Protein AF-A0A951BMB9-F1 (afdb_monomer_lite)

Structure (mmCIF, N/CA/C/O backbone):
data_AF-A0A951BMB9-F1
#
_entry.id   AF-A0A951BMB9-F1
#
loop_
_atom_site.group_PDB
_atom_site.id
_atom_site.type_symbol
_atom_site.label_atom_id
_atom_site.label_alt_id
_atom_site.label_comp_id
_atom_site.label_asym_id
_atom_site.label_entity_id
_atom_site.label_seq_id
_atom_site.pdbx_PDB_ins_code
_atom_site.Cartn_x
_atom_site.Cartn_y
_atom_site.Cartn_z
_atom_site.occupancy
_atom_site.B_iso_or_equiv
_atom_site.auth_seq_id
_atom_site.auth_comp_id
_atom_site.auth_asym_id
_atom_site.auth_atom_id
_atom_site.pdbx_PDB_model_num
ATOM 1 N N . MET A 1 1 ? -42.530 33.726 42.986 1.00 45.44 1 MET A N 1
ATOM 2 C CA . MET A 1 1 ? -43.999 33.849 43.181 1.00 45.44 1 MET A CA 1
ATOM 3 C C . MET A 1 1 ? -44.451 33.838 44.653 1.00 45.44 1 MET A C 1
ATOM 5 O O . MET A 1 1 ? -45.637 33.956 44.925 1.00 45.44 1 MET A O 1
ATOM 9 N N . THR A 1 2 ? -43.533 33.775 45.625 1.00 47.44 2 THR A N 1
ATOM 10 C CA . THR A 1 2 ? -43.829 33.444 47.035 1.00 47.44 2 THR A CA 1
ATOM 11 C C . THR A 1 2 ? -44.133 34.646 47.950 1.00 47.44 2 THR A C 1
ATOM 13 O O . THR A 1 2 ? -44.617 34.456 49.063 1.00 47.44 2 THR A O 1
ATOM 16 N N . ASN A 1 3 ? -43.911 35.889 47.494 1.00 43.94 3 ASN A N 1
ATOM 17 C CA . ASN A 1 3 ? -44.072 37.103 48.320 1.00 43.94 3 ASN A CA 1
ATOM 18 C C . ASN A 1 3 ? -45.375 37.895 48.080 1.00 43.94 3 ASN A C 1
ATOM 20 O O . ASN A 1 3 ? -45.799 38.642 48.961 1.00 43.94 3 ASN A O 1
ATOM 24 N N . VAL A 1 4 ? -46.047 37.721 46.936 1.00 47.97 4 VAL A N 1
ATOM 25 C CA . VAL A 1 4 ? -47.302 38.445 46.626 1.00 47.97 4 VAL A CA 1
ATOM 26 C C . VAL A 1 4 ? -48.513 37.760 47.274 1.00 47.97 4 VAL A C 1
ATOM 28 O O . VAL A 1 4 ? -49.341 38.430 47.887 1.00 47.97 4 VAL A O 1
ATOM 31 N N . LEU A 1 5 ? -48.554 36.422 47.267 1.00 43.81 5 LEU A N 1
ATOM 32 C CA . LEU A 1 5 ? -49.600 35.629 47.931 1.00 43.81 5 LEU A CA 1
ATOM 33 C C . LEU A 1 5 ? -49.583 35.783 49.466 1.00 43.81 5 LEU A C 1
ATOM 35 O O . LEU A 1 5 ? -50.645 35.889 50.078 1.00 43.81 5 LEU A O 1
ATOM 39 N N . LYS A 1 6 ? -48.400 35.918 50.090 1.00 43.47 6 LYS A N 1
ATOM 40 C CA . LYS A 1 6 ? -48.282 36.235 51.530 1.00 43.47 6 LYS A CA 1
ATOM 41 C C . LYS A 1 6 ? -48.846 37.620 51.883 1.00 43.47 6 LYS A C 1
ATOM 43 O O . LYS A 1 6 ? -49.442 37.777 52.945 1.00 43.47 6 LYS A O 1
ATOM 48 N N . ARG A 1 7 ? -48.710 38.619 50.998 1.00 45.69 7 ARG A N 1
ATOM 49 C CA . ARG A 1 7 ? -49.240 39.981 51.220 1.00 45.69 7 ARG A CA 1
ATOM 50 C C . ARG A 1 7 ? -50.758 40.082 51.048 1.00 45.69 7 ARG A C 1
ATOM 52 O O . ARG A 1 7 ? -51.372 40.898 51.730 1.00 45.69 7 ARG A O 1
ATOM 59 N N . LEU A 1 8 ? -51.363 39.268 50.182 1.00 44.53 8 LEU A N 1
ATOM 60 C CA . LEU A 1 8 ? -52.822 39.226 50.009 1.00 44.53 8 LEU A CA 1
ATOM 61 C C . LEU A 1 8 ? -53.520 38.487 51.160 1.00 44.53 8 LEU A C 1
ATOM 63 O O . LEU A 1 8 ? -54.534 38.974 51.655 1.00 44.53 8 LEU A O 1
ATOM 67 N N . ALA A 1 9 ? -52.926 37.402 51.672 1.00 41.84 9 ALA A N 1
ATOM 68 C CA . ALA A 1 9 ? -53.439 36.706 52.855 1.00 41.84 9 ALA A CA 1
ATOM 69 C C . ALA A 1 9 ? -53.409 37.590 54.121 1.00 41.84 9 ALA A C 1
ATOM 71 O O . ALA A 1 9 ? -54.385 37.623 54.865 1.00 41.84 9 ALA A O 1
ATOM 72 N N . LEU A 1 10 ? -52.350 38.389 54.328 1.00 42.91 10 LEU A N 1
ATOM 73 C CA . LEU A 1 10 ? -52.283 39.322 55.467 1.00 42.91 10 LEU A CA 1
ATOM 74 C C . LEU A 1 10 ? -53.249 40.518 55.355 1.00 42.91 10 LEU A C 1
ATOM 76 O O . LEU A 1 10 ? -53.673 41.051 56.378 1.00 42.91 10 LEU A O 1
ATOM 80 N N . LYS A 1 11 ? -53.606 40.959 54.140 1.00 45.12 11 LYS A N 1
ATOM 81 C CA . LYS A 1 11 ? -54.553 42.074 53.947 1.00 45.12 11 LYS A CA 1
ATOM 82 C C . LYS A 1 11 ? -56.019 41.650 54.087 1.00 45.12 11 LYS A C 1
ATOM 84 O O . LYS A 1 11 ? -56.809 42.443 54.586 1.00 45.12 11 LYS A O 1
ATOM 89 N N . GLY A 1 12 ? -56.370 40.418 53.708 1.00 43.31 12 GLY A N 1
ATOM 90 C CA . GLY A 1 12 ? -57.728 39.882 53.879 1.00 43.31 12 GLY A CA 1
ATOM 91 C C . GLY A 1 12 ? -58.089 39.575 55.337 1.00 43.31 12 GLY A C 1
ATOM 92 O O . GLY A 1 12 ? -59.219 39.808 55.753 1.00 43.31 12 GLY A O 1
ATOM 93 N N . ILE A 1 13 ? -57.115 39.134 56.140 1.00 45.44 13 ILE A N 1
ATOM 94 C CA . ILE A 1 13 ? -57.326 38.797 57.559 1.00 45.44 13 ILE A CA 1
ATOM 95 C C . ILE A 1 13 ? -57.491 40.062 58.429 1.00 45.44 13 ILE A C 1
ATOM 97 O O . ILE A 1 13 ? -58.245 40.054 59.400 1.00 45.44 13 ILE A O 1
ATOM 101 N N . ASN A 1 14 ? -56.879 41.189 58.047 1.00 45.69 14 ASN A N 1
ATOM 102 C CA . ASN A 1 14 ? -56.932 42.431 58.831 1.00 45.69 14 ASN A CA 1
ATOM 103 C C . ASN A 1 14 ? -58.224 43.259 58.676 1.00 45.69 14 ASN A C 1
ATOM 105 O O . ASN A 1 14 ? -58.460 44.138 59.501 1.00 45.69 14 ASN A O 1
ATOM 109 N N . ALA A 1 15 ? -59.071 42.999 57.674 1.00 44.53 15 ALA A N 1
ATOM 110 C CA . ALA A 1 15 ? -60.303 43.775 57.461 1.00 44.53 15 ALA A CA 1
ATOM 111 C C . ALA A 1 15 ? -61.549 43.176 58.146 1.00 44.53 15 ALA A C 1
ATOM 113 O O . ALA A 1 15 ? -62.479 43.914 58.452 1.00 44.53 15 ALA A O 1
ATOM 114 N N . ALA A 1 16 ? -61.563 41.869 58.434 1.00 44.62 16 ALA A N 1
ATOM 115 C CA . ALA A 1 16 ? -62.687 41.200 59.105 1.00 44.62 16 ALA A CA 1
ATOM 116 C C . ALA A 1 16 ? -62.453 40.959 60.612 1.00 44.62 16 ALA A C 1
ATOM 118 O O . ALA A 1 16 ? -63.404 40.756 61.362 1.00 44.62 16 ALA A O 1
ATOM 119 N N . GLY A 1 17 ? -61.200 41.019 61.082 1.00 40.50 17 GLY A N 1
ATOM 120 C CA . GLY A 1 17 ? -60.844 40.733 62.478 1.00 40.50 17 GLY A CA 1
ATOM 121 C C . GLY A 1 17 ? -61.074 41.871 63.483 1.00 40.50 17 GLY A C 1
ATOM 122 O O . GLY A 1 17 ? -60.975 41.634 64.684 1.00 40.50 17 GLY A O 1
ATOM 123 N N . TYR A 1 18 ? -61.390 43.094 63.038 1.00 40.41 18 TYR A N 1
ATOM 124 C CA . TYR A 1 18 ? -61.409 44.282 63.910 1.00 40.41 18 TYR A CA 1
ATOM 125 C C . TYR A 1 18 ? -62.799 44.826 64.286 1.00 40.41 18 TYR A C 1
ATOM 127 O O . TYR A 1 18 ? -62.889 45.900 64.878 1.00 40.41 18 TYR A O 1
ATOM 135 N N . THR A 1 19 ? -63.888 44.094 64.021 1.00 45.84 19 THR A N 1
ATOM 136 C CA . THR A 1 19 ? -65.254 44.557 64.369 1.00 45.84 19 THR A CA 1
ATOM 137 C C . THR A 1 19 ? -66.074 43.583 65.225 1.00 45.84 19 THR A C 1
ATOM 139 O O . THR A 1 19 ? -67.259 43.817 65.424 1.00 45.84 19 THR A O 1
ATOM 142 N N . LEU A 1 20 ? -65.470 42.535 65.802 1.00 45.25 20 LEU A N 1
ATOM 143 C CA . LEU A 1 20 ? -66.162 41.578 66.694 1.00 45.25 20 LEU A CA 1
ATOM 144 C C . LEU A 1 20 ? -65.359 41.237 67.967 1.00 45.25 20 LEU A C 1
ATOM 146 O O . LEU A 1 20 ? -65.243 40.087 68.404 1.00 45.25 20 LEU A O 1
ATOM 150 N N . LEU A 1 21 ? -64.809 42.278 68.594 1.00 43.53 21 LEU A N 1
ATOM 151 C CA . LEU A 1 21 ? -64.301 42.243 69.968 1.00 43.53 21 LEU A CA 1
ATOM 152 C C . LEU A 1 21 ? -65.025 43.298 70.817 1.00 43.53 21 LEU A C 1
ATOM 154 O O . LEU A 1 21 ? -64.433 44.251 71.318 1.00 43.53 21 LEU A O 1
ATOM 158 N N . ARG A 1 22 ? -66.334 43.106 71.000 1.00 40.66 22 ARG A N 1
ATOM 159 C CA . ARG A 1 22 ? -67.042 43.553 72.204 1.00 40.66 22 ARG A CA 1
ATOM 160 C C . ARG A 1 22 ? -67.863 42.386 72.750 1.00 40.66 22 ARG A C 1
ATOM 162 O O . ARG A 1 22 ? -68.580 41.729 72.013 1.00 40.66 22 ARG A O 1
ATOM 169 N N . ALA A 1 23 ? -67.617 42.132 74.030 1.00 39.56 23 ALA A N 1
ATOM 170 C CA . ALA A 1 23 ? -68.205 41.174 74.957 1.00 39.56 23 ALA A CA 1
ATOM 171 C C . ALA A 1 23 ? -69.550 40.517 74.570 1.00 39.56 23 ALA A C 1
ATOM 173 O O . ALA A 1 23 ? -70.542 41.217 74.395 1.00 39.56 23 ALA A O 1
ATOM 174 N N . GLY A 1 24 ? -69.587 39.175 74.622 1.00 51.47 24 GLY A N 1
ATOM 175 C CA . GLY A 1 24 ? -70.795 38.440 75.026 1.00 51.47 24 GLY A CA 1
ATOM 176 C C . GLY A 1 24 ? -71.527 37.563 74.002 1.00 51.47 24 GLY A C 1
ATOM 177 O O . GLY A 1 24 ? -72.729 37.404 74.171 1.00 51.47 24 GLY A O 1
ATOM 178 N N . GLU A 1 25 ? -70.869 36.959 73.003 1.00 54.75 25 GLU A N 1
ATOM 179 C CA . GLU A 1 25 ? -71.522 35.990 72.093 1.00 54.75 25 GLU A CA 1
ATOM 180 C C . GLU A 1 25 ? -70.839 34.603 72.072 1.00 54.75 25 GLU A C 1
ATOM 182 O O . GLU A 1 25 ? -69.624 34.525 72.285 1.00 54.75 25 GLU A O 1
ATOM 187 N N . PRO A 1 26 ? -71.595 33.499 71.857 1.00 55.31 26 PRO A N 1
ATOM 188 C CA . PRO A 1 26 ? -71.149 32.129 72.131 1.00 55.31 26 PRO A CA 1
ATOM 189 C C . PRO A 1 26 ? -70.081 31.648 71.137 1.00 55.31 26 PRO A C 1
ATOM 191 O O . PRO A 1 26 ? -70.170 31.940 69.946 1.00 55.31 26 PRO A O 1
ATOM 194 N N . GLU A 1 27 ? -69.114 30.843 71.601 1.00 58.28 27 GLU A N 1
ATOM 195 C CA . GLU A 1 27 ? -68.013 30.257 70.800 1.00 58.28 27 GLU A CA 1
ATOM 196 C C . GLU A 1 27 ? -68.461 29.624 69.468 1.00 58.28 27 GLU A C 1
ATOM 198 O O . GLU A 1 27 ? -67.710 29.651 68.492 1.00 58.28 27 GLU A O 1
ATOM 203 N N . ALA A 1 28 ? -69.701 29.134 69.400 1.00 57.81 28 ALA A N 1
ATOM 204 C CA . ALA A 1 28 ? -70.313 28.580 68.195 1.00 57.81 28 ALA A CA 1
ATOM 205 C C . ALA A 1 28 ? -70.367 29.574 67.015 1.00 57.81 28 ALA A C 1
ATOM 207 O O . ALA A 1 28 ? -70.028 29.198 65.897 1.00 57.81 28 ALA A O 1
ATOM 208 N N . ILE A 1 29 ? -70.699 30.850 67.256 1.00 58.62 29 ILE A N 1
ATOM 209 C CA . ILE A 1 29 ? -70.828 31.864 66.188 1.00 58.62 29 ILE A CA 1
ATOM 210 C C . ILE A 1 29 ? -69.450 32.219 65.606 1.00 58.62 29 ILE A C 1
ATOM 212 O O . ILE A 1 29 ? -69.301 32.432 64.402 1.00 58.62 29 ILE A O 1
ATOM 216 N N . ARG A 1 30 ? -68.402 32.233 66.444 1.00 59.62 30 ARG A N 1
ATOM 217 C CA . ARG A 1 30 ? -67.019 32.446 65.985 1.00 59.62 30 ARG A CA 1
ATOM 218 C C . ARG A 1 30 ? -66.492 31.269 65.174 1.00 59.62 30 ARG A C 1
ATOM 220 O O . ARG A 1 30 ? -65.852 31.500 64.152 1.00 59.62 30 ARG A O 1
ATOM 227 N N . ALA A 1 31 ? -66.754 30.040 65.612 1.00 64.81 31 ALA A N 1
ATOM 228 C CA . ALA A 1 31 ? -66.344 28.845 64.880 1.00 64.81 31 ALA A CA 1
ATOM 229 C C . ALA A 1 31 ? -67.009 28.782 63.494 1.00 64.81 31 ALA A C 1
ATOM 231 O O . ALA A 1 31 ? -66.335 28.525 62.499 1.00 64.81 31 ALA A O 1
ATOM 232 N N . GLU A 1 32 ? -68.300 29.114 63.414 1.00 69.31 32 GLU A N 1
ATOM 233 C CA . GLU A 1 32 ? -69.047 29.166 62.155 1.00 69.31 32 GLU A CA 1
ATOM 234 C C . GLU A 1 32 ? -68.544 30.281 61.219 1.00 69.31 32 GLU A C 1
ATOM 236 O O . GLU A 1 32 ? -68.366 30.063 60.020 1.00 69.31 32 GLU A O 1
ATOM 241 N N . ALA A 1 33 ? -68.231 31.467 61.753 1.00 67.44 33 ALA A N 1
ATOM 242 C CA . ALA A 1 33 ? -67.666 32.562 60.963 1.00 67.44 33 ALA A CA 1
ATOM 243 C C . ALA A 1 33 ? -66.268 32.235 60.403 1.00 67.44 33 ALA A C 1
ATOM 245 O O . ALA A 1 33 ? -65.963 32.602 59.265 1.00 67.44 33 ALA A O 1
ATOM 246 N N . VAL A 1 34 ? -65.427 31.535 61.174 1.00 71.12 34 VAL A N 1
ATOM 247 C CA . VAL A 1 34 ? -64.099 31.085 60.723 1.00 71.12 34 VAL A CA 1
ATOM 248 C C . VAL A 1 34 ? -64.228 29.997 59.657 1.00 71.12 34 VAL A C 1
ATOM 250 O O . VAL A 1 34 ? -63.604 30.129 58.607 1.00 71.12 34 VAL A O 1
ATOM 253 N N . ALA A 1 35 ? -65.090 28.997 59.860 1.00 71.38 35 ALA A N 1
ATOM 254 C CA . ALA A 1 35 ? -65.330 27.941 58.874 1.00 71.38 35 ALA A CA 1
ATOM 255 C C . ALA A 1 35 ? -65.836 28.507 57.533 1.00 71.38 35 ALA A C 1
ATOM 257 O O . ALA A 1 35 ? -65.303 28.181 56.472 1.00 71.38 35 ALA A O 1
ATOM 258 N N . ASN A 1 36 ? -66.786 29.449 57.573 1.00 72.88 36 ASN A N 1
ATOM 259 C CA . ASN A 1 36 ? -67.287 30.131 56.374 1.00 72.88 36 ASN A CA 1
ATOM 260 C C . ASN A 1 36 ? -66.207 30.976 55.671 1.00 72.88 36 ASN A C 1
ATOM 262 O O . ASN A 1 36 ? -66.194 31.093 54.440 1.00 72.88 36 ASN A O 1
ATOM 266 N N . ALA A 1 37 ? -65.292 31.587 56.429 1.00 70.44 37 ALA A N 1
ATOM 267 C CA . ALA A 1 37 ? -64.170 32.327 55.860 1.00 70.44 37 ALA A CA 1
ATOM 268 C C . ALA A 1 37 ? -63.145 31.389 55.201 1.00 70.44 37 ALA A C 1
ATOM 270 O O . ALA A 1 37 ? -62.672 31.685 54.102 1.00 70.44 37 ALA A O 1
ATOM 271 N N . GLU A 1 38 ? -62.835 30.253 55.828 1.00 74.88 38 GLU A N 1
ATOM 272 C CA . GLU A 1 38 ? -61.934 29.236 55.279 1.00 74.88 38 GLU A CA 1
ATOM 273 C C . GLU A 1 38 ? -62.489 28.622 53.991 1.00 74.88 38 GLU A C 1
ATOM 275 O O . GLU A 1 38 ? -61.760 28.525 53.002 1.00 74.88 38 GLU A O 1
ATOM 280 N N . GLU A 1 39 ? -63.789 28.323 53.941 1.00 77.06 39 GLU A N 1
ATOM 281 C CA . GLU A 1 39 ? -64.443 27.805 52.736 1.00 77.06 39 GLU A CA 1
ATOM 282 C C . GLU A 1 39 ? -64.432 28.831 51.585 1.00 77.06 39 GLU A C 1
ATOM 284 O O . GLU A 1 39 ? -64.189 28.487 50.424 1.00 77.06 39 GLU A O 1
ATOM 289 N N . ARG A 1 40 ? -64.632 30.126 51.877 1.00 74.44 40 ARG A N 1
ATOM 290 C CA . ARG A 1 40 ? -64.500 31.187 50.856 1.00 74.44 40 ARG A CA 1
ATOM 291 C C . ARG A 1 40 ? -63.063 31.331 50.364 1.00 74.44 40 ARG A C 1
ATOM 293 O O . ARG A 1 40 ? -62.858 31.516 49.167 1.00 74.44 40 ARG A O 1
ATOM 300 N N . VAL A 1 41 ? -62.069 31.237 51.247 1.00 73.50 41 VAL A N 1
ATOM 301 C CA . VAL A 1 41 ? -60.650 31.309 50.859 1.00 73.50 41 VAL A CA 1
ATOM 302 C C . VAL A 1 41 ? -60.235 30.093 50.028 1.00 73.50 41 VAL A C 1
ATOM 304 O O . VAL A 1 41 ? -59.483 30.262 49.068 1.00 73.50 41 VAL A O 1
ATOM 307 N N . ALA A 1 42 ? -60.730 28.895 50.352 1.00 76.12 42 ALA A N 1
ATOM 308 C CA . ALA A 1 42 ? -60.488 27.684 49.570 1.00 76.12 42 ALA A CA 1
ATOM 309 C C . ALA A 1 42 ? -61.032 27.827 48.141 1.00 76.12 42 ALA A C 1
ATOM 311 O O . ALA A 1 42 ? -60.279 27.659 47.185 1.00 76.12 42 ALA A O 1
ATOM 312 N N . ARG A 1 43 ? -62.281 28.286 47.999 1.00 77.12 43 ARG A N 1
ATOM 313 C CA . ARG A 1 43 ? -62.927 28.522 46.697 1.00 77.12 43 ARG A CA 1
ATOM 314 C C . ARG A 1 43 ? -62.178 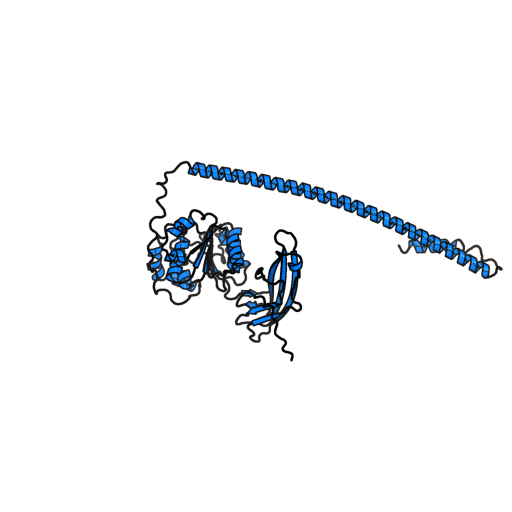29.543 45.838 1.00 77.12 43 ARG A C 1
ATOM 316 O O . ARG A 1 43 ? -61.921 29.298 44.667 1.00 77.12 43 ARG A O 1
ATOM 323 N N . ILE A 1 44 ? -61.753 30.660 46.437 1.00 77.50 44 ILE A N 1
ATOM 324 C CA . ILE A 1 44 ? -60.964 31.690 45.737 1.00 77.50 44 ILE A CA 1
ATOM 325 C C . ILE A 1 44 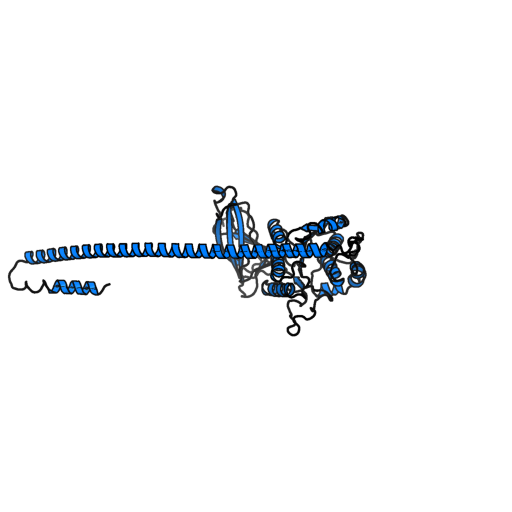? -59.606 31.134 45.286 1.00 77.50 44 ILE A C 1
ATOM 327 O O . ILE A 1 44 ? -59.107 31.509 44.226 1.00 77.50 44 ILE A O 1
ATOM 331 N N . ARG A 1 45 ? -58.979 30.255 46.080 1.00 78.19 45 ARG A N 1
ATOM 332 C CA . ARG A 1 45 ? -57.718 29.610 45.689 1.00 78.19 45 ARG A CA 1
ATOM 333 C C . ARG A 1 45 ? -57.922 28.641 44.534 1.00 78.19 45 ARG A C 1
ATOM 335 O O . ARG A 1 45 ? -57.128 28.693 43.603 1.00 78.19 45 ARG A O 1
ATOM 342 N N . GLU A 1 46 ? -58.956 27.810 44.575 1.00 82.06 46 GLU A N 1
ATOM 343 C CA . GLU A 1 46 ? -59.271 26.877 43.487 1.00 82.06 46 GLU A CA 1
ATOM 344 C C . GLU A 1 46 ? -59.565 27.618 42.179 1.00 82.06 46 GLU A C 1
ATOM 346 O O . GLU A 1 46 ? -58.950 27.314 41.159 1.00 82.06 46 GLU A O 1
ATOM 351 N N . GLU A 1 47 ? -60.392 28.667 42.212 1.00 82.62 47 GLU A N 1
ATOM 352 C CA . GLU A 1 47 ? -60.649 29.506 41.033 1.00 82.62 47 GLU A CA 1
ATOM 353 C C . GLU A 1 47 ? -59.379 30.205 40.524 1.00 82.62 47 GLU A C 1
ATOM 355 O O . GLU A 1 47 ? -59.166 30.322 39.316 1.00 82.62 47 GLU A O 1
ATOM 360 N N . ALA A 1 48 ? -58.502 30.674 41.417 1.00 76.69 48 ALA A N 1
ATOM 361 C CA . ALA A 1 48 ? -57.244 31.303 41.017 1.00 76.69 48 ALA A CA 1
ATOM 362 C C . ALA A 1 48 ? -56.260 30.305 40.383 1.00 76.69 48 ALA A C 1
ATOM 364 O O . ALA A 1 48 ? -55.528 30.682 39.467 1.00 76.69 48 ALA A O 1
ATOM 365 N N . VAL A 1 49 ? -56.237 29.055 40.859 1.00 82.88 49 VAL A N 1
ATOM 366 C CA . VAL A 1 49 ? -55.413 27.974 40.297 1.00 82.88 49 VAL A CA 1
ATOM 367 C C . VAL A 1 49 ? -55.941 27.576 38.922 1.00 82.88 49 VAL A C 1
ATOM 369 O O . VAL A 1 49 ? -55.170 27.612 37.968 1.00 82.88 49 VAL A O 1
ATOM 372 N N . ALA A 1 50 ? -57.246 27.331 38.787 1.00 82.00 50 ALA A N 1
ATOM 373 C CA . ALA A 1 50 ? -57.865 26.978 37.510 1.00 82.00 50 ALA A CA 1
ATOM 374 C C . ALA A 1 50 ? -57.633 28.060 36.436 1.00 82.00 50 ALA A C 1
ATOM 376 O O . ALA A 1 50 ? -57.194 27.766 35.325 1.00 82.00 50 ALA A O 1
ATOM 377 N N . ASN A 1 51 ? -57.812 29.339 36.790 1.00 81.25 51 ASN A N 1
ATOM 378 C CA . ASN A 1 51 ? -57.541 30.457 35.877 1.00 81.25 51 ASN A CA 1
ATOM 379 C C . ASN A 1 51 ? -56.053 30.587 35.502 1.00 81.25 51 ASN A C 1
ATOM 381 O O . ASN A 1 51 ? -55.715 31.055 34.410 1.00 81.25 51 ASN A O 1
ATOM 385 N N . ALA A 1 52 ? -55.141 30.226 36.410 1.00 77.50 52 ALA A N 1
ATOM 386 C CA . ALA A 1 52 ? -53.709 30.237 36.130 1.00 77.50 52 ALA A CA 1
ATOM 387 C C . ALA A 1 52 ? -53.314 29.088 35.194 1.00 77.50 52 ALA A C 1
ATOM 389 O O . ALA A 1 52 ? -52.553 29.320 34.257 1.00 77.50 52 ALA A O 1
ATOM 390 N N . GLU A 1 53 ? -53.859 27.891 35.410 1.00 84.50 53 GLU A N 1
ATOM 391 C CA . GLU A 1 53 ? -53.647 26.725 34.548 1.00 84.50 53 GLU A CA 1
ATOM 392 C C . GLU A 1 53 ? -54.158 26.986 33.128 1.00 84.50 53 GLU A C 1
ATOM 394 O O . GLU A 1 53 ? -53.416 26.783 32.168 1.00 84.50 53 GLU A O 1
ATOM 399 N N . GLU A 1 54 ? -55.350 27.570 32.980 1.00 87.69 54 GLU A N 1
ATOM 400 C CA . GLU A 1 54 ? -55.902 27.925 31.666 1.00 87.69 54 GLU A CA 1
ATOM 401 C C . GLU A 1 54 ? -55.057 28.994 30.940 1.00 87.69 54 GLU A C 1
ATOM 403 O O . GLU A 1 54 ? -54.890 28.962 29.717 1.00 87.69 54 GLU A O 1
ATOM 408 N N . ARG A 1 55 ? -54.472 29.953 31.674 1.00 82.62 55 ARG A N 1
ATOM 409 C CA . ARG A 1 55 ? -53.533 30.933 31.094 1.00 82.62 55 ARG A CA 1
ATOM 410 C C . ARG A 1 55 ? -52.218 30.296 30.665 1.00 82.62 55 ARG A C 1
ATOM 412 O O . ARG A 1 55 ? -51.704 30.661 29.611 1.00 82.62 55 ARG A O 1
ATOM 419 N N . VAL A 1 56 ? -51.668 29.386 31.466 1.00 83.00 56 VAL A N 1
ATOM 420 C CA . VAL A 1 56 ? -50.421 28.683 31.137 1.00 83.00 56 VAL A CA 1
ATOM 421 C C . VAL A 1 56 ? -50.615 27.803 29.907 1.00 83.00 56 VAL A C 1
ATOM 423 O O . VAL A 1 56 ? -49.772 27.834 29.014 1.00 83.00 56 VAL A O 1
ATOM 426 N N . GLU A 1 57 ? -51.735 27.088 29.820 1.00 87.38 57 GLU A N 1
ATOM 427 C CA . GLU A 1 57 ? -52.030 26.221 28.680 1.00 87.38 57 GLU A CA 1
ATOM 428 C C . GLU A 1 57 ? -52.198 27.027 27.384 1.00 87.38 57 GLU A C 1
ATOM 430 O O . GLU A 1 57 ? -51.612 26.683 26.361 1.00 87.38 57 GLU A O 1
ATOM 435 N N . ARG A 1 58 ? -52.877 28.178 27.441 1.00 88.00 58 ARG A N 1
ATOM 436 C CA . ARG A 1 58 ? -52.996 29.097 26.296 1.00 88.00 58 ARG A CA 1
ATOM 437 C C . ARG A 1 58 ? -51.641 29.615 25.811 1.00 88.00 58 ARG A C 1
ATOM 439 O O . ARG A 1 58 ? -51.354 29.560 24.621 1.00 88.00 58 ARG A O 1
ATOM 446 N N . ILE A 1 59 ? -50.785 30.065 26.734 1.00 85.56 59 ILE A N 1
ATOM 447 C CA . ILE A 1 59 ? -49.428 30.536 26.406 1.00 85.56 59 ILE A CA 1
ATOM 448 C C . ILE A 1 59 ? -48.600 29.402 25.796 1.00 85.56 59 ILE A C 1
ATOM 450 O O . ILE A 1 59 ? -47.835 29.627 24.859 1.00 85.56 59 ILE A O 1
ATOM 454 N N . ARG A 1 60 ? -48.745 28.177 26.312 1.00 87.31 60 ARG A N 1
ATOM 455 C CA . ARG A 1 60 ? -48.045 27.005 25.787 1.00 87.31 60 ARG A CA 1
ATOM 456 C C . ARG A 1 60 ? -48.486 26.684 24.361 1.00 87.31 60 ARG A C 1
ATOM 458 O O . ARG A 1 60 ? -47.625 26.464 23.516 1.00 87.31 60 ARG A O 1
ATOM 465 N N . GLN A 1 61 ? -49.788 26.697 24.087 1.00 87.25 61 GLN A N 1
ATOM 466 C CA . GLN A 1 61 ? -50.334 26.445 22.751 1.00 87.25 61 GLN A CA 1
ATOM 467 C C . GLN A 1 61 ? -49.892 27.513 21.744 1.00 87.25 61 GLN A C 1
ATOM 469 O O . GLN A 1 61 ? -49.425 27.172 20.660 1.00 87.25 61 GLN A O 1
ATOM 474 N N . GLU A 1 62 ? -49.929 28.794 22.123 1.00 89.81 62 GLU A N 1
ATOM 475 C CA . GLU A 1 62 ? -49.414 29.888 21.286 1.00 89.81 62 GLU A CA 1
ATOM 476 C C . GLU A 1 62 ? -47.902 29.765 21.036 1.00 89.81 62 GLU A C 1
ATOM 478 O O . GLU A 1 62 ? -47.428 30.015 19.927 1.00 89.81 62 GLU A O 1
ATOM 483 N N . ALA A 1 63 ? -47.119 29.361 22.041 1.00 83.44 63 ALA A N 1
ATOM 484 C CA . ALA A 1 63 ? -45.679 29.164 21.885 1.00 83.44 63 ALA A CA 1
ATOM 485 C C . ALA A 1 63 ? -45.347 27.992 20.947 1.00 83.44 63 ALA A C 1
ATOM 487 O O . ALA A 1 63 ? -44.407 28.103 20.160 1.00 83.44 63 ALA A O 1
ATOM 488 N N . VAL A 1 64 ? -46.116 26.899 21.009 1.00 88.19 64 VAL A N 1
ATOM 489 C CA . VAL A 1 64 ? -45.962 25.744 20.111 1.00 88.19 64 VAL A CA 1
ATOM 490 C C . VAL A 1 64 ? -46.318 26.128 18.677 1.00 88.19 64 VAL A C 1
ATOM 492 O O . VAL A 1 64 ? -45.491 25.925 17.795 1.00 88.19 64 VAL A O 1
ATOM 495 N N . ALA A 1 65 ? -47.463 26.779 18.452 1.00 86.62 65 ALA A N 1
ATOM 496 C CA . ALA A 1 65 ? -47.872 27.214 17.115 1.00 86.62 65 ALA A CA 1
ATOM 497 C C . ALA A 1 65 ? -46.839 28.162 16.472 1.00 86.62 65 ALA A C 1
ATOM 499 O O . ALA A 1 65 ? -46.426 27.971 15.330 1.00 86.62 65 ALA A O 1
ATOM 500 N N . ASN A 1 66 ? -46.330 29.136 17.237 1.00 84.44 66 ASN A N 1
ATOM 501 C CA . ASN A 1 66 ? -45.279 30.042 16.762 1.00 84.44 66 ASN A CA 1
ATOM 502 C C . ASN A 1 66 ? -43.948 29.322 16.477 1.00 84.44 66 ASN A C 1
ATOM 504 O O . ASN A 1 66 ? -43.185 29.741 15.604 1.00 84.44 66 ASN A O 1
ATOM 508 N N . ALA A 1 67 ? -43.623 28.272 17.235 1.00 80.25 67 ALA A N 1
ATOM 509 C CA . ALA A 1 67 ? -42.425 27.476 16.997 1.00 80.25 67 ALA A CA 1
ATOM 510 C C . ALA A 1 67 ? -42.562 26.635 15.721 1.00 80.25 67 ALA A C 1
ATOM 512 O O . ALA A 1 67 ? -41.627 26.610 14.923 1.00 80.25 67 ALA A O 1
ATOM 513 N N . GLU A 1 68 ? -43.721 26.016 15.501 1.00 87.19 68 GLU A N 1
ATOM 514 C CA . GLU A 1 68 ? -44.024 25.241 14.295 1.00 87.19 68 GLU A CA 1
ATOM 515 C C . GLU A 1 68 ? -43.964 26.116 13.036 1.00 87.19 68 GLU A C 1
ATOM 517 O O . GLU A 1 68 ? -43.264 25.764 12.088 1.00 87.19 68 GLU A O 1
ATOM 522 N N . GLU A 1 69 ? -44.562 27.313 13.052 1.00 88.00 69 GLU A N 1
ATOM 523 C CA . GLU A 1 69 ? -44.461 28.260 11.930 1.00 88.00 69 GLU A CA 1
ATOM 524 C C . GLU A 1 69 ? -43.016 28.705 11.644 1.00 88.00 69 GLU A C 1
ATOM 526 O O . GLU A 1 69 ? -42.635 28.915 10.488 1.00 88.00 69 GLU A O 1
ATOM 531 N N . ARG A 1 70 ? -42.185 28.868 12.683 1.00 84.62 70 ARG A N 1
ATOM 532 C CA . ARG A 1 70 ? -40.764 29.217 12.511 1.00 84.62 70 ARG A CA 1
ATOM 533 C C . ARG A 1 70 ? -39.965 28.062 11.922 1.00 84.62 70 ARG A C 1
ATOM 535 O O . ARG A 1 70 ? -39.128 28.310 11.060 1.00 84.62 70 ARG A O 1
ATOM 542 N N . VAL A 1 71 ? -40.210 26.834 12.374 1.00 84.06 71 VAL A N 1
ATOM 543 C CA . VAL A 1 71 ? -39.546 25.636 11.843 1.00 84.06 71 VAL A CA 1
ATOM 544 C C . VAL A 1 71 ? -39.920 25.427 10.379 1.00 84.06 71 VAL A C 1
ATOM 546 O O . VAL A 1 71 ? -39.028 25.208 9.565 1.00 84.06 71 VAL A O 1
ATOM 549 N N . GLU A 1 72 ? -41.197 25.573 10.026 1.00 87.94 72 GLU A N 1
ATOM 550 C CA . GLU A 1 72 ? -41.657 25.414 8.644 1.00 87.94 72 GLU A CA 1
ATOM 551 C C . GLU A 1 72 ? -41.049 26.472 7.713 1.00 87.94 72 GLU A C 1
ATOM 553 O O . GLU A 1 72 ? -40.599 26.159 6.613 1.00 87.94 72 GLU A O 1
ATOM 558 N N . ARG A 1 73 ? -40.936 27.723 8.178 1.00 86.88 73 ARG A N 1
ATOM 559 C CA . ARG A 1 73 ? -40.264 28.791 7.423 1.00 86.88 73 ARG A CA 1
ATOM 560 C C . ARG A 1 73 ? -38.785 28.491 7.185 1.00 86.88 73 ARG A C 1
ATOM 562 O O . ARG A 1 73 ? -38.329 28.601 6.054 1.00 86.88 73 ARG A O 1
ATOM 569 N N . ILE A 1 74 ? -38.058 28.089 8.231 1.00 83.88 74 ILE A N 1
ATOM 570 C CA . ILE A 1 74 ? -36.632 27.741 8.132 1.00 83.88 74 ILE A CA 1
ATOM 571 C C . ILE A 1 74 ? -36.438 26.556 7.188 1.00 83.88 74 ILE A C 1
ATOM 573 O O . ILE A 1 74 ? -35.509 26.558 6.388 1.00 83.88 74 ILE A O 1
ATOM 577 N N . ARG A 1 75 ? -37.317 25.551 7.263 1.00 86.00 75 ARG A N 1
ATOM 578 C CA . ARG A 1 75 ? -37.274 24.391 6.375 1.00 86.00 75 ARG A CA 1
ATOM 579 C C . ARG A 1 75 ? -37.458 24.806 4.919 1.00 86.00 75 ARG A C 1
ATOM 581 O O . ARG A 1 75 ? -36.655 24.416 4.085 1.00 86.00 75 ARG A O 1
ATOM 588 N N . LYS A 1 76 ? -38.455 25.646 4.634 1.00 84.44 76 LYS A N 1
ATOM 589 C CA . LYS A 1 76 ? -38.710 26.140 3.281 1.00 84.44 76 LYS A CA 1
ATOM 590 C C . LYS A 1 76 ? -37.549 26.979 2.735 1.00 84.44 76 LYS A C 1
ATOM 592 O O . LYS A 1 76 ? -37.143 26.776 1.600 1.00 84.44 76 LYS A O 1
ATOM 597 N N . GLU A 1 77 ? -36.985 27.873 3.547 1.00 84.31 77 GLU A N 1
ATOM 598 C CA . GLU A 1 77 ? -35.802 28.664 3.173 1.00 84.31 77 GLU A CA 1
ATOM 599 C C . GLU A 1 77 ? -34.575 27.770 2.915 1.00 84.31 77 GLU A C 1
ATOM 601 O O . GLU A 1 77 ? -33.823 28.010 1.973 1.00 84.31 77 GLU A O 1
ATOM 606 N N . ALA A 1 78 ? -34.384 26.718 3.717 1.00 79.44 78 ALA A N 1
ATOM 607 C CA . ALA A 1 78 ? -33.298 25.759 3.533 1.00 79.44 78 ALA A CA 1
ATOM 608 C C . ALA A 1 78 ? -33.480 24.896 2.275 1.00 79.44 78 ALA A C 1
ATOM 610 O O . ALA A 1 78 ? -32.499 24.641 1.578 1.00 79.44 78 ALA A O 1
ATOM 611 N N . ASP A 1 79 ? -34.710 24.473 1.975 1.00 83.56 79 ASP A N 1
ATOM 612 C CA . ASP A 1 79 ? -35.032 23.711 0.766 1.00 83.56 79 ASP A CA 1
ATOM 613 C C . ASP A 1 79 ? -34.825 24.579 -0.494 1.00 83.56 79 ASP A C 1
ATOM 615 O O . ASP A 1 79 ? -34.197 24.126 -1.450 1.00 83.56 79 ASP A O 1
ATOM 619 N N . GLU A 1 80 ? -35.241 25.852 -0.473 1.00 81.81 80 GLU A N 1
ATOM 620 C CA . GLU A 1 80 ? -35.018 26.805 -1.575 1.00 81.81 80 GLU A CA 1
ATOM 621 C C . GLU A 1 80 ? -33.517 27.115 -1.794 1.00 81.81 80 GLU A C 1
ATOM 623 O O . GLU A 1 80 ? -33.045 27.131 -2.934 1.00 81.81 80 GLU A O 1
ATOM 628 N N . ASP A 1 81 ? -32.734 27.311 -0.724 1.00 82.12 81 ASP A N 1
ATOM 629 C CA . ASP A 1 81 ? -31.275 27.521 -0.808 1.00 82.12 81 ASP A CA 1
ATOM 630 C C . ASP A 1 81 ? -30.547 26.248 -1.283 1.00 82.12 81 ASP A C 1
ATOM 632 O O . ASP A 1 81 ? -29.604 26.314 -2.078 1.00 82.12 81 ASP A O 1
ATOM 636 N N . ALA A 1 82 ? -31.009 25.065 -0.864 1.00 77.06 82 ALA A N 1
ATOM 637 C CA . ALA A 1 82 ? -30.481 23.787 -1.332 1.00 77.06 82 ALA A CA 1
ATOM 638 C C . ALA A 1 82 ? -30.767 23.559 -2.822 1.00 77.06 82 ALA A C 1
ATOM 640 O O . ALA A 1 82 ? -29.853 23.189 -3.561 1.00 77.06 82 ALA A O 1
ATOM 641 N N . GLU A 1 83 ? -31.991 23.820 -3.291 1.00 80.75 83 GLU A N 1
ATOM 642 C CA . GLU A 1 83 ? -32.337 23.723 -4.712 1.00 80.75 83 GLU A CA 1
ATOM 643 C C . GLU A 1 83 ? -31.525 24.705 -5.562 1.00 80.75 83 GLU A C 1
ATOM 645 O O . GLU A 1 83 ? -31.009 24.320 -6.615 1.00 80.75 83 GLU A O 1
ATOM 650 N N . MET A 1 84 ? -31.329 25.939 -5.088 1.00 82.44 84 MET A N 1
ATOM 651 C CA . MET A 1 84 ? -30.508 26.935 -5.779 1.00 82.44 84 MET A CA 1
ATOM 652 C C . MET A 1 84 ? -29.043 26.493 -5.882 1.00 82.44 84 MET A C 1
ATOM 654 O O . MET A 1 84 ? -28.448 26.577 -6.958 1.00 82.44 84 MET A O 1
ATOM 658 N N . ARG A 1 85 ? -28.462 25.966 -4.796 1.00 78.69 85 ARG A N 1
ATOM 659 C CA . ARG A 1 85 ? -27.079 25.458 -4.789 1.00 78.69 85 ARG A CA 1
ATOM 660 C C . ARG A 1 85 ? -26.912 24.220 -5.657 1.00 78.69 85 ARG A C 1
ATOM 662 O O . ARG A 1 85 ? -25.938 24.132 -6.396 1.00 78.69 85 ARG A O 1
ATOM 669 N N . ILE A 1 86 ? -27.857 23.282 -5.609 1.00 78.94 86 ILE A N 1
ATOM 670 C CA . ILE A 1 86 ? -27.843 22.089 -6.466 1.00 78.94 86 ILE A CA 1
ATOM 671 C C . ILE A 1 86 ? -27.988 22.492 -7.938 1.00 78.94 86 ILE A C 1
ATOM 673 O O . ILE A 1 86 ? -27.302 21.929 -8.790 1.00 78.94 86 ILE A O 1
ATOM 677 N N . GLY A 1 87 ? -28.835 23.479 -8.239 1.00 81.31 87 GLY A N 1
ATOM 678 C CA . GLY A 1 87 ? -28.970 24.060 -9.573 1.00 81.31 87 GLY A CA 1
ATOM 679 C C . GLY A 1 87 ? -27.674 24.708 -10.061 1.00 81.31 87 GLY A C 1
ATOM 680 O O . GLY A 1 87 ? -27.245 24.428 -11.177 1.00 81.31 87 GLY A O 1
ATOM 681 N N . ALA A 1 88 ? -27.011 25.497 -9.212 1.00 78.56 88 ALA A N 1
ATOM 682 C CA . ALA A 1 88 ? -25.723 26.113 -9.524 1.00 78.56 88 ALA A CA 1
ATOM 683 C C . ALA A 1 88 ? -24.631 25.061 -9.768 1.00 78.56 88 ALA A C 1
ATOM 685 O O . ALA A 1 88 ? -23.964 25.123 -10.793 1.00 78.56 88 ALA A O 1
ATOM 686 N N . ILE A 1 89 ? -24.520 24.046 -8.903 1.00 78.38 89 ILE A N 1
ATOM 687 C CA . ILE A 1 89 ? -23.563 22.937 -9.058 1.00 78.38 89 ILE A CA 1
ATOM 688 C C . ILE A 1 89 ? -23.842 22.142 -10.338 1.00 78.38 89 ILE A C 1
ATOM 690 O O . ILE A 1 89 ? -22.906 21.758 -11.034 1.00 78.38 89 ILE A O 1
ATOM 694 N N . ARG A 1 90 ? -25.116 21.890 -10.678 1.00 81.25 90 ARG A N 1
ATOM 695 C CA . ARG A 1 90 ? -25.476 21.237 -11.947 1.00 81.25 90 ARG A CA 1
ATOM 696 C C . ARG A 1 90 ? -25.090 22.087 -13.147 1.00 81.25 90 ARG A C 1
ATOM 698 O O . ARG A 1 90 ? -24.500 21.544 -14.069 1.00 81.25 90 ARG A O 1
ATOM 705 N N . SER A 1 91 ? -25.376 23.387 -13.118 1.00 80.88 91 SER A N 1
ATOM 706 C CA . SER A 1 91 ? -24.993 24.309 -14.190 1.00 80.88 91 SER A CA 1
ATOM 707 C C . SER A 1 91 ? -23.474 24.377 -14.352 1.00 80.88 91 SER A C 1
ATOM 709 O O . SER A 1 91 ? -22.984 24.293 -15.469 1.00 80.88 91 SER A O 1
ATOM 711 N N . GLU A 1 92 ? -22.718 24.457 -13.253 1.00 79.69 92 GLU A N 1
ATOM 712 C CA . GLU A 1 92 ? -21.250 24.440 -13.278 1.00 79.69 92 GLU A CA 1
ATOM 713 C C . GLU A 1 92 ? -20.711 23.112 -13.814 1.00 79.69 92 GLU A C 1
ATOM 715 O O . GLU A 1 92 ? -19.804 23.103 -14.640 1.00 79.69 92 GLU A O 1
ATOM 720 N N . ALA A 1 93 ? -21.298 21.986 -13.401 1.00 74.31 93 ALA A N 1
ATOM 721 C CA . ALA A 1 93 ? -20.919 20.667 -13.890 1.00 74.31 93 ALA A CA 1
ATOM 722 C C . ALA A 1 93 ? -21.266 20.470 -15.374 1.00 74.31 93 ALA A C 1
ATOM 724 O O . ALA A 1 93 ? -20.511 19.810 -16.086 1.00 74.31 93 ALA A O 1
ATOM 725 N N . GLU A 1 94 ? -22.380 21.029 -15.851 1.00 81.25 94 GLU A N 1
ATOM 726 C CA . GLU A 1 94 ? -22.771 21.031 -17.263 1.00 81.25 94 GLU A CA 1
ATOM 727 C C . GLU A 1 94 ? -21.852 21.932 -18.094 1.00 81.25 94 GLU A C 1
ATOM 729 O O . GLU A 1 94 ? -21.392 21.503 -19.152 1.00 81.25 94 GLU A O 1
ATOM 734 N N . ASP A 1 95 ? -21.499 23.118 -17.595 1.00 79.19 95 ASP A N 1
ATOM 735 C CA . ASP A 1 95 ? -20.541 24.026 -18.231 1.00 79.19 95 ASP A CA 1
ATOM 736 C C . ASP A 1 95 ? -19.127 23.433 -18.256 1.00 79.19 95 ASP A C 1
ATOM 738 O O . ASP A 1 95 ? -18.412 23.563 -19.250 1.00 79.19 95 ASP A O 1
ATOM 742 N N . ASP A 1 96 ? -18.706 22.739 -17.199 1.00 73.62 96 ASP A N 1
ATOM 743 C CA . ASP A 1 96 ? -17.427 22.031 -17.152 1.00 73.62 96 ASP A CA 1
ATOM 744 C C . ASP A 1 96 ? -17.432 20.778 -18.023 1.00 73.62 96 ASP A C 1
ATOM 746 O O . ASP A 1 96 ? -16.433 20.484 -18.682 1.00 73.62 96 ASP A O 1
ATOM 750 N N . ALA A 1 97 ? -18.549 20.053 -18.096 1.00 72.75 97 ALA A N 1
ATOM 751 C CA . ALA A 1 97 ? -18.718 18.952 -19.035 1.00 72.75 97 ALA A CA 1
ATOM 752 C C . ALA A 1 97 ? -18.707 19.456 -20.483 1.00 72.75 97 ALA A C 1
ATOM 754 O O . ALA A 1 97 ? -18.080 18.825 -21.332 1.00 72.75 97 ALA A O 1
ATOM 755 N N . ALA A 1 98 ? -19.323 20.607 -20.765 1.00 74.00 98 ALA A N 1
ATOM 756 C CA . ALA A 1 98 ? -19.289 21.260 -22.066 1.00 74.00 98 ALA A CA 1
ATOM 757 C C . ALA A 1 98 ? -17.878 21.756 -22.398 1.00 74.00 98 ALA A C 1
ATOM 759 O O . ALA A 1 98 ? -17.391 21.471 -23.486 1.00 74.00 98 ALA A O 1
ATOM 760 N N . ARG A 1 99 ? -17.164 22.388 -21.457 1.00 75.31 99 ARG A N 1
ATOM 761 C CA . ARG A 1 99 ? -15.760 22.803 -21.624 1.00 75.31 99 ARG A CA 1
ATOM 762 C C . ARG A 1 99 ? -14.812 21.622 -21.793 1.00 75.31 99 ARG A C 1
ATOM 764 O O . ARG A 1 99 ? -13.880 21.716 -22.583 1.00 75.31 99 ARG A O 1
ATOM 771 N N . ARG A 1 100 ? -15.047 20.501 -21.105 1.00 69.69 100 ARG A N 1
ATOM 772 C CA . ARG A 1 100 ? -14.310 19.243 -21.309 1.00 69.69 100 ARG A CA 1
ATOM 773 C C . ARG A 1 100 ? -14.657 18.597 -22.641 1.00 69.69 100 ARG A C 1
ATOM 775 O O . ARG A 1 100 ? -13.763 18.092 -23.296 1.00 69.69 100 ARG A O 1
ATOM 782 N N . ALA A 1 101 ? -15.916 18.618 -23.068 1.00 67.69 101 ALA A N 1
ATOM 783 C CA . ALA A 1 101 ? -16.323 18.095 -24.369 1.00 67.69 101 ALA A CA 1
ATOM 784 C C . ALA A 1 101 ? -15.800 18.960 -25.523 1.00 67.69 101 ALA A C 1
ATOM 786 O O . ALA A 1 101 ? -15.441 18.409 -26.558 1.00 67.69 101 ALA A O 1
ATOM 787 N N . GLU A 1 102 ? -15.736 20.280 -25.336 1.00 68.44 102 GLU A N 1
ATOM 788 C CA . GLU A 1 102 ? -15.127 21.240 -26.255 1.00 68.44 102 GLU A CA 1
ATOM 789 C C . GLU A 1 102 ? -13.613 21.043 -26.270 1.00 68.44 102 GLU A C 1
ATOM 791 O O . GLU A 1 102 ? -13.080 20.826 -27.340 1.00 68.44 102 GLU A O 1
ATOM 796 N N . ARG A 1 103 ? -12.933 20.965 -25.114 1.00 63.97 103 ARG A N 1
ATOM 797 C CA . ARG A 1 103 ? -11.494 20.654 -25.025 1.00 63.97 103 ARG A CA 1
ATOM 798 C C . ARG A 1 103 ? -11.171 19.296 -25.638 1.00 63.97 103 ARG A C 1
ATOM 800 O O . ARG A 1 103 ? -10.234 19.218 -26.406 1.00 63.97 103 ARG A O 1
ATOM 807 N N . ASN A 1 104 ? -11.967 18.262 -25.385 1.00 61.06 104 ASN A N 1
ATOM 808 C CA . ASN A 1 104 ? -11.803 16.953 -26.017 1.00 61.06 104 ASN A CA 1
ATOM 809 C C . ASN A 1 104 ? -12.110 17.005 -27.519 1.00 61.06 104 ASN A C 1
ATOM 811 O O . ASN A 1 104 ? -11.560 16.201 -28.258 1.00 61.06 104 ASN A O 1
ATOM 815 N N . ARG A 1 105 ? -12.975 17.921 -27.985 1.00 57.16 105 ARG A N 1
ATOM 816 C CA . ARG A 1 105 ? -13.203 18.190 -29.413 1.00 57.16 105 ARG A CA 1
ATOM 817 C C . ARG A 1 105 ? -12.064 18.986 -30.032 1.00 57.16 105 ARG A C 1
ATOM 819 O O . ARG A 1 105 ? -11.682 18.654 -31.134 1.00 57.16 105 ARG A O 1
ATOM 826 N N . THR A 1 106 ? -11.489 19.965 -29.340 1.00 52.41 106 THR A N 1
ATOM 827 C CA . THR A 1 106 ? -10.326 20.735 -29.794 1.00 52.41 106 THR A CA 1
ATOM 828 C C . THR A 1 106 ? -9.061 19.884 -29.749 1.00 52.41 106 THR A C 1
ATOM 830 O O . THR A 1 106 ? -8.277 19.956 -30.674 1.00 52.41 106 THR A O 1
ATOM 833 N N . GLU A 1 107 ? -8.891 19.014 -28.751 1.00 50.31 107 GLU A N 1
ATOM 834 C CA . GLU A 1 107 ? -7.847 17.984 -28.700 1.00 50.31 107 GLU A CA 1
ATOM 835 C C . GLU A 1 107 ? -8.101 16.916 -29.766 1.00 50.31 107 GLU A C 1
ATOM 837 O O . GLU A 1 107 ? -7.163 16.501 -30.432 1.00 50.31 107 GLU A O 1
ATOM 842 N N . ALA A 1 108 ? -9.352 16.504 -30.009 1.00 48.28 108 ALA A N 1
ATOM 843 C CA . ALA A 1 108 ? -9.671 15.626 -31.133 1.00 48.28 108 ALA A CA 1
ATOM 844 C C . ALA A 1 108 ? -9.436 16.309 -32.488 1.00 48.28 108 ALA A C 1
ATOM 846 O O . ALA A 1 108 ? -8.951 15.639 -33.384 1.00 48.28 108 ALA A O 1
ATOM 847 N N . ASP A 1 109 ? -9.704 17.606 -32.642 1.00 40.06 109 ASP A N 1
ATOM 848 C CA . ASP A 1 109 ? -9.532 18.358 -33.891 1.00 40.06 109 ASP A CA 1
ATOM 849 C C . ASP A 1 109 ? -8.060 18.753 -34.132 1.00 40.06 109 ASP A C 1
ATOM 851 O O . ASP A 1 109 ? -7.578 18.631 -35.261 1.00 40.06 109 ASP A O 1
ATOM 855 N N . ASP A 1 110 ? -7.290 19.069 -33.082 1.00 42.47 110 ASP A N 1
ATOM 856 C CA . ASP A 1 110 ? -5.819 19.174 -33.122 1.00 42.47 110 ASP A CA 1
ATOM 857 C C . ASP A 1 110 ? -5.153 17.799 -33.327 1.00 42.47 110 ASP A C 1
ATOM 859 O O . ASP A 1 110 ? -4.044 17.721 -33.860 1.00 42.47 110 ASP A O 1
ATOM 863 N N . HIS A 1 111 ? -5.841 16.698 -32.995 1.00 44.69 111 HIS A N 1
ATOM 864 C CA . HIS A 1 111 ? -5.450 15.329 -33.353 1.00 44.69 111 HIS A CA 1
ATOM 865 C C . HIS A 1 111 ? -6.066 14.817 -34.679 1.00 44.69 111 HIS A C 1
ATOM 867 O O . HIS A 1 111 ? -5.691 13.733 -35.133 1.00 44.69 111 HIS A O 1
ATOM 873 N N . VAL A 1 112 ? -6.953 15.581 -35.338 1.00 37.75 112 VAL A N 1
ATOM 874 C CA . VAL A 1 112 ? -7.564 15.266 -36.655 1.00 37.75 112 VAL A CA 1
ATOM 875 C C . VAL A 1 112 ? -6.931 16.071 -37.798 1.00 37.75 112 VAL A C 1
ATOM 877 O O . VAL A 1 112 ? -7.052 15.684 -38.964 1.00 37.75 112 VAL A O 1
ATOM 880 N N . GLN A 1 113 ? -6.081 17.060 -37.507 1.00 35.06 113 GLN A N 1
ATOM 881 C CA . GLN A 1 113 ? -4.881 17.236 -38.328 1.00 35.06 113 GLN A CA 1
ATOM 882 C C . GLN A 1 113 ? -4.020 15.990 -38.119 1.00 35.06 113 GLN A C 1
ATOM 884 O O . GLN A 1 113 ? -3.200 15.923 -37.206 1.00 35.06 113 GLN A O 1
ATOM 889 N N . VAL A 1 114 ? -4.248 14.989 -38.973 1.00 43.12 114 VAL A N 1
ATOM 890 C CA . VAL A 1 114 ? -3.391 13.820 -39.160 1.00 43.12 114 VAL A CA 1
ATOM 891 C C . VAL A 1 114 ? -1.980 14.333 -39.448 1.00 43.12 114 VAL A C 1
ATOM 893 O O . VAL A 1 114 ? -1.560 14.483 -40.593 1.00 43.12 114 VAL A O 1
ATOM 896 N N . ARG A 1 115 ? -1.223 14.610 -38.384 1.00 36.06 115 ARG A N 1
ATOM 897 C CA . ARG A 1 115 ? 0.213 14.408 -38.388 1.00 36.06 115 ARG A CA 1
ATOM 898 C C . ARG A 1 115 ? 0.353 12.915 -38.542 1.00 36.06 115 ARG A C 1
ATOM 900 O O . ARG A 1 115 ? 0.118 12.158 -37.608 1.00 36.06 115 ARG A O 1
ATOM 907 N N . ASP A 1 116 ? 0.549 12.564 -39.804 1.00 33.25 116 ASP A N 1
ATOM 908 C CA . ASP A 1 116 ? 0.940 11.281 -40.344 1.00 33.25 116 ASP A CA 1
ATOM 909 C C . ASP A 1 116 ? 1.257 10.251 -39.251 1.00 33.25 116 ASP A C 1
ATOM 911 O O . ASP A 1 116 ? 2.172 10.439 -38.448 1.00 33.25 116 ASP A O 1
ATOM 915 N N . ALA A 1 117 ? 0.520 9.140 -39.231 1.00 36.59 117 ALA A N 1
ATOM 916 C CA . ALA A 1 117 ? 0.803 8.004 -38.354 1.00 36.59 117 ALA A CA 1
ATOM 917 C C . ALA A 1 117 ? 2.214 7.404 -38.586 1.00 36.59 117 ALA A C 1
ATOM 919 O O . ALA A 1 117 ? 2.596 6.458 -37.903 1.00 36.59 117 ALA A O 1
ATOM 920 N N . SER A 1 118 ? 2.992 7.958 -39.524 1.00 36.53 118 SER A N 1
ATOM 921 C CA . SER A 1 118 ? 4.434 7.766 -39.685 1.00 36.53 118 SER A CA 1
ATOM 922 C C . SER A 1 118 ? 5.318 8.521 -38.668 1.00 36.53 118 SER A C 1
ATOM 924 O O . SER A 1 118 ? 6.491 8.175 -38.537 1.00 36.53 118 SER A O 1
ATOM 926 N N . LEU A 1 119 ? 4.800 9.521 -37.934 1.00 36.06 119 LEU A N 1
ATOM 927 C CA . LEU A 1 119 ? 5.579 10.373 -37.011 1.00 36.06 119 LEU A CA 1
ATOM 928 C C . LEU A 1 119 ? 5.689 9.843 -35.575 1.00 36.06 119 LEU A C 1
ATOM 930 O O . LEU A 1 119 ? 6.524 10.327 -34.813 1.00 36.06 119 LEU A O 1
ATOM 934 N N . TYR A 1 120 ? 4.914 8.821 -35.215 1.00 41.69 120 TYR A N 1
ATOM 935 C CA . TYR A 1 120 ? 5.232 7.971 -34.073 1.00 41.69 120 TYR A CA 1
ATOM 936 C C . TYR A 1 120 ? 5.663 6.626 -34.647 1.00 41.69 120 TYR A C 1
ATOM 938 O O . TYR A 1 120 ? 4.797 5.887 -35.127 1.00 41.69 120 TYR A O 1
ATOM 946 N N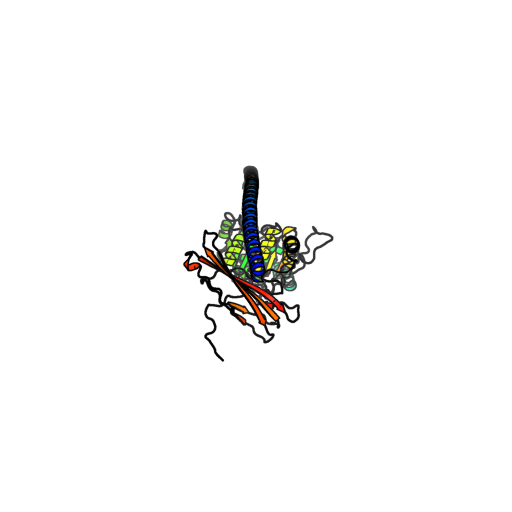 . PRO A 1 121 ? 6.972 6.297 -34.657 1.00 38.16 121 PRO A N 1
ATOM 947 C CA . PRO A 1 121 ? 7.402 4.977 -35.092 1.00 38.16 121 PRO A CA 1
ATOM 948 C C . PRO A 1 121 ? 6.601 3.957 -34.294 1.00 38.16 121 PRO A C 1
ATOM 950 O O . PRO A 1 121 ? 6.257 4.217 -33.144 1.00 38.16 121 PRO A O 1
ATOM 953 N N . SER A 1 122 ? 6.265 2.827 -34.906 1.00 43.47 122 SER A N 1
ATOM 954 C CA . SER A 1 122 ? 5.587 1.705 -34.267 1.00 43.47 122 SER A CA 1
ATOM 955 C C . SER A 1 122 ? 6.196 1.395 -32.887 1.00 43.47 122 SER A C 1
ATOM 957 O O . SER A 1 122 ? 7.074 0.546 -32.786 1.00 43.47 122 SER A O 1
ATOM 959 N N . MET A 1 123 ? 5.746 2.044 -31.804 1.00 45.59 123 MET A N 1
ATOM 960 C CA . MET A 1 123 ? 6.371 1.958 -30.468 1.00 45.59 123 MET A CA 1
ATOM 961 C C . MET A 1 123 ? 6.085 0.619 -29.771 1.00 45.59 123 MET A C 1
ATOM 963 O O . MET A 1 123 ? 6.218 0.461 -28.560 1.00 45.59 123 MET A O 1
ATOM 967 N N . VAL A 1 124 ? 5.667 -0.378 -30.547 1.00 51.00 124 VAL A N 1
ATOM 968 C CA . VAL A 1 124 ? 5.519 -1.761 -30.118 1.00 51.00 124 VAL A CA 1
ATOM 969 C C . VAL A 1 124 ? 6.416 -2.665 -30.962 1.00 51.00 124 VAL A C 1
ATOM 971 O O . VAL A 1 124 ? 5.999 -3.753 -31.360 1.00 51.00 124 VAL A O 1
ATOM 974 N N . SER A 1 125 ? 7.621 -2.187 -31.279 1.00 52.94 125 SER A N 1
ATOM 975 C CA . SER A 1 125 ? 8.689 -2.986 -31.870 1.00 52.94 125 SER A CA 1
ATOM 976 C C . SER A 1 125 ? 9.570 -3.581 -30.769 1.00 52.94 125 SER A C 1
ATOM 978 O O . SER A 1 125 ? 10.154 -2.856 -29.966 1.00 52.94 125 SER A O 1
ATOM 980 N N . ASP A 1 126 ? 9.614 -4.913 -30.784 1.00 72.31 126 ASP A N 1
ATOM 981 C CA . ASP A 1 126 ? 10.544 -5.828 -30.121 1.00 72.31 126 ASP A CA 1
ATOM 982 C C . ASP A 1 126 ? 10.518 -5.884 -28.593 1.00 72.31 126 ASP A C 1
ATOM 984 O O . ASP A 1 126 ? 11.466 -5.518 -27.901 1.00 72.31 126 ASP A O 1
ATOM 988 N N . ILE A 1 127 ? 9.447 -6.490 -28.066 1.00 88.31 127 ILE A N 1
ATOM 989 C CA . ILE A 1 127 ? 9.515 -7.106 -26.737 1.00 88.31 127 ILE A CA 1
ATOM 990 C C . ILE A 1 127 ? 10.631 -8.149 -26.776 1.00 88.31 127 ILE A C 1
ATOM 992 O O . ILE A 1 127 ? 10.545 -9.132 -27.520 1.00 88.31 127 ILE A O 1
ATOM 996 N N . ARG A 1 128 ? 11.680 -7.934 -25.980 1.00 92.19 128 ARG A N 1
ATOM 997 C CA . ARG A 1 128 ? 12.832 -8.835 -25.938 1.00 92.19 128 ARG A CA 1
ATOM 998 C C . ARG A 1 128 ? 12.383 -10.242 -25.529 1.00 92.19 128 ARG A C 1
ATOM 1000 O O . ARG A 1 128 ? 11.508 -10.369 -24.660 1.00 92.19 128 ARG A O 1
ATOM 1007 N N . PRO A 1 129 ? 12.996 -11.307 -26.077 1.00 90.94 129 PRO A N 1
ATOM 1008 C CA . PRO A 1 129 ? 12.799 -12.656 -25.571 1.00 90.94 129 PRO A CA 1
ATOM 1009 C C . PRO A 1 129 ? 13.032 -12.740 -24.061 1.00 90.94 129 PRO A C 1
ATOM 1011 O O . PRO A 1 129 ? 13.656 -11.876 -23.433 1.00 90.94 129 PRO A O 1
ATOM 1014 N N . ILE A 1 130 ? 12.494 -13.792 -23.459 1.00 92.94 130 ILE A N 1
ATOM 1015 C CA . ILE A 1 130 ? 12.716 -14.030 -22.044 1.00 92.94 130 ILE A CA 1
ATOM 1016 C C . ILE A 1 130 ? 14.117 -14.604 -21.835 1.00 92.94 130 ILE A C 1
ATOM 1018 O O . ILE A 1 130 ? 14.498 -15.591 -22.462 1.00 92.94 130 ILE A O 1
ATOM 1022 N N . GLU A 1 131 ? 14.893 -13.976 -20.961 1.00 93.62 131 GLU A N 1
ATOM 1023 C CA . GLU A 1 131 ? 16.247 -14.404 -20.631 1.00 93.62 131 GLU A CA 1
ATOM 1024 C C . GLU A 1 131 ? 16.571 -14.048 -19.186 1.00 93.62 131 GLU A C 1
ATOM 1026 O O . GLU A 1 131 ? 16.002 -13.113 -18.625 1.00 93.62 131 GLU A O 1
ATOM 1031 N N . HIS A 1 132 ? 17.472 -14.812 -18.571 1.00 94.06 132 HIS A N 1
ATOM 1032 C CA . HIS A 1 132 ? 17.903 -14.515 -17.214 1.00 94.06 132 HIS A CA 1
ATOM 1033 C C . HIS A 1 132 ? 18.964 -13.412 -17.208 1.00 94.06 132 HIS A C 1
ATOM 1035 O O . HIS A 1 132 ? 20.107 -13.653 -17.590 1.00 94.06 132 HIS A O 1
ATOM 1041 N N . ILE A 1 133 ? 18.609 -12.256 -16.664 1.00 94.06 133 ILE A N 1
ATOM 1042 C CA . ILE A 1 133 ? 19.478 -11.092 -16.494 1.00 94.06 133 ILE A CA 1
ATOM 1043 C C . ILE A 1 133 ? 20.449 -11.335 -15.326 1.00 94.06 133 ILE A C 1
ATOM 1045 O O . ILE A 1 133 ? 21.653 -11.100 -15.440 1.00 94.06 133 ILE A O 1
ATOM 1049 N N . THR A 1 134 ? 19.952 -11.880 -14.206 1.00 93.44 134 THR A N 1
ATOM 1050 C CA . THR A 1 134 ? 20.712 -11.980 -12.939 1.00 93.44 134 THR A CA 1
ATOM 1051 C C . THR A 1 134 ? 20.712 -13.381 -12.319 1.00 93.44 134 THR A C 1
ATOM 1053 O O . THR A 1 134 ? 20.612 -13.573 -11.101 1.00 93.44 134 THR A O 1
ATOM 1056 N N . ARG A 1 135 ? 20.793 -14.422 -13.158 1.00 85.69 135 ARG A N 1
ATOM 1057 C CA . ARG A 1 135 ? 20.774 -15.822 -12.695 1.00 85.69 135 ARG A CA 1
ATOM 1058 C C . ARG A 1 135 ? 21.860 -16.090 -11.648 1.00 85.69 135 ARG A C 1
ATOM 1060 O O . ARG A 1 135 ? 23.040 -15.954 -11.943 1.00 85.69 135 ARG A O 1
ATOM 1067 N N . GLY A 1 136 ? 21.447 -16.552 -10.466 1.00 82.81 136 GLY A N 1
ATOM 1068 C CA . GLY A 1 136 ? 22.360 -16.930 -9.379 1.00 82.81 136 GLY A CA 1
ATOM 1069 C C . GLY A 1 136 ? 23.033 -15.753 -8.666 1.00 82.81 136 GLY A C 1
ATOM 1070 O O . GLY A 1 136 ? 23.886 -15.986 -7.823 1.00 82.81 136 GLY A O 1
ATOM 1071 N N . CYS A 1 137 ? 22.659 -14.514 -8.993 1.00 85.75 137 CYS A N 1
ATOM 1072 C CA . CYS A 1 137 ? 23.267 -13.305 -8.437 1.00 85.75 137 CYS A CA 1
ATOM 1073 C C . CYS A 1 137 ? 22.627 -12.840 -7.122 1.00 85.75 137 CYS A C 1
ATOM 1075 O O . CYS A 1 137 ? 23.260 -12.121 -6.363 1.00 85.75 137 CYS A O 1
ATOM 1077 N N . PHE A 1 138 ? 21.383 -13.240 -6.858 1.00 86.00 138 PHE A N 1
ATOM 1078 C CA . PHE A 1 138 ? 20.653 -12.879 -5.644 1.00 86.00 138 PHE A CA 1
ATOM 1079 C C . PHE A 1 138 ? 20.475 -14.119 -4.768 1.00 86.00 138 PHE A C 1
ATOM 1081 O O . PHE A 1 138 ? 20.014 -15.158 -5.257 1.00 86.00 138 PHE A O 1
ATOM 1088 N N . GLN A 1 139 ? 20.857 -14.003 -3.495 1.00 72.56 139 GLN A N 1
ATOM 1089 C CA . GLN A 1 139 ? 20.720 -15.054 -2.480 1.00 72.56 139 GLN A CA 1
ATOM 1090 C C . GLN A 1 139 ? 19.293 -15.062 -1.896 1.00 72.56 139 GLN A C 1
ATOM 1092 O O . GLN A 1 139 ? 18.345 -14.739 -2.615 1.00 72.56 139 GLN A O 1
ATOM 1097 N N . ASP A 1 140 ? 19.103 -15.515 -0.653 1.00 78.50 140 ASP A N 1
ATOM 1098 C CA . ASP A 1 140 ? 17.819 -15.511 0.064 1.00 78.50 140 ASP A CA 1
ATOM 1099 C C . ASP A 1 140 ? 17.205 -14.103 0.177 1.00 78.50 140 ASP A C 1
ATOM 1101 O O . ASP A 1 140 ? 17.750 -13.130 -0.333 1.00 78.50 140 ASP A O 1
ATOM 1105 N N . ARG A 1 141 ? 16.008 -13.992 0.765 1.00 87.19 141 ARG A N 1
ATOM 1106 C CA . ARG A 1 141 ? 15.306 -12.704 0.879 1.00 87.19 141 ARG A CA 1
ATOM 1107 C C . ARG A 1 141 ? 16.163 -11.689 1.637 1.00 87.19 141 ARG A C 1
ATOM 1109 O O . ARG A 1 141 ? 16.485 -11.918 2.799 1.00 87.19 141 ARG A O 1
ATOM 1116 N N . THR A 1 142 ? 16.474 -10.576 0.983 1.00 90.25 142 THR A N 1
ATOM 1117 C CA . THR A 1 142 ? 17.190 -9.442 1.572 1.00 90.25 142 THR A CA 1
ATOM 1118 C C . THR A 1 142 ? 16.198 -8.330 1.874 1.00 90.25 142 THR A C 1
ATOM 1120 O O . THR A 1 142 ? 15.351 -7.992 1.046 1.00 90.25 142 THR A O 1
ATOM 1123 N N . GLU A 1 143 ? 16.298 -7.778 3.075 1.00 91.19 143 GLU A N 1
ATOM 1124 C CA . GLU A 1 143 ? 15.510 -6.633 3.513 1.00 91.19 143 GLU A CA 1
ATOM 1125 C C . GLU A 1 143 ? 15.909 -5.361 2.756 1.00 91.19 143 GLU A C 1
ATOM 1127 O O . GLU A 1 143 ? 17.088 -5.147 2.480 1.00 91.19 143 GLU A O 1
ATOM 1132 N N . ALA A 1 144 ? 14.934 -4.503 2.446 1.00 93.44 144 ALA A N 1
ATOM 1133 C CA . ALA A 1 144 ? 15.200 -3.193 1.868 1.00 93.44 144 ALA A CA 1
ATOM 1134 C C . ALA A 1 144 ? 15.653 -2.215 2.960 1.00 93.44 144 ALA A C 1
ATOM 1136 O O . ALA A 1 144 ? 14.866 -1.772 3.793 1.00 93.44 144 ALA A O 1
ATOM 1137 N N . THR A 1 145 ? 16.935 -1.880 2.930 1.00 95.56 145 THR A N 1
ATOM 1138 C CA . THR A 1 145 ? 17.588 -0.853 3.753 1.00 95.56 145 THR A CA 1
ATOM 1139 C C . THR A 1 145 ? 18.419 0.064 2.864 1.00 95.56 145 THR A C 1
ATOM 1141 O O . THR A 1 145 ? 18.802 -0.339 1.764 1.00 95.56 145 THR A O 1
ATOM 1144 N N . GLU A 1 146 ? 18.760 1.260 3.349 1.00 96.00 146 GLU A N 1
ATOM 1145 C CA . GLU A 1 146 ? 19.616 2.207 2.619 1.00 96.00 146 GLU A CA 1
ATOM 1146 C C . GLU A 1 146 ? 20.919 1.528 2.172 1.00 96.00 146 GLU A C 1
ATOM 1148 O O . GLU A 1 146 ? 21.255 1.547 0.992 1.00 96.00 146 GLU A O 1
ATOM 1153 N N . ALA A 1 147 ? 21.574 0.808 3.089 1.00 96.19 147 ALA A N 1
ATOM 1154 C CA . ALA A 1 147 ? 22.796 0.063 2.805 1.00 96.19 147 ALA A CA 1
ATOM 1155 C C . ALA A 1 147 ? 22.600 -0.998 1.711 1.00 96.19 147 ALA A C 1
ATOM 1157 O O . ALA A 1 147 ? 23.364 -1.027 0.754 1.00 96.19 147 ALA A O 1
ATOM 1158 N N . SER A 1 148 ? 21.562 -1.835 1.814 1.00 95.44 148 SER A N 1
ATOM 1159 C CA . SER A 1 148 ? 21.323 -2.905 0.831 1.00 95.44 148 SER A CA 1
ATOM 1160 C C . SER A 1 148 ? 20.970 -2.380 -0.566 1.00 95.44 148 SER A C 1
ATOM 1162 O O . SER A 1 148 ? 21.328 -2.999 -1.567 1.00 95.44 148 SER A O 1
ATOM 1164 N N . ILE A 1 149 ? 20.264 -1.243 -0.646 1.00 96.25 149 ILE A N 1
ATOM 1165 C CA . ILE A 1 149 ? 19.884 -0.615 -1.914 1.00 96.25 149 ILE A CA 1
ATOM 1166 C C . ILE A 1 149 ? 21.126 -0.019 -2.565 1.00 96.25 149 ILE A C 1
ATOM 1168 O O . ILE A 1 149 ? 21.377 -0.285 -3.739 1.00 96.25 149 ILE A O 1
ATOM 1172 N N . THR A 1 150 ? 21.920 0.731 -1.801 1.00 96.31 150 THR A N 1
ATOM 1173 C CA . THR A 1 150 ? 23.174 1.320 -2.278 1.00 96.31 150 THR A CA 1
ATOM 1174 C C . THR A 1 150 ? 24.163 0.240 -2.709 1.00 96.31 150 THR A C 1
ATOM 1176 O O . THR A 1 150 ? 24.653 0.289 -3.833 1.00 96.31 150 THR A O 1
ATOM 1179 N N . GLU A 1 151 ? 24.371 -0.796 -1.888 1.00 95.75 151 GLU A N 1
ATOM 1180 C CA . GLU A 1 151 ? 25.241 -1.933 -2.219 1.00 95.75 151 GLU A CA 1
ATOM 1181 C C . GLU A 1 151 ? 24.816 -2.605 -3.531 1.00 95.75 151 GLU A C 1
ATOM 1183 O O . GLU A 1 151 ? 25.654 -2.895 -4.388 1.00 95.75 151 GLU A O 1
ATOM 1188 N N . TYR A 1 152 ? 23.511 -2.820 -3.732 1.00 95.88 152 TYR A N 1
ATOM 1189 C CA . TYR A 1 152 ? 23.017 -3.350 -4.997 1.00 95.88 152 TYR A CA 1
ATOM 1190 C C . TYR A 1 152 ? 23.288 -2.392 -6.160 1.00 95.88 152 TYR A C 1
ATOM 1192 O O . TYR A 1 152 ? 23.828 -2.835 -7.175 1.00 95.88 152 TYR A O 1
ATOM 1200 N N . MET A 1 153 ? 22.929 -1.112 -6.038 1.00 96.81 153 MET A N 1
ATOM 1201 C CA . MET A 1 153 ? 23.072 -0.134 -7.123 1.00 96.81 153 MET A CA 1
ATOM 1202 C C . MET A 1 153 ? 24.534 0.071 -7.543 1.00 96.81 153 MET A C 1
ATOM 1204 O O . MET A 1 153 ? 24.794 0.314 -8.720 1.00 96.81 153 MET A O 1
ATOM 1208 N N . GLU A 1 154 ? 25.479 -0.092 -6.617 1.00 96.31 154 GLU A N 1
ATOM 1209 C CA . GLU A 1 154 ? 26.924 -0.005 -6.859 1.00 96.31 154 GLU A CA 1
ATOM 1210 C C . GLU A 1 154 ? 27.554 -1.338 -7.310 1.00 96.31 154 GLU A C 1
ATOM 1212 O O . GLU A 1 154 ? 28.716 -1.380 -7.718 1.00 96.31 154 GLU A O 1
ATOM 1217 N N . SER A 1 155 ? 26.804 -2.443 -7.268 1.00 95.69 155 SER A N 1
ATOM 1218 C CA . SER A 1 155 ? 27.322 -3.770 -7.607 1.00 95.69 155 SER A CA 1
ATOM 1219 C C . SER A 1 155 ? 27.652 -3.931 -9.098 1.00 95.69 155 SER A C 1
ATOM 1221 O O . SER A 1 155 ? 26.981 -3.388 -9.981 1.00 95.69 155 SER A O 1
ATOM 1223 N N . GLU A 1 156 ? 28.623 -4.801 -9.409 1.00 95.00 156 GLU A N 1
ATOM 1224 C CA . GLU A 1 156 ? 28.960 -5.170 -10.796 1.00 95.00 156 GLU A CA 1
ATOM 1225 C C . GLU A 1 156 ? 27.764 -5.762 -11.561 1.00 95.00 156 GLU A C 1
ATOM 1227 O O . GLU A 1 156 ? 27.655 -5.631 -12.782 1.00 95.00 156 GLU A O 1
ATOM 1232 N N . ILE A 1 157 ? 26.843 -6.425 -10.854 1.00 94.94 157 ILE A N 1
ATOM 1233 C CA . ILE A 1 157 ? 25.638 -6.992 -11.461 1.00 94.94 157 ILE A CA 1
ATOM 1234 C C . ILE A 1 157 ? 24.705 -5.870 -11.919 1.00 94.94 157 ILE A C 1
ATOM 1236 O O . ILE A 1 157 ? 24.226 -5.930 -13.055 1.00 94.94 157 ILE A O 1
ATOM 1240 N N . ALA A 1 158 ? 24.473 -4.860 -11.076 1.00 95.81 158 ALA A N 1
ATOM 1241 C CA . ALA A 1 158 ? 23.636 -3.718 -11.415 1.00 95.81 158 ALA A CA 1
ATOM 1242 C C . ALA A 1 158 ? 24.269 -2.886 -12.537 1.00 95.81 158 ALA A C 1
ATOM 1244 O O . ALA A 1 158 ? 23.681 -2.779 -13.613 1.00 95.81 158 ALA A O 1
ATOM 1245 N N . LEU A 1 159 ? 25.487 -2.378 -12.331 1.00 95.88 159 LEU A N 1
ATOM 1246 C CA . LEU A 1 159 ? 26.175 -1.484 -13.272 1.00 95.88 159 LEU A CA 1
ATOM 1247 C C . LEU A 1 159 ? 26.604 -2.175 -14.574 1.00 95.88 159 LEU A C 1
ATOM 1249 O O . LEU A 1 159 ? 26.776 -1.524 -15.600 1.00 95.88 159 LEU A O 1
ATOM 1253 N N . GLY A 1 160 ? 26.774 -3.498 -14.551 1.00 95.06 160 GLY A N 1
ATOM 1254 C CA . GLY A 1 160 ? 27.117 -4.291 -15.725 1.00 95.06 160 GLY A CA 1
ATOM 1255 C C . GLY A 1 160 ? 25.889 -4.871 -16.417 1.00 95.06 160 GLY A C 1
ATOM 1256 O O . GLY A 1 160 ? 25.527 -4.470 -17.518 1.00 95.06 160 GLY A O 1
ATOM 1257 N N . ARG A 1 161 ? 25.257 -5.883 -15.819 1.00 95.25 161 ARG A N 1
ATOM 1258 C CA . ARG A 1 161 ? 24.225 -6.679 -16.511 1.00 95.25 161 ARG A CA 1
ATOM 1259 C C . ARG A 1 161 ? 22.880 -5.972 -16.564 1.00 95.25 161 ARG A C 1
ATOM 1261 O O . ARG A 1 161 ? 22.269 -5.925 -17.628 1.00 95.25 161 ARG A O 1
ATOM 1268 N N . VAL A 1 162 ? 22.415 -5.452 -15.429 1.00 97.25 162 VAL A N 1
ATOM 1269 C CA . VAL A 1 162 ? 21.078 -4.851 -15.323 1.00 97.25 162 VAL A CA 1
ATOM 1270 C C . VAL A 1 162 ? 21.035 -3.518 -16.072 1.00 97.25 162 VAL A C 1
ATOM 1272 O O . VAL A 1 162 ? 20.116 -3.309 -16.858 1.00 97.25 162 VAL A O 1
ATOM 1275 N N . PHE A 1 163 ? 22.062 -2.674 -15.924 1.00 96.81 163 PHE A N 1
ATOM 1276 C CA . PHE A 1 163 ? 22.211 -1.424 -16.672 1.00 96.81 163 PHE A CA 1
ATOM 1277 C C . PHE A 1 163 ? 22.185 -1.666 -18.184 1.00 96.81 163 PHE A C 1
ATOM 1279 O O . PHE A 1 163 ? 21.338 -1.112 -18.876 1.00 96.81 163 PHE A O 1
ATOM 1286 N N . ASN A 1 164 ? 23.050 -2.552 -18.698 1.00 95.94 164 ASN A N 1
ATOM 1287 C CA . ASN A 1 164 ? 23.098 -2.853 -20.134 1.00 95.94 164 ASN A CA 1
ATOM 1288 C C . ASN A 1 164 ? 21.777 -3.429 -20.654 1.00 95.94 164 ASN A C 1
ATOM 1290 O O . ASN A 1 164 ? 21.425 -3.237 -21.818 1.00 95.94 164 ASN A O 1
ATOM 1294 N N . TYR A 1 165 ? 21.037 -4.144 -19.804 1.00 95.94 165 TYR A N 1
ATOM 1295 C CA . TYR A 1 165 ? 19.729 -4.646 -20.182 1.00 95.94 165 TYR A CA 1
ATOM 1296 C C . TYR A 1 165 ? 18.698 -3.520 -20.292 1.00 95.94 165 TYR A C 1
ATOM 1298 O O . TYR A 1 165 ? 17.999 -3.453 -21.302 1.00 95.94 165 TYR A O 1
ATOM 1306 N N . PHE A 1 166 ? 18.597 -2.662 -19.275 1.00 96.00 166 PHE A N 1
ATOM 1307 C CA . PHE A 1 166 ? 17.502 -1.700 -19.123 1.00 96.00 166 PHE A CA 1
ATOM 1308 C C . PHE A 1 166 ? 17.810 -0.273 -19.603 1.00 96.00 166 PHE A C 1
ATOM 1310 O O . PHE A 1 166 ? 16.921 0.577 -19.555 1.00 96.00 166 PHE A O 1
ATOM 1317 N N . SER A 1 167 ? 19.018 0.003 -20.099 1.00 94.50 167 SER A N 1
ATOM 1318 C CA . SER A 1 167 ? 19.417 1.336 -20.578 1.00 94.50 167 SER A CA 1
ATOM 1319 C C . SER A 1 167 ? 18.491 1.880 -21.669 1.00 94.50 167 SER A C 1
ATOM 1321 O O . SER A 1 167 ? 18.030 3.015 -21.602 1.00 94.50 167 SER A O 1
ATOM 1323 N N . GLU A 1 168 ? 18.142 1.038 -22.638 1.00 91.25 168 GLU A N 1
ATOM 1324 C CA . GLU A 1 168 ? 17.280 1.395 -23.775 1.00 91.25 168 GLU A CA 1
ATOM 1325 C C . GLU A 1 168 ? 15.984 0.568 -23.812 1.00 91.25 168 GLU A C 1
ATOM 1327 O O . GLU A 1 168 ? 15.258 0.560 -24.804 1.00 91.25 168 GLU A O 1
ATOM 1332 N N . TYR A 1 169 ? 15.694 -0.171 -22.738 1.00 93.31 169 TYR A N 1
ATOM 1333 C CA . TYR A 1 169 ? 14.590 -1.125 -22.686 1.00 93.31 169 TYR A CA 1
ATOM 1334 C C . TYR A 1 169 ? 13.921 -1.162 -21.301 1.00 93.31 169 TYR A C 1
ATOM 1336 O O . TYR A 1 169 ? 14.617 -1.033 -20.300 1.00 93.31 169 TYR A O 1
ATOM 1344 N N . PRO A 1 170 ? 12.605 -1.418 -21.198 1.00 94.25 170 PRO A N 1
ATOM 1345 C CA . PRO A 1 170 ? 11.619 -1.408 -22.278 1.00 94.25 170 PRO A CA 1
ATOM 1346 C C . PRO A 1 170 ? 11.463 -0.003 -22.853 1.00 94.25 170 PRO A C 1
ATOM 1348 O O . PRO A 1 170 ? 11.434 0.974 -22.107 1.00 94.25 170 PRO A O 1
ATOM 1351 N N . THR A 1 171 ? 11.322 0.110 -24.173 1.00 91.06 171 THR A N 1
ATOM 1352 C CA . THR A 1 171 ? 11.163 1.412 -24.850 1.00 91.06 171 THR A CA 1
ATOM 1353 C C . THR A 1 171 ? 9.863 2.120 -24.467 1.00 91.06 171 THR A C 1
ATOM 1355 O O . THR A 1 171 ? 9.728 3.322 -24.662 1.00 91.06 171 THR A O 1
ATOM 1358 N N . GLN A 1 172 ? 8.911 1.382 -23.893 1.00 90.62 172 GLN A N 1
ATOM 1359 C CA . GLN A 1 172 ? 7.640 1.890 -23.385 1.00 90.62 172 GLN A CA 1
ATOM 1360 C C . GLN A 1 172 ? 7.729 2.473 -21.966 1.00 90.62 172 GLN A C 1
ATOM 1362 O O . GLN A 1 172 ? 6.738 3.011 -21.474 1.00 90.62 172 GLN A O 1
ATOM 1367 N N . SER A 1 173 ? 8.859 2.318 -21.267 1.00 92.69 173 SER A N 1
ATOM 1368 C CA . SER A 1 173 ? 9.034 2.863 -19.918 1.00 92.69 173 SER A CA 1
ATOM 1369 C C . SER A 1 173 ? 9.541 4.301 -19.997 1.00 92.69 173 SER A C 1
ATOM 1371 O O . SER A 1 173 ? 10.517 4.574 -20.691 1.00 92.69 173 SER A O 1
ATOM 1373 N N . MET A 1 174 ? 8.910 5.213 -19.257 1.00 92.44 174 MET A N 1
ATOM 1374 C CA . MET A 1 174 ? 9.392 6.594 -19.112 1.00 92.44 174 MET A CA 1
ATOM 1375 C C . MET A 1 174 ? 10.395 6.765 -17.966 1.00 92.44 174 MET A C 1
ATOM 1377 O O . MET A 1 174 ? 10.990 7.828 -17.835 1.00 92.44 174 MET A O 1
ATOM 1381 N N . LEU A 1 175 ? 10.622 5.713 -17.176 1.00 94.69 175 LEU A N 1
ATOM 1382 C CA . LEU A 1 175 ? 11.608 5.722 -16.103 1.00 94.69 175 LEU A CA 1
ATOM 1383 C C . LEU A 1 175 ? 13.028 5.841 -16.652 1.00 94.69 175 LEU A C 1
ATOM 1385 O O . LEU A 1 175 ? 13.337 5.267 -17.703 1.00 94.69 175 LEU A O 1
ATOM 1389 N N . SER A 1 176 ? 13.902 6.499 -15.889 1.00 95.19 176 SER A N 1
ATOM 1390 C CA . SER A 1 176 ? 15.346 6.481 -16.128 1.00 95.19 176 SER A CA 1
ATOM 1391 C C . SER A 1 176 ? 15.912 5.061 -16.002 1.00 95.19 176 SER A C 1
ATOM 1393 O O . SER A 1 176 ? 15.305 4.160 -15.411 1.00 95.19 176 SER A O 1
ATOM 1395 N N . THR A 1 177 ? 17.115 4.843 -16.532 1.00 96.44 177 THR A N 1
ATOM 1396 C CA . THR A 1 177 ? 17.812 3.554 -16.405 1.00 96.44 177 THR A CA 1
ATOM 1397 C C . THR A 1 177 ? 17.994 3.157 -14.941 1.00 96.44 177 THR A C 1
ATOM 1399 O O . THR A 1 177 ? 17.715 2.014 -14.579 1.00 96.44 177 THR A O 1
ATOM 1402 N N . ASN A 1 178 ? 18.387 4.106 -14.086 1.00 96.38 178 ASN A N 1
ATOM 1403 C CA . ASN A 1 178 ? 18.598 3.859 -12.660 1.00 96.38 178 ASN A CA 1
ATOM 1404 C C . ASN A 1 178 ? 17.293 3.481 -11.951 1.00 96.38 178 ASN A C 1
ATOM 1406 O O . ASN A 1 178 ? 17.283 2.541 -11.158 1.00 96.38 178 ASN A O 1
ATOM 1410 N N . ALA A 1 179 ? 16.179 4.130 -12.296 1.00 97.31 179 ALA A N 1
ATOM 1411 C CA . ALA A 1 179 ? 14.859 3.785 -11.778 1.00 97.31 179 ALA A CA 1
ATOM 1412 C C . ALA A 1 179 ? 14.443 2.352 -12.169 1.00 97.31 179 ALA A C 1
ATOM 1414 O O . ALA A 1 179 ? 14.023 1.564 -11.318 1.00 97.31 179 ALA A O 1
ATOM 1415 N N . ARG A 1 180 ? 14.643 1.956 -13.435 1.00 98.12 180 ARG A N 1
ATOM 1416 C CA . ARG A 1 180 ? 14.375 0.577 -13.894 1.00 98.12 180 ARG A CA 1
ATOM 1417 C C . ARG A 1 180 ? 15.264 -0.443 -13.179 1.00 98.12 180 ARG A C 1
ATOM 1419 O O . ARG A 1 180 ? 14.775 -1.485 -12.738 1.00 98.12 180 ARG A O 1
ATOM 1426 N N . MET A 1 181 ? 16.558 -0.146 -13.039 1.00 97.69 181 MET A N 1
ATOM 1427 C CA . MET A 1 181 ? 17.514 -0.994 -12.317 1.00 97.69 181 MET A CA 1
ATOM 1428 C C . MET A 1 181 ? 17.120 -1.181 -10.853 1.00 97.69 181 MET A C 1
ATOM 1430 O O . MET A 1 181 ? 17.191 -2.307 -10.354 1.00 97.69 181 MET A O 1
ATOM 1434 N N . ALA A 1 182 ? 16.699 -0.102 -10.191 1.00 97.62 182 ALA A N 1
ATOM 1435 C CA . ALA A 1 182 ? 16.276 -0.100 -8.799 1.00 97.62 182 ALA A CA 1
ATOM 1436 C C . ALA A 1 182 ? 15.039 -0.975 -8.588 1.00 97.62 182 ALA A C 1
ATOM 1438 O O . ALA A 1 182 ? 15.072 -1.888 -7.765 1.00 97.62 182 ALA A O 1
ATOM 1439 N N . ILE A 1 183 ? 13.978 -0.768 -9.379 1.00 98.44 183 ILE A N 1
ATOM 1440 C CA . ILE A 1 183 ? 12.752 -1.578 -9.302 1.00 98.44 183 ILE A CA 1
ATOM 1441 C C . ILE A 1 183 ? 13.069 -3.057 -9.541 1.00 98.44 183 ILE A C 1
ATOM 1443 O O . ILE A 1 183 ? 12.644 -3.919 -8.766 1.00 98.44 183 ILE A O 1
ATOM 1447 N N . PHE A 1 184 ? 13.841 -3.362 -10.590 1.00 98.50 184 PHE A N 1
ATOM 1448 C CA . PHE A 1 184 ? 14.234 -4.735 -10.892 1.00 98.50 184 PHE A CA 1
ATOM 1449 C C . PHE A 1 184 ? 14.996 -5.365 -9.718 1.00 98.50 184 PHE A C 1
ATOM 1451 O O . PHE A 1 184 ? 14.627 -6.440 -9.246 1.00 98.50 184 PHE A O 1
ATOM 1458 N N . GLY A 1 185 ? 16.028 -4.684 -9.217 1.00 97.25 185 GLY A N 1
ATOM 1459 C CA . GLY A 1 185 ? 16.874 -5.157 -8.123 1.00 97.25 185 GLY A CA 1
ATOM 1460 C C . GLY A 1 185 ? 16.130 -5.367 -6.817 1.00 97.25 185 GLY A C 1
ATOM 1461 O O . GLY A 1 185 ? 16.253 -6.426 -6.206 1.00 97.25 185 GLY A O 1
ATOM 1462 N N . LEU A 1 186 ? 15.290 -4.412 -6.425 1.00 97.25 186 LEU A N 1
ATOM 1463 C CA . LEU A 1 186 ? 14.484 -4.501 -5.209 1.00 97.25 186 LEU A CA 1
ATOM 1464 C C . LEU A 1 186 ? 13.565 -5.718 -5.235 1.00 97.25 186 LEU A C 1
ATOM 1466 O O . LEU A 1 186 ? 13.522 -6.489 -4.278 1.00 97.25 186 LEU A O 1
ATOM 1470 N N . ILE A 1 187 ? 12.891 -5.967 -6.356 1.00 98.31 187 ILE A N 1
ATOM 1471 C CA . ILE A 1 187 ? 12.044 -7.155 -6.494 1.00 98.31 187 ILE A CA 1
ATOM 1472 C C . ILE A 1 187 ? 12.890 -8.429 -6.425 1.00 98.31 187 ILE A C 1
ATOM 1474 O O . ILE A 1 187 ? 12.483 -9.411 -5.800 1.00 98.31 187 ILE A O 1
ATOM 1478 N N . ARG A 1 188 ? 14.080 -8.434 -7.030 1.00 97.44 188 ARG A N 1
ATOM 1479 C CA . ARG A 1 188 ? 15.024 -9.559 -6.966 1.00 97.44 188 ARG A CA 1
ATOM 1480 C C . ARG A 1 188 ? 15.540 -9.845 -5.552 1.00 97.44 188 ARG A C 1
ATOM 1482 O O . ARG A 1 188 ? 15.674 -11.017 -5.202 1.00 97.44 188 ARG A O 1
ATOM 1489 N N . MET A 1 189 ? 15.781 -8.807 -4.756 1.00 95.56 189 MET A N 1
ATOM 1490 C CA . MET A 1 189 ? 16.250 -8.881 -3.368 1.00 95.56 189 MET A CA 1
ATOM 1491 C C . MET A 1 189 ? 15.143 -9.313 -2.403 1.00 95.56 189 MET A C 1
ATOM 1493 O O . MET A 1 189 ? 15.277 -10.314 -1.700 1.00 95.56 189 MET A O 1
ATOM 1497 N N . ILE A 1 190 ? 14.022 -8.590 -2.410 1.00 95.50 190 ILE A N 1
ATOM 1498 C CA . ILE A 1 190 ? 12.920 -8.758 -1.450 1.00 95.50 190 ILE A CA 1
ATOM 1499 C C . ILE A 1 190 ? 12.109 -10.026 -1.766 1.00 95.50 190 ILE A C 1
ATOM 1501 O O . ILE A 1 190 ? 11.563 -10.682 -0.876 1.00 95.50 190 ILE A O 1
ATOM 1505 N N . LYS A 1 191 ? 12.040 -10.406 -3.050 1.00 96.50 191 LYS A N 1
ATOM 1506 C CA . LYS A 1 191 ? 11.211 -11.505 -3.578 1.00 96.50 191 LYS A CA 1
ATOM 1507 C C . LYS A 1 191 ? 9.746 -11.403 -3.119 1.00 96.50 191 LYS A C 1
ATOM 1509 O O . LYS A 1 191 ? 9.240 -12.349 -2.484 1.00 96.50 191 LYS A O 1
ATOM 1514 N N . PRO A 1 192 ? 9.071 -10.277 -3.431 1.00 97.31 192 PRO A N 1
ATOM 1515 C CA . PRO A 1 192 ? 7.681 -10.058 -3.055 1.00 97.31 192 PRO A CA 1
ATOM 1516 C C . PRO A 1 192 ? 6.776 -11.114 -3.701 1.00 97.31 192 PRO A C 1
ATOM 1518 O O . PRO A 1 192 ? 6.980 -11.519 -4.848 1.00 97.31 192 PRO A O 1
ATOM 1521 N N . ALA A 1 193 ? 5.773 -11.580 -2.959 1.00 97.56 193 ALA A N 1
ATOM 1522 C CA . ALA A 1 193 ? 4.733 -12.456 -3.485 1.00 97.56 193 ALA A CA 1
ATOM 1523 C C . ALA A 1 193 ? 3.660 -11.654 -4.240 1.00 97.56 193 ALA A C 1
ATOM 1525 O O . ALA A 1 193 ? 3.127 -12.139 -5.236 1.00 97.56 193 ALA A O 1
ATOM 1526 N N . THR A 1 194 ? 3.382 -10.423 -3.817 1.00 98.50 194 THR A N 1
ATOM 1527 C CA . THR A 1 194 ? 2.422 -9.543 -4.486 1.00 98.50 194 THR A CA 1
ATOM 1528 C C . THR A 1 194 ? 2.980 -8.129 -4.594 1.00 98.50 194 THR A C 1
ATOM 1530 O O . THR A 1 194 ? 3.298 -7.506 -3.579 1.00 98.50 194 THR A O 1
ATOM 1533 N N . VAL A 1 195 ? 3.057 -7.625 -5.826 1.00 98.88 195 VAL A N 1
ATOM 1534 C CA . VAL A 1 195 ? 3.429 -6.244 -6.156 1.00 98.88 195 VAL A CA 1
ATOM 1535 C C . VAL A 1 195 ? 2.208 -5.531 -6.727 1.00 98.88 195 VAL A C 1
ATOM 1537 O O . VAL A 1 195 ? 1.480 -6.117 -7.530 1.00 98.88 195 VAL A O 1
ATOM 1540 N N . VAL A 1 196 ? 1.988 -4.281 -6.336 1.00 98.88 196 VAL A N 1
ATOM 1541 C CA . VAL A 1 196 ? 1.003 -3.391 -6.965 1.00 98.88 196 VAL A CA 1
ATOM 1542 C C . VAL A 1 196 ? 1.732 -2.261 -7.681 1.00 98.88 196 VAL A C 1
ATOM 1544 O O . VAL A 1 196 ? 2.692 -1.721 -7.148 1.00 98.88 196 VAL A O 1
ATOM 1547 N N . GLU A 1 197 ? 1.269 -1.902 -8.868 1.00 98.88 197 GLU A N 1
ATOM 1548 C CA . GLU A 1 197 ? 1.665 -0.702 -9.605 1.00 98.88 197 GLU A CA 1
ATOM 1549 C C . GLU A 1 197 ? 0.416 0.150 -9.833 1.00 98.88 197 GLU A C 1
ATOM 1551 O O . GLU A 1 197 ? -0.551 -0.309 -10.451 1.00 98.88 197 GLU A O 1
ATOM 1556 N N . ILE A 1 198 ? 0.431 1.377 -9.319 1.00 98.69 198 ILE A N 1
ATOM 1557 C CA . ILE A 1 198 ? -0.578 2.396 -9.598 1.00 98.69 198 ILE A CA 1
ATOM 1558 C C . ILE A 1 198 ? -0.008 3.304 -10.681 1.00 98.69 198 ILE A C 1
ATOM 1560 O O . ILE A 1 198 ? 0.962 4.001 -10.416 1.00 98.69 198 ILE A O 1
ATOM 1564 N N . GLY A 1 199 ? -0.601 3.268 -11.876 1.00 97.75 199 GLY A N 1
ATOM 1565 C CA . GLY A 1 199 ? -0.062 3.923 -13.069 1.00 97.75 199 GLY A CA 1
ATOM 1566 C C . GLY A 1 199 ? 0.639 2.943 -14.010 1.00 97.75 199 GLY A C 1
ATOM 1567 O O . GLY A 1 199 ? 1.839 2.723 -13.936 1.00 97.75 199 GLY A O 1
ATOM 1568 N N . THR A 1 200 ? -0.113 2.324 -14.927 1.00 97.75 200 THR A N 1
ATOM 1569 C CA . THR A 1 200 ? 0.455 1.400 -15.933 1.00 97.75 200 THR A CA 1
ATOM 1570 C C . THR A 1 200 ? 1.044 2.130 -17.145 1.00 97.75 200 THR A C 1
ATOM 1572 O O . THR A 1 200 ? 2.052 1.710 -17.713 1.00 97.75 200 THR A O 1
ATOM 1575 N N . TYR A 1 201 ? 0.352 3.161 -17.633 1.00 95.75 201 TYR A N 1
ATOM 1576 C CA . TYR A 1 201 ? 0.639 3.860 -18.886 1.00 95.75 201 TYR A CA 1
ATOM 1577 C C . TYR A 1 201 ? 0.846 2.911 -20.090 1.00 95.75 201 TYR A C 1
ATOM 1579 O O . TYR A 1 201 ? -0.102 2.237 -20.501 1.00 95.75 201 TYR A O 1
ATOM 1587 N N . TYR A 1 202 ? 2.039 2.835 -20.693 1.00 96.12 202 TYR A N 1
ATOM 1588 C CA . TYR A 1 202 ? 2.362 1.884 -21.778 1.00 96.12 202 TYR A CA 1
ATOM 1589 C C . TYR A 1 202 ? 2.974 0.559 -21.277 1.00 96.12 202 TYR A C 1
ATOM 1591 O O . TYR A 1 202 ? 3.540 -0.19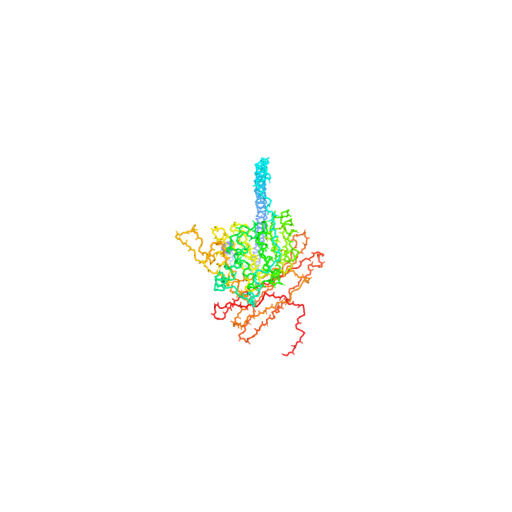9 -22.063 1.00 96.12 202 TYR A O 1
ATOM 1599 N N . ALA A 1 203 ? 2.821 0.246 -19.989 1.00 97.19 203 ALA A N 1
ATOM 1600 C CA . ALA A 1 203 ? 3.254 -0.990 -19.333 1.00 97.19 203 ALA A CA 1
ATOM 1601 C C . ALA A 1 203 ? 4.773 -1.255 -19.354 1.00 97.19 203 ALA A C 1
ATOM 1603 O O . ALA A 1 203 ? 5.208 -2.384 -19.135 1.00 97.19 203 ALA A O 1
ATOM 1604 N N . GLY A 1 204 ? 5.602 -0.237 -19.606 1.00 97.00 204 GLY A N 1
ATOM 1605 C CA . GLY A 1 204 ? 7.057 -0.393 -19.597 1.00 97.00 204 GLY A CA 1
ATOM 1606 C C . GLY A 1 204 ? 7.594 -0.750 -18.208 1.00 97.00 204 GLY A C 1
ATOM 1607 O O . GLY A 1 204 ? 8.316 -1.732 -18.057 1.00 97.00 204 GLY A O 1
ATOM 1608 N N . THR A 1 205 ? 7.193 -0.005 -17.178 1.00 98.06 205 THR A N 1
ATOM 1609 C CA . THR A 1 205 ? 7.547 -0.304 -15.778 1.00 98.06 205 THR A CA 1
ATOM 1610 C C . THR A 1 205 ? 6.974 -1.653 -15.337 1.00 98.06 205 THR A C 1
ATOM 1612 O O . THR A 1 205 ? 7.700 -2.490 -14.792 1.00 98.06 205 THR A O 1
ATOM 1615 N N . SER A 1 206 ? 5.729 -1.945 -15.725 1.00 98.62 206 SER A N 1
ATOM 1616 C CA . SER A 1 206 ? 5.097 -3.250 -15.526 1.00 98.62 206 SER A CA 1
ATOM 1617 C C . SER A 1 206 ? 5.938 -4.402 -16.083 1.00 98.62 206 SER A C 1
ATOM 1619 O O . SER A 1 206 ? 5.980 -5.480 -15.489 1.00 98.62 206 SER A O 1
ATOM 1621 N N . GLU A 1 207 ? 6.608 -4.211 -17.225 1.00 98.25 207 GLU A N 1
ATOM 1622 C CA . GLU A 1 207 ? 7.454 -5.244 -17.821 1.00 98.25 207 GLU A CA 1
ATOM 1623 C C . GLU A 1 207 ? 8.740 -5.464 -17.018 1.00 98.25 207 GLU A C 1
ATOM 1625 O O . GLU A 1 207 ? 9.140 -6.613 -16.811 1.00 98.25 207 GLU A O 1
ATOM 1630 N N . VAL A 1 208 ? 9.361 -4.389 -16.520 1.00 98.56 208 VAL A N 1
ATOM 1631 C CA . VAL A 1 208 ? 10.524 -4.474 -15.619 1.00 98.56 208 VAL A CA 1
ATOM 1632 C C . VAL A 1 208 ? 10.166 -5.312 -14.389 1.00 98.56 208 VAL A C 1
ATOM 1634 O O . VAL A 1 208 ? 10.865 -6.278 -14.064 1.00 98.56 208 VAL A O 1
ATOM 1637 N N . ILE A 1 209 ? 9.026 -5.004 -13.764 1.00 98.75 209 ILE A N 1
ATOM 1638 C CA . ILE A 1 209 ? 8.494 -5.737 -12.611 1.00 98.75 209 ILE A CA 1
ATOM 1639 C C . ILE A 1 209 ? 8.211 -7.202 -12.973 1.00 98.75 209 ILE A C 1
ATOM 1641 O O . ILE A 1 209 ? 8.658 -8.119 -12.279 1.00 98.75 209 ILE A O 1
ATOM 1645 N N . ALA A 1 210 ? 7.504 -7.453 -14.080 1.00 98.62 210 ALA A N 1
ATOM 1646 C CA . ALA A 1 210 ? 7.140 -8.800 -14.511 1.00 98.62 210 ALA A CA 1
ATOM 1647 C C . ALA A 1 210 ? 8.368 -9.671 -14.811 1.00 98.62 210 ALA A C 1
ATOM 1649 O O . ALA A 1 210 ? 8.365 -10.859 -14.478 1.00 98.62 210 ALA A O 1
ATOM 1650 N N . ARG A 1 211 ? 9.432 -9.097 -15.390 1.00 98.19 211 ARG A N 1
ATOM 1651 C CA . ARG A 1 211 ? 10.710 -9.790 -15.608 1.00 98.19 211 ARG A CA 1
ATOM 1652 C C . ARG A 1 211 ? 11.379 -10.145 -14.288 1.00 98.19 211 ARG A C 1
ATOM 1654 O O . ARG A 1 211 ? 11.757 -11.301 -14.115 1.00 98.19 211 ARG A O 1
ATOM 1661 N N . ALA A 1 212 ? 11.461 -9.214 -13.337 1.00 98.19 212 ALA A N 1
ATOM 1662 C CA . ALA A 1 212 ? 12.046 -9.484 -12.023 1.00 98.19 212 ALA A CA 1
ATOM 1663 C C . ALA A 1 212 ? 11.301 -10.612 -11.282 1.00 98.19 212 ALA A C 1
ATOM 1665 O O . ALA A 1 212 ? 11.923 -11.571 -10.813 1.00 98.19 212 ALA A O 1
ATOM 1666 N N . LEU A 1 213 ? 9.963 -10.552 -11.262 1.00 98.25 213 LEU A N 1
ATOM 1667 C CA . LEU A 1 213 ? 9.105 -11.601 -10.701 1.00 98.25 213 LEU A CA 1
ATOM 1668 C C . LEU A 1 213 ? 9.300 -12.933 -11.432 1.00 98.25 213 LEU A C 1
ATOM 1670 O O . LEU A 1 213 ? 9.494 -13.975 -10.794 1.00 98.25 213 LEU A O 1
ATOM 1674 N N . TRP A 1 214 ? 9.275 -12.929 -12.771 1.00 97.81 214 TRP A N 1
ATOM 1675 C CA . TRP A 1 214 ? 9.501 -14.135 -13.570 1.00 97.81 214 TRP A CA 1
ATOM 1676 C C . TRP A 1 214 ? 10.788 -14.833 -13.154 1.00 97.81 214 TRP A C 1
ATOM 1678 O O . TRP A 1 214 ? 10.794 -16.034 -12.867 1.00 97.81 214 TRP A O 1
ATOM 1688 N N . GLU A 1 215 ? 11.845 -14.045 -13.055 1.00 96.19 215 GLU A N 1
ATOM 1689 C CA . GLU A 1 215 ? 13.195 -14.500 -12.819 1.00 96.19 215 GLU A CA 1
ATOM 1690 C C . GLU A 1 215 ? 13.373 -14.998 -11.364 1.00 96.19 215 GLU A C 1
ATOM 1692 O O . GLU A 1 215 ? 14.078 -15.984 -11.140 1.00 96.19 215 GLU A O 1
ATOM 1697 N N . ASN A 1 216 ? 12.632 -14.425 -10.402 1.00 96.12 216 ASN A N 1
ATOM 1698 C CA . ASN A 1 216 ? 12.459 -14.961 -9.039 1.00 96.12 216 ASN A CA 1
ATOM 1699 C C . ASN A 1 216 ? 11.685 -16.285 -8.984 1.00 96.12 216 ASN A C 1
ATOM 1701 O O . ASN A 1 216 ? 11.679 -16.956 -7.953 1.00 96.12 216 ASN A O 1
ATOM 1705 N N . ARG A 1 217 ? 11.009 -16.663 -10.077 1.00 95.50 217 ARG A N 1
ATOM 1706 C CA . ARG A 1 217 ? 10.095 -17.817 -10.162 1.00 95.50 217 ARG A CA 1
ATOM 1707 C C . ARG A 1 217 ? 8.888 -17.730 -9.223 1.00 95.50 217 ARG A C 1
ATOM 1709 O O . ARG A 1 217 ? 8.202 -18.726 -9.018 1.00 95.50 217 ARG A O 1
ATOM 1716 N N . SER A 1 218 ? 8.604 -16.546 -8.693 1.00 95.50 218 SER A N 1
ATOM 1717 C CA . SER A 1 218 ? 7.512 -16.305 -7.757 1.00 95.50 218 SER A CA 1
ATOM 1718 C C . SER A 1 218 ? 6.927 -14.905 -7.919 1.00 95.50 218 SER A C 1
ATOM 1720 O O . SER A 1 218 ? 7.509 -14.030 -8.560 1.00 95.50 218 SER A O 1
ATOM 1722 N N . GLY A 1 219 ? 5.746 -14.735 -7.338 1.00 97.94 219 GLY A N 1
ATOM 1723 C CA . GLY A 1 219 ? 5.049 -13.468 -7.215 1.00 97.94 219 GLY A CA 1
ATOM 1724 C C . GLY A 1 219 ? 4.246 -13.030 -8.440 1.00 97.94 219 GLY A C 1
ATOM 1725 O O . GLY A 1 219 ? 4.405 -13.561 -9.544 1.00 97.94 219 GLY A O 1
ATOM 1726 N N . VAL A 1 220 ? 3.343 -12.079 -8.202 1.00 98.69 220 VAL A N 1
ATOM 1727 C CA . VAL A 1 220 ? 2.396 -11.522 -9.176 1.00 98.69 220 VAL A CA 1
ATOM 1728 C C . VAL A 1 220 ? 2.359 -9.996 -9.072 1.00 98.69 220 VAL A C 1
ATOM 1730 O O . VAL A 1 220 ? 2.432 -9.440 -7.978 1.00 98.69 220 VAL A O 1
ATOM 1733 N N . LEU A 1 221 ? 2.232 -9.332 -10.216 1.00 98.88 221 LEU A N 1
ATOM 1734 C CA . LEU A 1 221 ? 1.982 -7.904 -10.347 1.00 98.88 221 LEU A CA 1
ATOM 1735 C C . LEU A 1 221 ? 0.488 -7.655 -10.564 1.00 98.88 221 LEU A C 1
ATOM 1737 O O . LEU A 1 221 ? -0.107 -8.217 -11.483 1.00 98.88 221 LEU A O 1
ATOM 1741 N N . HIS A 1 222 ? -0.089 -6.759 -9.774 1.00 98.81 222 HIS A N 1
ATOM 1742 C CA . HIS A 1 222 ? -1.350 -6.087 -10.064 1.00 98.81 222 HIS A CA 1
ATOM 1743 C C . HIS A 1 222 ? -1.037 -4.682 -10.578 1.00 98.81 222 HIS A C 1
ATOM 1745 O O . HIS A 1 222 ? -0.507 -3.876 -9.828 1.00 98.81 222 HIS A O 1
ATOM 1751 N N . THR A 1 223 ? -1.343 -4.388 -11.839 1.00 98.75 223 THR A N 1
ATOM 1752 C CA . THR A 1 223 ? -1.101 -3.063 -12.430 1.00 98.75 223 THR A CA 1
ATOM 1753 C C . THR A 1 223 ? -2.418 -2.380 -12.777 1.00 98.75 223 THR A C 1
ATOM 1755 O O . THR A 1 223 ? -3.320 -3.018 -13.333 1.00 98.75 223 THR A O 1
ATOM 1758 N N . VAL A 1 224 ? -2.547 -1.118 -12.372 1.00 98.62 224 VAL A N 1
ATOM 1759 C CA . VAL A 1 224 ? -3.806 -0.370 -12.304 1.00 98.62 224 VAL A CA 1
ATOM 1760 C C . VAL A 1 224 ? -3.693 0.903 -13.140 1.00 98.62 224 VAL A C 1
ATOM 1762 O O . VAL A 1 224 ? -2.816 1.731 -12.904 1.00 98.62 224 VAL A O 1
ATOM 1765 N N . ASP A 1 225 ? -4.588 1.077 -14.114 1.00 97.69 225 ASP A N 1
ATOM 1766 C CA . ASP A 1 225 ? -4.649 2.287 -14.946 1.00 97.69 225 ASP A CA 1
ATOM 1767 C C . ASP A 1 225 ? -6.081 2.502 -15.462 1.00 97.69 225 ASP A C 1
ATOM 1769 O O . ASP A 1 225 ? -6.534 1.722 -16.315 1.00 97.69 225 ASP A O 1
ATOM 1773 N N . PRO A 1 226 ? -6.788 3.559 -15.013 1.00 96.75 226 PRO A N 1
ATOM 1774 C CA . PRO A 1 226 ? -8.171 3.825 -15.414 1.00 96.75 226 PRO A CA 1
ATOM 1775 C C . PRO A 1 226 ? -8.323 4.207 -16.896 1.00 96.75 226 PRO A C 1
ATOM 1777 O O . PRO A 1 226 ? -9.412 4.086 -17.455 1.00 96.75 226 PRO A O 1
ATOM 1780 N N . TYR A 1 227 ? -7.248 4.633 -17.560 1.00 95.31 227 TYR A N 1
ATOM 1781 C CA . TYR A 1 227 ? -7.242 5.080 -18.957 1.00 95.31 227 TYR A CA 1
ATOM 1782 C C . TYR A 1 227 ? -6.651 4.030 -19.913 1.00 95.31 227 TYR A C 1
ATOM 1784 O O . TYR A 1 227 ? -6.734 4.156 -21.137 1.00 95.31 227 TYR A O 1
ATOM 1792 N N . GLY A 1 228 ? -6.073 2.958 -19.372 1.00 94.06 228 GLY A N 1
ATOM 1793 C CA . GLY A 1 228 ? -5.371 1.923 -20.125 1.00 94.06 228 GLY A CA 1
ATOM 1794 C C . GLY A 1 228 ? -6.260 0.864 -20.788 1.00 94.06 228 GLY A C 1
ATOM 1795 O O . GLY A 1 228 ? -5.735 0.022 -21.515 1.00 94.06 228 GLY A O 1
ATOM 1796 N N . ALA A 1 229 ? -7.587 0.887 -20.597 1.00 93.94 229 ALA A N 1
ATOM 1797 C CA . ALA A 1 229 ? -8.486 -0.231 -20.928 1.00 93.94 229 ALA A CA 1
ATOM 1798 C C . ALA A 1 229 ? -8.350 -0.762 -22.371 1.00 93.94 229 ALA A C 1
ATOM 1800 O O . ALA A 1 229 ? -8.445 -1.965 -22.613 1.00 93.94 229 ALA A O 1
ATOM 1801 N N . ARG A 1 230 ? -8.104 0.126 -23.346 1.00 89.56 230 ARG A N 1
ATOM 1802 C CA . ARG A 1 230 ? -7.878 -0.246 -24.759 1.00 89.56 230 ARG A CA 1
ATOM 1803 C C . ARG A 1 230 ? -6.397 -0.476 -25.099 1.00 89.56 230 ARG A C 1
ATOM 1805 O O . ARG A 1 230 ? -6.080 -1.286 -25.975 1.00 89.56 230 ARG A O 1
ATOM 1812 N N . ARG A 1 231 ? -5.497 0.227 -24.406 1.00 94.38 231 ARG A N 1
ATOM 1813 C CA . ARG A 1 231 ? -4.049 0.262 -24.656 1.00 94.38 231 ARG A CA 1
ATOM 1814 C C . ARG A 1 231 ? -3.332 -0.915 -23.996 1.00 94.38 231 ARG A C 1
ATOM 1816 O O . ARG A 1 231 ? -2.771 -1.757 -24.699 1.00 94.38 231 ARG A O 1
ATOM 1823 N N . CYS A 1 232 ? -3.392 -1.016 -22.670 1.00 95.81 232 CYS A N 1
ATOM 1824 C CA . CYS A 1 232 ? -2.587 -1.947 -21.880 1.00 95.81 232 CYS A CA 1
ATOM 1825 C C . CYS A 1 232 ? -2.845 -3.415 -22.248 1.00 95.81 232 CYS A C 1
ATOM 1827 O O . CYS A 1 232 ? -1.876 -4.116 -22.541 1.00 95.81 232 CYS A O 1
ATOM 1829 N N . PRO A 1 233 ? -4.098 -3.904 -22.382 1.00 95.62 233 PRO A N 1
ATOM 1830 C CA . PRO A 1 233 ? -4.327 -5.297 -22.772 1.00 95.62 233 PRO A CA 1
ATOM 1831 C C . PRO A 1 233 ? -3.721 -5.664 -24.131 1.00 95.62 233 PRO A C 1
ATOM 1833 O O . PRO A 1 233 ? -3.344 -6.814 -24.349 1.00 95.62 233 PRO A O 1
ATOM 1836 N N . SER A 1 234 ? -3.631 -4.709 -25.062 1.00 93.56 234 SER A N 1
ATOM 1837 C CA . SER A 1 234 ? -3.019 -4.918 -26.380 1.00 93.56 234 SER A CA 1
ATOM 1838 C C . SER A 1 234 ? -1.499 -5.042 -26.309 1.00 93.56 234 SER A C 1
ATOM 1840 O O . SER A 1 234 ? -0.928 -5.831 -27.059 1.00 93.56 234 SER A O 1
ATOM 1842 N N . ILE A 1 235 ? -0.860 -4.304 -25.401 1.00 95.00 235 ILE A N 1
ATOM 1843 C CA . ILE A 1 235 ? 0.580 -4.388 -25.132 1.00 95.00 235 ILE A CA 1
ATOM 1844 C C . ILE A 1 235 ? 0.889 -5.708 -24.425 1.00 95.00 235 ILE A C 1
ATOM 1846 O O . ILE A 1 235 ? 1.661 -6.516 -24.938 1.00 95.00 235 ILE A O 1
ATOM 1850 N N . LEU A 1 236 ? 0.190 -5.985 -23.320 1.00 95.69 236 LEU A N 1
ATOM 1851 C CA . LEU A 1 236 ? 0.383 -7.188 -22.508 1.00 95.69 236 LEU A CA 1
ATOM 1852 C C . LEU A 1 236 ? 0.194 -8.473 -23.322 1.00 95.69 236 LEU A C 1
ATOM 1854 O O . LEU A 1 236 ? 0.947 -9.424 -23.147 1.00 95.69 236 LEU A O 1
ATOM 1858 N N . ARG A 1 237 ? -0.763 -8.517 -24.262 1.00 95.06 237 ARG A N 1
ATOM 1859 C CA . ARG A 1 237 ? -0.978 -9.684 -25.143 1.00 95.06 237 ARG A CA 1
ATOM 1860 C C . ARG A 1 237 ? 0.244 -10.058 -25.984 1.00 95.06 237 ARG A C 1
ATOM 1862 O O . ARG A 1 237 ? 0.370 -11.225 -26.348 1.00 95.06 237 ARG A O 1
ATOM 1869 N N . LYS A 1 238 ? 1.121 -9.102 -26.290 1.00 94.19 238 LYS A N 1
ATOM 1870 C CA . LYS A 1 238 ? 2.322 -9.332 -27.102 1.00 94.19 238 LYS A CA 1
ATOM 1871 C C . LYS A 1 238 ? 3.494 -9.879 -26.287 1.00 94.19 238 LYS A C 1
ATOM 1873 O O . LYS A 1 238 ? 4.415 -10.434 -26.874 1.00 94.19 238 LYS A O 1
ATOM 1878 N N . TRP A 1 239 ? 3.472 -9.746 -24.960 1.00 95.81 239 TRP A N 1
ATOM 1879 C CA . TRP A 1 239 ? 4.544 -10.250 -24.099 1.00 95.81 239 TRP A CA 1
ATOM 1880 C C . TRP A 1 239 ? 4.657 -11.775 -24.152 1.00 95.81 239 TRP A C 1
ATOM 1882 O O . TRP A 1 239 ? 3.636 -12.431 -24.363 1.00 95.81 239 TRP A O 1
ATOM 1892 N N . PRO A 1 240 ? 5.838 -12.367 -23.890 1.00 96.00 240 PRO A N 1
ATOM 1893 C CA . PRO A 1 240 ? 5.975 -13.801 -23.644 1.00 96.00 240 PRO A CA 1
ATOM 1894 C C . PRO A 1 240 ? 4.972 -14.305 -22.601 1.00 96.00 240 PRO A C 1
ATOM 1896 O O . PRO A 1 240 ? 4.650 -13.599 -21.638 1.00 96.00 240 PRO A O 1
ATOM 1899 N N . LYS A 1 241 ? 4.470 -15.535 -22.777 1.00 96.44 241 LYS A N 1
ATOM 1900 C CA . LYS A 1 241 ? 3.434 -16.112 -21.901 1.00 96.44 241 LYS A CA 1
ATOM 1901 C C . LYS A 1 241 ? 3.876 -16.090 -20.437 1.00 96.44 241 LYS A C 1
ATOM 1903 O O . LYS A 1 241 ? 3.086 -15.760 -19.561 1.00 96.44 241 LYS A O 1
ATOM 1908 N N . GLU A 1 242 ? 5.141 -16.387 -20.199 1.00 97.06 242 GLU A N 1
ATOM 1909 C CA . GLU A 1 242 ? 5.773 -16.455 -18.892 1.00 97.06 242 GLU A CA 1
ATOM 1910 C C . GLU A 1 242 ? 5.735 -15.119 -18.143 1.00 97.06 242 GLU A C 1
ATOM 1912 O O . GLU A 1 242 ? 5.618 -15.133 -16.920 1.00 97.06 242 GLU A O 1
ATOM 1917 N N . LEU A 1 243 ? 5.799 -13.983 -18.853 1.00 97.69 243 LEU A N 1
ATOM 1918 C CA . LEU A 1 243 ? 5.621 -12.655 -18.256 1.00 97.69 243 LEU A CA 1
ATOM 1919 C C . LEU A 1 243 ? 4.136 -12.351 -18.039 1.00 97.69 243 LEU A C 1
ATOM 1921 O O . LEU A 1 243 ? 3.755 -11.901 -16.961 1.00 97.69 243 LEU A O 1
ATOM 1925 N N . ARG A 1 244 ? 3.278 -12.658 -19.025 1.00 97.06 244 ARG A N 1
ATOM 1926 C CA . ARG A 1 244 ? 1.821 -12.444 -18.913 1.00 97.06 244 ARG A CA 1
ATOM 1927 C C . ARG A 1 244 ? 1.213 -13.187 -17.728 1.00 97.06 244 ARG A C 1
ATOM 1929 O O . ARG A 1 244 ? 0.349 -12.646 -17.046 1.00 97.06 244 ARG A O 1
ATOM 1936 N N . ASP A 1 245 ? 1.682 -14.402 -17.452 1.00 97.50 245 ASP A N 1
ATOM 1937 C CA . ASP A 1 245 ? 1.202 -15.208 -16.328 1.00 97.50 245 ASP A CA 1
ATOM 1938 C C . ASP A 1 245 ? 1.447 -14.519 -14.970 1.00 97.50 245 ASP A C 1
ATOM 1940 O O . ASP A 1 245 ? 0.702 -14.771 -14.015 1.00 97.50 245 ASP A O 1
ATOM 1944 N N . ARG A 1 246 ? 2.436 -13.612 -14.888 1.00 98.19 246 ARG A N 1
ATOM 1945 C CA . ARG A 1 246 ? 2.784 -12.842 -13.683 1.00 98.19 246 ARG A CA 1
ATOM 1946 C C . ARG A 1 246 ? 2.034 -11.526 -13.536 1.00 98.19 246 ARG A C 1
ATOM 1948 O O . ARG A 1 246 ? 2.228 -10.881 -12.516 1.00 98.19 246 ARG A O 1
ATOM 1955 N N . VAL A 1 247 ? 1.193 -11.122 -14.487 1.00 98.44 247 VAL A N 1
ATOM 1956 C CA . VAL A 1 247 ? 0.519 -9.814 -14.440 1.00 98.44 247 VAL A CA 1
ATOM 1957 C C . VAL A 1 247 ? -0.997 -9.961 -14.397 1.00 98.44 247 VAL A C 1
ATOM 1959 O O . VAL A 1 247 ? -1.591 -10.819 -15.055 1.00 98.44 247 VAL A O 1
ATOM 1962 N N . ARG A 1 248 ? -1.638 -9.115 -13.596 1.00 98.44 248 ARG A N 1
ATOM 1963 C CA . ARG A 1 248 ? -3.080 -8.883 -13.547 1.00 98.44 248 ARG A CA 1
ATOM 1964 C C . ARG A 1 248 ? -3.310 -7.398 -13.791 1.00 98.44 248 ARG A C 1
ATOM 1966 O O . ARG A 1 248 ? -2.822 -6.571 -13.030 1.00 98.44 248 ARG A O 1
ATOM 1973 N N . TYR A 1 249 ? -4.009 -7.079 -14.874 1.00 98.50 249 TYR A N 1
ATOM 1974 C CA . TYR A 1 249 ? -4.311 -5.701 -15.245 1.00 98.50 249 TYR A CA 1
ATOM 1975 C C . TYR A 1 249 ? -5.711 -5.307 -14.777 1.00 98.50 249 TYR A C 1
ATOM 1977 O O . TYR A 1 249 ? -6.657 -6.076 -14.959 1.00 98.50 249 TYR A O 1
ATOM 1985 N N . TRP A 1 250 ? -5.825 -4.098 -14.234 1.00 98.19 250 TRP A N 1
ATOM 1986 C CA . TRP A 1 250 ? -7.061 -3.519 -13.727 1.00 98.19 250 TRP A CA 1
ATOM 1987 C C . TRP A 1 250 ? -7.296 -2.164 -14.392 1.00 98.19 250 TRP A C 1
ATOM 1989 O O . TRP A 1 250 ? -6.510 -1.233 -14.234 1.00 98.19 250 TRP A O 1
ATOM 1999 N N . SER A 1 251 ? -8.388 -2.046 -15.148 1.00 97.31 251 SER A N 1
ATOM 2000 C CA . SER A 1 251 ? -8.755 -0.811 -15.852 1.00 97.31 251 SER A CA 1
ATOM 2001 C C . SER A 1 251 ? -9.609 0.130 -14.997 1.00 97.31 251 SER A C 1
ATOM 2003 O O . SER A 1 251 ? -10.561 0.731 -15.493 1.00 97.31 251 SER A O 1
ATOM 2005 N N . GLU A 1 252 ? -9.341 0.178 -13.698 1.00 96.75 252 GLU A N 1
ATOM 2006 C CA . GLU A 1 252 ? -10.059 0.996 -12.720 1.00 96.75 252 GLU A CA 1
ATOM 2007 C C . GLU A 1 252 ? -9.104 2.026 -12.102 1.00 96.75 252 GLU A C 1
ATOM 2009 O O . GLU A 1 252 ? -7.895 1.957 -12.317 1.00 96.75 252 GLU A O 1
ATOM 2014 N N . ASN A 1 253 ? -9.635 3.023 -11.390 1.00 97.50 253 ASN A N 1
ATOM 2015 C CA . ASN A 1 253 ? -8.786 3.940 -10.625 1.00 97.50 253 ASN A CA 1
ATOM 2016 C C . ASN A 1 253 ? -8.289 3.261 -9.337 1.00 97.50 253 ASN A C 1
ATOM 2018 O O . ASN A 1 253 ? -8.817 2.223 -8.927 1.00 97.50 253 ASN A O 1
ATOM 2022 N N . SER A 1 254 ? -7.283 3.851 -8.691 1.00 97.81 254 SER A N 1
ATOM 2023 C CA . SER A 1 254 ? -6.679 3.280 -7.485 1.00 97.81 254 SER A CA 1
ATOM 2024 C C . SER A 1 254 ? -7.685 3.098 -6.347 1.00 97.81 254 SER A C 1
ATOM 2026 O O . SER A 1 254 ? -7.662 2.066 -5.683 1.00 97.81 254 SER A O 1
ATOM 2028 N N . ALA A 1 255 ? -8.634 4.023 -6.169 1.00 97.69 255 ALA A N 1
ATOM 2029 C CA . ALA A 1 255 ? -9.662 3.912 -5.134 1.00 97.69 255 ALA A CA 1
ATOM 2030 C C . ALA A 1 255 ? -10.551 2.672 -5.305 1.00 97.69 255 ALA A C 1
ATOM 2032 O O . ALA A 1 255 ? -10.699 1.884 -4.370 1.00 97.69 255 ALA A O 1
ATOM 2033 N N . ALA A 1 256 ? -11.076 2.452 -6.511 1.00 97.75 256 ALA A N 1
ATOM 2034 C CA . ALA A 1 256 ? -11.872 1.270 -6.832 1.00 97.75 256 ALA A CA 1
ATOM 2035 C C . ALA A 1 256 ? -11.050 -0.024 -6.699 1.00 97.75 256 ALA A C 1
ATOM 2037 O O . ALA A 1 256 ? -11.544 -1.030 -6.179 1.00 97.75 256 ALA A O 1
ATOM 2038 N N . PHE A 1 257 ? -9.779 0.009 -7.114 1.00 98.19 257 PHE A N 1
ATOM 2039 C CA . PHE A 1 257 ? -8.870 -1.123 -6.961 1.00 98.19 257 PHE A CA 1
ATOM 2040 C C . PHE A 1 257 ? -8.614 -1.467 -5.488 1.00 98.19 257 PHE A C 1
ATOM 2042 O O . PHE A 1 257 ? -8.716 -2.633 -5.106 1.00 98.19 257 PHE A O 1
ATOM 2049 N N . PHE A 1 258 ? -8.317 -0.483 -4.636 1.00 97.38 258 PHE A N 1
ATOM 2050 C CA . PHE A 1 258 ? -8.053 -0.722 -3.216 1.00 97.38 258 PHE A CA 1
ATOM 2051 C C . PHE A 1 258 ? -9.305 -1.170 -2.453 1.00 97.38 258 PHE A C 1
ATOM 2053 O O . PHE A 1 258 ? -9.210 -2.030 -1.571 1.00 97.38 258 PHE A O 1
ATOM 2060 N N . GLU A 1 259 ? -10.488 -0.668 -2.814 1.00 93.88 259 GLU A N 1
ATOM 2061 C CA . GLU A 1 259 ? -11.757 -1.168 -2.277 1.00 93.88 259 GLU A CA 1
ATOM 2062 C C . GLU A 1 259 ? -11.957 -2.651 -2.632 1.00 93.88 259 GLU A C 1
ATOM 2064 O O . GLU A 1 259 ? -12.229 -3.481 -1.757 1.00 93.88 259 GLU A O 1
ATOM 2069 N N . ARG A 1 260 ? -11.742 -3.014 -3.904 1.00 94.25 260 ARG A N 1
ATOM 2070 C CA . ARG A 1 260 ? -11.763 -4.411 -4.359 1.00 94.25 260 ARG A CA 1
ATOM 2071 C C . ARG A 1 260 ? -10.746 -5.256 -3.605 1.00 94.25 260 ARG A C 1
ATOM 2073 O O . ARG A 1 260 ? -11.108 -6.312 -3.102 1.00 94.25 260 ARG A O 1
ATOM 2080 N N . ALA A 1 261 ? -9.501 -4.803 -3.512 1.00 94.69 261 ALA A N 1
ATOM 2081 C CA . ALA A 1 261 ? -8.437 -5.526 -2.830 1.00 94.69 261 ALA A CA 1
ATOM 2082 C C . ALA A 1 261 ? -8.775 -5.783 -1.356 1.00 94.69 261 ALA A C 1
ATOM 2084 O O . ALA A 1 261 ? -8.535 -6.880 -0.855 1.00 94.69 261 ALA A O 1
ATOM 2085 N N . THR A 1 262 ? -9.400 -4.810 -0.689 1.00 89.50 262 THR A N 1
ATOM 2086 C CA . THR A 1 262 ? -9.888 -4.948 0.688 1.00 89.50 262 THR A CA 1
ATOM 2087 C C . THR A 1 262 ? -10.971 -6.022 0.788 1.00 89.50 262 THR A C 1
ATOM 2089 O O . THR A 1 262 ? -10.883 -6.911 1.638 1.00 89.50 262 THR A O 1
ATOM 2092 N N . ARG A 1 263 ? -11.975 -5.974 -0.098 1.00 85.88 263 ARG A N 1
ATOM 2093 C CA . ARG A 1 263 ? -13.060 -6.968 -0.157 1.00 85.88 263 ARG A CA 1
ATOM 2094 C C . ARG A 1 263 ? -12.538 -8.374 -0.442 1.00 85.88 263 ARG A C 1
ATOM 2096 O O . ARG A 1 263 ? -13.021 -9.333 0.149 1.00 85.88 263 ARG A O 1
ATOM 2103 N N . ASP A 1 264 ? -11.561 -8.481 -1.332 1.00 89.12 264 ASP A N 1
ATOM 2104 C CA . ASP A 1 264 ? -10.991 -9.749 -1.780 1.00 89.12 264 ASP A CA 1
ATOM 2105 C C . ASP A 1 264 ? -9.858 -10.227 -0.839 1.00 89.12 264 ASP A C 1
ATOM 2107 O O . ASP A 1 264 ? -9.189 -11.222 -1.119 1.00 89.12 264 ASP A O 1
ATOM 2111 N N . HIS A 1 265 ? -9.653 -9.533 0.291 1.00 86.38 265 HIS A N 1
ATOM 2112 C CA . HIS A 1 265 ? -8.643 -9.819 1.315 1.00 86.38 265 HIS A CA 1
ATOM 2113 C C . HIS A 1 265 ? -7.218 -9.959 0.758 1.00 86.38 265 HIS A C 1
ATOM 2115 O O . HIS A 1 265 ? -6.420 -10.773 1.235 1.00 86.38 265 HIS A O 1
ATOM 2121 N N . LEU A 1 266 ? -6.889 -9.162 -0.260 1.00 92.31 266 LEU A N 1
ATOM 2122 C CA . LEU A 1 266 ? -5.545 -9.118 -0.814 1.00 92.31 266 LEU A CA 1
ATOM 2123 C C . LEU A 1 266 ? -4.585 -8.461 0.177 1.00 92.31 266 LEU A C 1
ATOM 2125 O O . LEU A 1 266 ? -4.931 -7.527 0.896 1.00 92.31 266 LEU A O 1
ATOM 2129 N N . GLN A 1 267 ? -3.353 -8.957 0.174 1.00 93.31 267 GLN A N 1
ATOM 2130 C CA . GLN A 1 267 ? -2.239 -8.356 0.890 1.00 93.31 267 GLN A CA 1
ATOM 2131 C C . GLN A 1 267 ? -1.043 -8.216 -0.040 1.00 93.31 267 GLN A C 1
ATOM 2133 O O . GLN A 1 267 ? -0.766 -9.108 -0.856 1.00 93.31 267 GLN A O 1
ATOM 2138 N N . PHE A 1 268 ? -0.336 -7.106 0.120 1.00 97.19 268 PHE A N 1
ATOM 2139 C CA . PHE A 1 268 ? 0.777 -6.704 -0.725 1.00 97.19 268 PHE A CA 1
ATOM 2140 C C . PHE A 1 268 ? 2.092 -6.796 0.041 1.00 97.19 268 PHE A C 1
ATOM 2142 O O . PHE A 1 268 ? 2.114 -6.672 1.263 1.00 97.19 268 PHE A O 1
ATOM 2149 N N . ASP A 1 269 ? 3.189 -7.010 -0.674 1.00 97.38 269 ASP A N 1
ATOM 2150 C CA . ASP A 1 269 ? 4.538 -6.890 -0.108 1.00 97.38 269 ASP A CA 1
ATOM 2151 C C . ASP A 1 269 ? 5.209 -5.592 -0.573 1.00 97.38 269 ASP A C 1
ATOM 2153 O O . ASP A 1 269 ? 6.064 -5.047 0.119 1.00 97.38 269 ASP A O 1
ATOM 2157 N N . MET A 1 270 ? 4.811 -5.100 -1.749 1.00 98.62 270 MET A N 1
ATOM 2158 C CA . MET A 1 270 ? 5.382 -3.915 -2.369 1.00 98.62 270 MET A CA 1
ATOM 2159 C C . MET A 1 270 ? 4.336 -3.165 -3.203 1.00 98.62 270 MET A C 1
ATOM 2161 O O . MET A 1 270 ? 3.557 -3.796 -3.922 1.00 98.62 270 MET A O 1
ATOM 2165 N N . VAL A 1 271 ? 4.333 -1.833 -3.139 1.00 98.88 271 VAL A N 1
ATOM 2166 C CA . VAL A 1 271 ? 3.502 -0.955 -3.980 1.00 98.88 271 VAL A CA 1
ATOM 2167 C C . VAL A 1 271 ? 4.385 0.093 -4.655 1.00 98.88 271 VAL A C 1
ATOM 2169 O O . VAL A 1 271 ? 5.187 0.737 -3.991 1.00 98.88 271 VAL A O 1
ATOM 2172 N N . PHE A 1 272 ? 4.244 0.262 -5.965 1.00 98.88 272 PHE A N 1
ATOM 2173 C CA . PHE A 1 272 ? 4.847 1.336 -6.751 1.00 98.88 272 PHE A CA 1
ATOM 2174 C C . PHE A 1 272 ? 3.753 2.338 -7.143 1.00 98.88 272 PHE A C 1
ATOM 2176 O O . PHE A 1 272 ? 2.732 1.934 -7.705 1.00 98.88 272 PHE A O 1
ATOM 2183 N N . VAL A 1 273 ? 3.940 3.613 -6.802 1.00 98.75 273 VAL A N 1
ATOM 2184 C CA . VAL A 1 273 ? 2.977 4.701 -7.019 1.00 98.75 273 VAL A CA 1
ATOM 2185 C C . VAL A 1 273 ? 3.541 5.673 -8.054 1.00 98.75 273 VAL A C 1
ATOM 2187 O O . VAL A 1 273 ? 4.504 6.376 -7.770 1.00 98.75 273 VAL A O 1
ATOM 2190 N N . ASP A 1 274 ? 2.910 5.702 -9.224 1.00 97.56 274 ASP A N 1
ATOM 2191 C CA . ASP A 1 274 ? 3.223 6.535 -10.399 1.00 97.56 274 ASP A CA 1
ATOM 2192 C C . ASP A 1 274 ? 1.898 6.920 -11.102 1.00 97.56 274 ASP A C 1
ATOM 2194 O O . ASP A 1 274 ? 1.657 6.714 -12.292 1.00 97.56 274 ASP A O 1
ATOM 2198 N N . GLY A 1 275 ? 0.927 7.316 -10.273 1.00 94.75 275 GLY A N 1
ATOM 2199 C CA . GLY A 1 275 ? -0.461 7.544 -10.658 1.00 94.75 275 GLY A CA 1
ATOM 2200 C C . GLY A 1 275 ? -0.758 9.009 -10.965 1.00 94.75 275 GLY A C 1
ATOM 2201 O O . GLY A 1 275 ? -0.111 9.653 -11.781 1.00 94.75 275 GLY A O 1
ATOM 2202 N N . ASN A 1 276 ? -1.794 9.548 -10.319 1.00 95.06 276 ASN A N 1
ATOM 2203 C CA . ASN A 1 276 ? -2.028 10.988 -10.356 1.00 95.06 276 ASN A CA 1
ATOM 2204 C C . ASN A 1 276 ? -1.060 11.678 -9.378 1.00 95.06 276 ASN A C 1
ATOM 2206 O O . ASN A 1 276 ? -0.980 11.295 -8.213 1.00 95.06 276 ASN A O 1
ATOM 2210 N N . HIS A 1 277 ? -0.345 12.694 -9.859 1.00 96.19 277 HIS A N 1
ATOM 2211 C CA . HIS A 1 277 ? 0.644 13.445 -9.086 1.00 96.19 277 HIS A CA 1
ATOM 2212 C C . HIS A 1 277 ? 0.035 14.572 -8.251 1.00 96.19 277 HIS A C 1
ATOM 2214 O O . HIS A 1 277 ? 0.760 15.266 -7.546 1.00 96.19 277 HIS A O 1
ATOM 2220 N N . ASP A 1 278 ? -1.277 14.776 -8.301 1.00 97.88 278 ASP A N 1
ATOM 2221 C CA . ASP A 1 278 ? -1.962 15.650 -7.356 1.00 97.88 278 ASP A CA 1
ATOM 2222 C C . ASP A 1 278 ? -1.799 15.115 -5.922 1.00 97.88 278 ASP A C 1
ATOM 2224 O O . ASP A 1 278 ? -1.916 13.911 -5.663 1.00 97.88 278 ASP A O 1
ATOM 2228 N N . PHE A 1 279 ? -1.547 16.022 -4.976 1.00 97.69 279 PHE A N 1
ATOM 2229 C CA . PHE A 1 279 ? -1.263 15.699 -3.573 1.00 97.69 279 PHE A CA 1
ATOM 2230 C C . PHE A 1 279 ? -2.307 14.762 -2.951 1.00 97.69 279 PHE A C 1
ATOM 2232 O O . PHE A 1 279 ? -1.950 13.794 -2.281 1.00 97.69 279 PHE A O 1
ATOM 2239 N N . GLU A 1 280 ? -3.591 15.032 -3.177 1.00 98.19 280 GLU A N 1
ATOM 2240 C CA . GLU A 1 280 ? -4.710 14.298 -2.591 1.00 98.19 280 GLU A CA 1
ATOM 2241 C C . GLU A 1 280 ? -4.762 12.852 -3.084 1.00 98.19 280 GLU A C 1
ATOM 2243 O O . GLU A 1 280 ? -5.058 11.943 -2.309 1.00 98.19 280 GLU A O 1
ATOM 2248 N N . PHE A 1 281 ? -4.453 12.636 -4.363 1.00 98.00 281 PHE A N 1
ATOM 2249 C CA . PHE A 1 281 ? -4.463 11.310 -4.971 1.00 98.00 281 PHE A CA 1
ATOM 2250 C C . PHE A 1 281 ? -3.237 10.507 -4.550 1.00 98.00 281 PHE A C 1
ATOM 2252 O O . PHE A 1 281 ? -3.386 9.364 -4.122 1.00 98.00 281 PHE A O 1
ATOM 2259 N N . ALA A 1 282 ? -2.054 11.125 -4.572 1.00 98.31 282 ALA A N 1
ATOM 2260 C CA . ALA A 1 282 ? -0.840 10.492 -4.077 1.00 98.31 282 ALA A CA 1
ATOM 2261 C C . ALA A 1 282 ? -0.993 10.106 -2.597 1.00 98.31 282 ALA A C 1
ATOM 2263 O O . ALA A 1 282 ? -0.771 8.954 -2.235 1.00 98.31 282 ALA A O 1
ATOM 2264 N N . LEU A 1 283 ? -1.457 11.021 -1.736 1.00 98.50 283 LEU A N 1
ATOM 2265 C CA . LEU A 1 283 ? -1.664 10.732 -0.314 1.00 98.50 283 LEU A CA 1
ATOM 2266 C C . LEU A 1 283 ? -2.708 9.630 -0.102 1.00 98.50 283 LEU A C 1
ATOM 2268 O O . LEU A 1 283 ? -2.504 8.755 0.743 1.00 98.50 283 LEU A O 1
ATOM 2272 N N . PHE A 1 284 ? -3.797 9.641 -0.875 1.00 98.31 284 PHE A N 1
ATOM 2273 C CA . PHE A 1 284 ? -4.782 8.564 -0.854 1.00 98.31 284 PHE A CA 1
ATOM 2274 C C . PHE A 1 284 ? -4.138 7.208 -1.174 1.00 98.31 284 PHE A C 1
ATOM 2276 O O . PHE A 1 284 ? -4.348 6.253 -0.422 1.00 98.31 284 PHE A O 1
ATOM 2283 N N . ASP A 1 285 ? -3.322 7.128 -2.227 1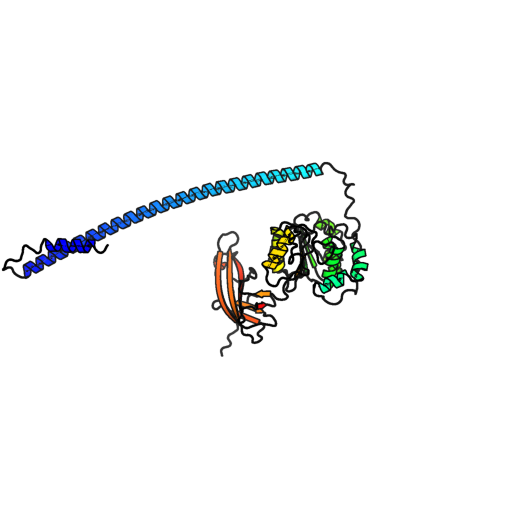.00 98.56 285 ASP A N 1
ATOM 2284 C CA . ASP A 1 285 ? -2.651 5.892 -2.631 1.00 98.56 285 ASP A CA 1
ATOM 2285 C C . ASP A 1 285 ? -1.708 5.377 -1.537 1.00 98.56 285 ASP A C 1
ATOM 2287 O O . ASP A 1 285 ? -1.740 4.186 -1.221 1.00 98.56 285 ASP A O 1
ATOM 2291 N N . LEU A 1 286 ? -0.941 6.263 -0.887 1.00 98.56 286 LEU A N 1
ATOM 2292 C CA . LEU A 1 286 ? -0.073 5.892 0.238 1.00 98.56 286 LEU A CA 1
ATOM 2293 C C . LEU A 1 286 ? -0.879 5.342 1.419 1.00 98.56 286 LEU A C 1
ATOM 2295 O O . LEU A 1 286 ? -0.568 4.275 1.953 1.00 98.56 286 LEU A O 1
ATOM 2299 N N . MET A 1 287 ? -1.941 6.046 1.821 1.00 96.62 287 MET A N 1
ATOM 2300 C CA . MET A 1 287 ? -2.783 5.635 2.947 1.00 96.62 287 MET A CA 1
ATOM 2301 C C . MET A 1 287 ? -3.514 4.317 2.668 1.00 96.62 287 MET A C 1
ATOM 2303 O O . MET A 1 287 ? -3.620 3.469 3.557 1.00 96.62 287 MET A O 1
ATOM 2307 N N . ALA A 1 288 ? -4.014 4.122 1.448 1.00 96.19 288 ALA A N 1
ATOM 2308 C CA . ALA A 1 288 ? -4.693 2.897 1.047 1.00 96.19 288 ALA A CA 1
ATOM 2309 C C . ALA A 1 288 ? -3.715 1.715 0.933 1.00 96.19 288 ALA A C 1
ATOM 2311 O O . ALA A 1 288 ? -4.003 0.632 1.453 1.00 96.19 288 ALA A O 1
ATOM 2312 N N . ALA A 1 289 ? -2.534 1.930 0.343 1.00 97.44 289 ALA A N 1
ATOM 2313 C CA . ALA A 1 289 ? -1.470 0.932 0.257 1.00 97.44 289 ALA A CA 1
ATOM 2314 C C . ALA A 1 289 ? -1.010 0.472 1.647 1.00 97.44 289 ALA A C 1
ATOM 2316 O O . ALA A 1 289 ? -0.948 -0.731 1.906 1.00 97.44 289 ALA A O 1
ATOM 2317 N N . ALA A 1 290 ? -0.769 1.410 2.567 1.00 94.75 290 ALA A N 1
ATOM 2318 C CA . ALA A 1 290 ? -0.321 1.125 3.929 1.00 94.75 290 ALA A CA 1
ATOM 2319 C C . ALA A 1 290 ? -1.253 0.180 4.703 1.00 94.75 290 ALA A C 1
ATOM 2321 O O . ALA A 1 290 ? -0.795 -0.603 5.531 1.00 94.75 290 ALA A O 1
ATOM 2322 N N . ARG A 1 291 ? -2.562 0.216 4.422 1.00 90.19 291 ARG A N 1
ATOM 2323 C CA . ARG A 1 291 ? -3.555 -0.663 5.064 1.00 90.19 291 ARG A CA 1
ATOM 2324 C C . ARG A 1 291 ? -3.510 -2.108 4.570 1.00 90.19 291 ARG A C 1
ATOM 2326 O O . ARG A 1 291 ? -3.968 -3.001 5.283 1.00 90.19 291 ARG A O 1
ATOM 2333 N N . LEU A 1 292 ? -3.032 -2.326 3.347 1.00 93.19 292 LEU A N 1
ATOM 2334 C CA . LEU A 1 292 ? -3.049 -3.623 2.663 1.00 93.19 292 LEU A CA 1
ATOM 2335 C C . LEU A 1 292 ? -1.652 -4.240 2.529 1.00 93.19 292 LEU A C 1
ATOM 2337 O O . LEU A 1 292 ? -1.526 -5.411 2.163 1.00 93.19 292 LEU A O 1
ATOM 2341 N N . LEU A 1 293 ? -0.603 -3.484 2.845 1.00 94.44 293 LEU A N 1
ATOM 2342 C CA . LEU A 1 293 ? 0.754 -3.999 2.949 1.00 94.44 293 LEU A CA 1
ATOM 2343 C C . LEU A 1 293 ? 0.906 -4.920 4.163 1.00 94.44 293 LEU A C 1
ATOM 2345 O O . LEU A 1 293 ? 0.339 -4.701 5.235 1.00 94.44 293 LEU A O 1
ATOM 2349 N N . ARG A 1 294 ? 1.692 -5.981 3.983 1.00 91.69 294 ARG A N 1
ATOM 2350 C CA . ARG A 1 294 ? 2.170 -6.810 5.089 1.00 91.69 294 ARG A CA 1
ATOM 2351 C C . ARG A 1 294 ? 3.164 -6.014 5.944 1.00 91.69 294 ARG A C 1
ATOM 2353 O O . ARG A 1 294 ? 3.784 -5.085 5.426 1.00 91.69 294 ARG A O 1
ATOM 2360 N N . PRO A 1 295 ? 3.346 -6.383 7.225 1.00 89.94 295 PRO A N 1
ATOM 2361 C CA . PRO A 1 295 ? 4.405 -5.799 8.041 1.00 89.94 295 PRO A CA 1
ATOM 2362 C C . PRO A 1 295 ? 5.769 -5.899 7.342 1.00 89.94 295 PRO A C 1
ATOM 2364 O O . PRO A 1 295 ? 6.061 -6.917 6.709 1.00 89.94 295 PRO A O 1
ATOM 2367 N N . GLY A 1 296 ? 6.557 -4.826 7.410 1.00 91.88 296 GLY A N 1
ATOM 2368 C CA . GLY A 1 296 ? 7.820 -4.671 6.678 1.00 91.88 296 GLY A CA 1
ATOM 2369 C C . GLY A 1 296 ? 7.667 -4.381 5.176 1.00 91.88 296 GLY A C 1
ATOM 2370 O O . GLY A 1 296 ? 8.659 -4.372 4.448 1.00 91.88 296 GLY A O 1
ATOM 2371 N N . GLY A 1 297 ? 6.440 -4.183 4.681 1.00 95.31 297 GLY A N 1
ATOM 2372 C CA . GLY A 1 297 ? 6.163 -3.906 3.273 1.00 95.31 297 GLY A CA 1
ATOM 2373 C C . GLY A 1 297 ? 6.730 -2.567 2.788 1.00 95.31 297 GLY A C 1
ATOM 2374 O O . GLY A 1 297 ? 6.952 -1.650 3.577 1.00 95.31 297 GLY A O 1
ATOM 2375 N N . LEU A 1 298 ? 6.945 -2.452 1.475 1.00 98.06 298 LEU A N 1
ATOM 2376 C CA . LEU A 1 298 ? 7.596 -1.294 0.852 1.00 98.06 298 LEU A CA 1
ATOM 2377 C C . LEU A 1 298 ? 6.637 -0.522 -0.062 1.00 98.06 298 LEU A C 1
ATOM 2379 O O . LEU A 1 298 ? 5.980 -1.113 -0.917 1.00 98.06 298 LEU A O 1
ATOM 2383 N N . ILE A 1 299 ? 6.612 0.803 0.057 1.00 98.69 299 ILE A N 1
ATOM 2384 C CA . ILE A 1 299 ? 6.041 1.700 -0.949 1.00 98.69 299 ILE A CA 1
ATOM 2385 C C . ILE A 1 299 ? 7.188 2.434 -1.641 1.00 98.69 299 ILE A C 1
ATOM 2387 O O . ILE A 1 299 ? 8.074 2.969 -0.981 1.00 98.69 299 ILE A O 1
ATOM 2391 N N . ILE A 1 300 ? 7.166 2.467 -2.968 1.00 98.56 300 ILE A N 1
ATOM 2392 C CA . ILE A 1 300 ? 8.015 3.337 -3.779 1.00 98.56 300 ILE A CA 1
ATOM 2393 C C . ILE A 1 300 ? 7.105 4.360 -4.439 1.00 98.56 300 ILE A C 1
ATOM 2395 O O . ILE A 1 300 ? 6.103 3.983 -5.045 1.00 98.56 300 ILE A O 1
ATOM 2399 N N . VAL A 1 301 ? 7.454 5.632 -4.321 1.00 98.44 301 VAL A N 1
ATOM 2400 C CA . VAL A 1 301 ? 6.700 6.743 -4.904 1.00 98.44 301 VAL A CA 1
ATOM 2401 C C . VAL A 1 301 ? 7.575 7.407 -5.946 1.00 98.44 301 VAL A C 1
ATOM 2403 O O . VAL A 1 301 ? 8.677 7.836 -5.608 1.00 98.44 301 VAL A O 1
ATOM 2406 N N . ASP A 1 302 ? 7.110 7.464 -7.189 1.00 97.00 302 ASP A N 1
ATOM 2407 C CA . ASP A 1 302 ? 7.806 8.174 -8.255 1.00 97.00 302 ASP A CA 1
ATOM 2408 C C . ASP A 1 302 ? 7.497 9.674 -8.242 1.00 97.00 302 ASP A C 1
ATOM 2410 O O . ASP A 1 302 ? 6.623 10.158 -7.516 1.00 97.00 302 ASP A O 1
ATOM 2414 N N . ASN A 1 303 ? 8.256 10.417 -9.041 1.00 94.69 303 ASN A N 1
ATOM 2415 C CA . ASN A 1 303 ? 8.059 11.831 -9.302 1.00 94.69 303 ASN A CA 1
ATOM 2416 C C . ASN A 1 303 ? 8.054 12.720 -8.048 1.00 94.69 303 ASN A C 1
ATOM 2418 O O . ASN A 1 303 ? 7.384 13.755 -8.000 1.00 94.69 303 ASN A O 1
ATOM 2422 N N . CYS A 1 304 ? 8.824 12.358 -7.020 1.00 93.56 304 CYS A N 1
ATOM 2423 C CA . CYS A 1 304 ? 8.953 13.157 -5.802 1.00 93.56 304 CYS A CA 1
ATOM 2424 C C . CYS A 1 304 ? 9.799 14.433 -5.986 1.00 93.56 304 CYS A C 1
ATOM 2426 O O . CYS A 1 304 ? 9.985 15.181 -5.029 1.00 93.56 304 CYS A O 1
ATOM 2428 N N . GLU A 1 305 ? 10.282 14.742 -7.192 1.00 89.69 305 GLU A N 1
ATOM 2429 C CA . GLU A 1 305 ? 10.666 16.109 -7.571 1.00 89.69 305 GLU A CA 1
ATOM 2430 C C . GLU A 1 305 ? 9.458 17.054 -7.696 1.00 89.69 305 GLU A C 1
ATOM 2432 O O . GLU A 1 305 ? 9.615 18.274 -7.661 1.00 89.69 305 GLU A O 1
ATOM 2437 N N . GLN A 1 306 ? 8.246 16.510 -7.851 1.00 91.56 306 GLN A N 1
ATOM 2438 C CA . GLN A 1 306 ? 7.010 17.276 -7.973 1.00 91.56 306 GLN A CA 1
ATOM 2439 C C . GLN A 1 306 ? 6.370 17.502 -6.600 1.00 91.56 306 GLN A C 1
ATOM 2441 O O . GLN A 1 306 ? 6.461 16.682 -5.683 1.00 91.56 306 GLN A O 1
ATOM 2446 N N . ALA A 1 307 ? 5.675 18.633 -6.457 1.00 90.94 307 ALA A N 1
ATOM 2447 C CA . ALA A 1 307 ? 5.144 19.071 -5.169 1.00 90.94 307 ALA A CA 1
ATOM 2448 C C . ALA A 1 307 ? 4.131 18.088 -4.558 1.00 90.94 307 ALA A C 1
ATOM 2450 O O . ALA A 1 307 ? 4.131 17.909 -3.339 1.00 90.94 307 ALA A O 1
ATOM 2451 N N . GLY A 1 308 ? 3.281 17.459 -5.374 1.00 95.31 308 GLY A N 1
ATOM 2452 C CA . GLY A 1 308 ? 2.220 16.574 -4.896 1.00 95.31 308 GLY A CA 1
ATOM 2453 C C . GLY A 1 308 ? 2.739 15.284 -4.256 1.00 95.31 308 GLY A C 1
ATOM 2454 O O . GLY A 1 308 ? 2.514 15.114 -3.053 1.00 95.31 308 GLY A O 1
ATOM 2455 N N . PRO A 1 309 ? 3.490 14.420 -4.972 1.00 96.19 309 PRO A N 1
ATOM 2456 C CA . PRO A 1 309 ? 4.017 13.177 -4.404 1.00 96.19 309 PRO A CA 1
ATOM 2457 C C . PRO A 1 309 ? 4.933 13.427 -3.201 1.00 96.19 309 PRO A C 1
ATOM 2459 O O . PRO A 1 309 ? 4.779 12.792 -2.157 1.00 96.19 309 PRO A O 1
ATOM 2462 N N . LEU A 1 310 ? 5.811 14.435 -3.276 1.00 94.06 310 LEU A N 1
ATOM 2463 C CA . LEU A 1 310 ? 6.696 14.787 -2.164 1.00 94.06 310 LEU A CA 1
ATOM 2464 C C . LEU A 1 310 ? 5.927 15.233 -0.912 1.00 94.06 310 LEU A C 1
ATOM 2466 O O . LEU A 1 310 ? 6.234 14.809 0.207 1.00 94.06 310 LEU A O 1
ATOM 2470 N N . SER A 1 311 ? 4.914 16.087 -1.081 1.00 94.38 311 SER A N 1
ATOM 2471 C CA . SER A 1 311 ? 4.083 16.557 0.037 1.00 94.38 311 SER A CA 1
ATOM 2472 C C . SER A 1 311 ? 3.229 15.432 0.621 1.00 94.38 311 SER A C 1
ATOM 2474 O O . SER A 1 311 ? 3.005 15.405 1.838 1.00 94.38 311 SER A O 1
ATOM 2476 N N . ALA A 1 312 ? 2.788 14.489 -0.216 1.00 97.69 312 ALA A N 1
ATOM 2477 C CA . ALA A 1 312 ? 2.080 13.290 0.211 1.00 97.69 312 ALA A CA 1
ATOM 2478 C C . ALA A 1 312 ? 2.979 12.403 1.081 1.00 97.69 312 ALA A C 1
ATOM 2480 O O . ALA A 1 312 ? 2.581 12.078 2.197 1.00 97.69 312 ALA A O 1
ATOM 2481 N N . CYS A 1 313 ? 4.213 12.112 0.650 1.00 96.94 313 CYS A N 1
ATOM 2482 C CA . CYS A 1 313 ? 5.199 11.371 1.447 1.00 96.94 313 CYS A CA 1
ATOM 2483 C C . CYS A 1 313 ? 5.450 12.028 2.812 1.00 96.94 313 CYS A C 1
ATOM 2485 O O . CYS A 1 313 ? 5.435 11.356 3.842 1.00 96.94 313 CYS A O 1
ATOM 2487 N N . ARG A 1 314 ? 5.616 13.358 2.845 1.00 94.44 314 ARG A N 1
ATOM 2488 C CA . ARG A 1 314 ? 5.808 14.121 4.093 1.00 94.44 314 ARG A CA 1
ATOM 2489 C C . ARG A 1 314 ? 4.620 14.015 5.040 1.00 94.44 314 ARG A C 1
ATOM 2491 O O . ARG A 1 314 ? 4.797 13.762 6.229 1.00 94.44 314 ARG A O 1
ATOM 2498 N N . SER A 1 315 ? 3.413 14.224 4.518 1.00 96.06 315 SER A N 1
ATOM 2499 C CA . SER A 1 315 ? 2.189 14.139 5.321 1.00 96.06 315 SER A CA 1
ATOM 2500 C C . SER A 1 315 ? 1.969 12.718 5.828 1.00 96.06 315 SER A C 1
ATOM 2502 O O . SER A 1 315 ? 1.664 12.526 6.999 1.00 96.06 315 SER A O 1
ATOM 2504 N N . PHE A 1 316 ? 2.215 11.727 4.974 1.00 96.75 316 PHE A N 1
ATOM 2505 C CA . PHE A 1 316 ? 2.134 10.319 5.322 1.00 96.75 316 PHE A CA 1
ATOM 2506 C C . PHE A 1 316 ? 3.089 9.957 6.468 1.00 96.75 316 PHE A C 1
ATOM 2508 O O . PHE A 1 316 ? 2.631 9.447 7.484 1.00 96.75 316 PHE A O 1
ATOM 2515 N N . LEU A 1 317 ? 4.384 10.278 6.361 1.00 94.88 317 LEU A N 1
ATOM 2516 C CA . LEU A 1 317 ? 5.376 9.978 7.405 1.00 94.88 317 LEU A CA 1
ATOM 2517 C C . LEU A 1 317 ? 5.069 10.680 8.734 1.00 94.88 317 LEU A C 1
ATOM 2519 O O . LEU A 1 317 ? 5.288 10.111 9.801 1.00 94.88 317 LEU A O 1
ATOM 2523 N N . ARG A 1 318 ? 4.528 11.903 8.685 1.00 92.06 318 ARG A N 1
ATOM 2524 C CA . ARG A 1 318 ? 4.075 12.621 9.885 1.00 92.06 318 ARG A CA 1
ATOM 2525 C C . ARG A 1 318 ? 2.901 11.911 10.565 1.00 92.06 318 ARG A C 1
ATOM 2527 O O . ARG A 1 318 ? 2.859 11.842 11.791 1.00 92.06 318 ARG A O 1
ATOM 2534 N N . ASP A 1 319 ? 1.943 11.424 9.779 1.00 89.00 319 ASP A N 1
ATOM 2535 C CA . ASP A 1 319 ? 0.642 10.970 10.282 1.00 89.00 319 ASP A CA 1
ATOM 2536 C C . ASP A 1 319 ? 0.560 9.448 10.505 1.00 89.00 319 ASP A C 1
ATOM 2538 O O . ASP A 1 319 ? -0.417 8.969 11.094 1.00 89.00 319 ASP A O 1
ATOM 2542 N N . MET A 1 320 ? 1.574 8.689 10.070 1.00 88.50 320 MET A N 1
ATOM 2543 C CA . MET A 1 320 ? 1.628 7.224 10.129 1.00 88.50 320 MET A CA 1
ATOM 2544 C C . MET A 1 320 ? 2.787 6.735 11.019 1.00 88.50 320 MET A C 1
ATOM 2546 O O . MET A 1 320 ? 3.886 6.479 10.529 1.00 88.50 320 MET A O 1
ATOM 2550 N N . PRO A 1 321 ? 2.559 6.554 12.335 1.00 81.56 321 PRO A N 1
ATOM 2551 C CA . PRO A 1 321 ? 3.592 6.107 13.267 1.00 81.56 321 PRO A CA 1
ATOM 2552 C C . PRO A 1 321 ? 4.238 4.775 12.865 1.00 81.56 321 PRO A C 1
ATOM 2554 O O . PRO A 1 321 ? 3.547 3.827 12.490 1.00 81.56 321 PRO A O 1
ATOM 2557 N N . GLY A 1 322 ? 5.561 4.692 13.013 1.00 87.12 322 GLY A N 1
ATOM 2558 C CA . GLY A 1 322 ? 6.350 3.498 12.692 1.00 87.12 322 GLY A CA 1
ATOM 2559 C C . GLY A 1 322 ? 6.671 3.321 11.206 1.00 87.12 322 GLY A C 1
ATOM 2560 O O . GLY A 1 322 ? 7.383 2.383 10.871 1.00 87.12 322 GLY A O 1
ATOM 2561 N N . TRP A 1 323 ? 6.166 4.190 10.327 1.00 93.50 323 TRP A N 1
ATOM 2562 C CA . TRP A 1 323 ? 6.641 4.256 8.949 1.00 93.50 323 TRP A CA 1
ATOM 2563 C C . TRP A 1 323 ? 7.916 5.077 8.869 1.00 93.50 323 TRP A C 1
ATOM 2565 O O . TRP A 1 323 ? 8.032 6.131 9.496 1.00 93.50 323 TRP A O 1
ATOM 2575 N N . GLU A 1 324 ? 8.854 4.597 8.066 1.00 94.81 324 GLU A N 1
ATOM 2576 C CA . GLU A 1 324 ? 10.170 5.204 7.914 1.00 94.81 324 GLU A CA 1
ATOM 2577 C C . GLU A 1 324 ? 10.476 5.430 6.438 1.00 94.81 324 GLU A C 1
ATOM 2579 O O . GLU A 1 324 ? 10.043 4.673 5.566 1.00 94.81 324 GLU A O 1
ATOM 2584 N N . GLU A 1 325 ? 11.237 6.479 6.151 1.00 95.75 325 GLU A N 1
ATOM 2585 C CA . GLU A 1 325 ? 11.821 6.666 4.831 1.00 95.75 325 GLU A CA 1
ATOM 2586 C C . GLU A 1 325 ? 13.164 5.934 4.752 1.00 95.75 325 GLU A C 1
ATOM 2588 O O . GLU A 1 325 ? 13.997 6.061 5.648 1.00 95.75 325 GLU A O 1
ATOM 2593 N N . ILE A 1 326 ? 13.398 5.203 3.661 1.00 95.25 326 ILE A N 1
ATOM 2594 C CA . ILE A 1 326 ? 14.732 4.723 3.300 1.00 95.25 326 ILE A CA 1
ATOM 2595 C C . ILE A 1 326 ? 15.374 5.783 2.399 1.00 95.25 326 ILE A C 1
ATOM 2597 O O . ILE A 1 326 ? 14.935 6.005 1.270 1.00 95.25 326 ILE A O 1
ATOM 2601 N N . GLY A 1 327 ? 16.413 6.448 2.901 1.00 90.06 327 GLY A N 1
ATOM 2602 C CA . GLY A 1 327 ? 16.903 7.708 2.342 1.00 90.06 327 GLY A CA 1
ATOM 2603 C C . GLY A 1 327 ? 16.365 8.898 3.138 1.00 90.06 327 GLY A C 1
ATOM 2604 O O . GLY A 1 327 ? 16.045 8.755 4.316 1.00 90.06 327 GLY A O 1
ATOM 2605 N N . ARG A 1 328 ? 16.342 10.098 2.540 1.00 85.94 328 ARG A N 1
ATOM 2606 C CA . ARG A 1 328 ? 16.030 11.348 3.273 1.00 85.94 328 ARG A CA 1
ATOM 2607 C C . ARG A 1 328 ? 15.287 12.413 2.459 1.00 85.94 328 ARG A C 1
ATOM 2609 O O . ARG A 1 328 ? 15.299 13.585 2.833 1.00 85.94 328 ARG A O 1
ATOM 2616 N N . LEU A 1 329 ? 14.681 12.042 1.336 1.00 84.94 329 LEU A N 1
ATOM 2617 C CA . LEU A 1 329 ? 14.057 12.985 0.411 1.00 84.94 329 LEU A CA 1
ATOM 2618 C C . LEU A 1 329 ? 12.851 13.702 1.040 1.00 84.94 329 LEU A C 1
ATOM 2620 O O . LEU A 1 329 ? 12.746 14.932 1.013 1.00 84.94 329 LEU A O 1
ATOM 2624 N N . ALA A 1 330 ? 11.924 12.937 1.610 1.00 80.88 330 ALA A N 1
ATOM 2625 C CA . ALA A 1 330 ? 10.726 13.473 2.237 1.00 80.88 330 ALA A CA 1
ATOM 2626 C C . ALA A 1 330 ? 11.032 14.042 3.630 1.00 80.88 330 ALA A C 1
ATOM 2628 O O . ALA A 1 330 ? 10.554 15.129 3.966 1.00 80.88 330 ALA A O 1
ATOM 2629 N N . SER A 1 331 ? 11.846 13.337 4.416 1.00 77.75 331 SER A N 1
ATOM 2630 C CA . SER A 1 331 ? 12.134 13.632 5.825 1.00 77.75 331 SER A CA 1
ATOM 2631 C C . SER A 1 331 ? 13.094 14.805 6.061 1.00 77.75 331 SER A C 1
ATOM 2633 O O . SER A 1 331 ? 13.074 15.379 7.150 1.00 77.75 331 SER A O 1
ATOM 2635 N N . SER A 1 332 ? 13.892 15.208 5.065 1.00 76.50 332 SER A N 1
ATOM 2636 C CA . SER A 1 332 ? 14.853 16.314 5.182 1.00 76.50 332 SER A CA 1
ATOM 2637 C C . SER A 1 332 ? 14.688 17.343 4.049 1.00 76.50 332 SER A C 1
ATOM 2639 O O . SER A 1 332 ? 15.515 17.382 3.137 1.00 76.50 332 SER A O 1
ATOM 2641 N N . PRO A 1 333 ? 13.638 18.190 4.080 1.00 71.06 333 PRO A N 1
ATOM 2642 C CA . PRO A 1 333 ? 13.413 19.216 3.061 1.00 71.06 333 PRO A CA 1
ATOM 2643 C C . PRO A 1 333 ? 14.578 20.211 2.963 1.00 71.06 333 PRO A C 1
ATOM 2645 O O . PRO A 1 333 ? 15.038 20.728 3.981 1.00 71.06 333 PRO A O 1
ATOM 2648 N N . ASP A 1 334 ? 14.982 20.548 1.737 1.00 75.38 334 ASP A N 1
ATOM 2649 C CA . ASP A 1 334 ? 15.840 21.707 1.489 1.00 75.38 334 ASP A CA 1
ATOM 2650 C C . ASP A 1 334 ? 15.008 22.992 1.639 1.00 75.38 334 ASP A C 1
ATOM 2652 O O . ASP A 1 334 ? 14.191 23.336 0.780 1.00 75.38 334 ASP A O 1
ATOM 2656 N N . ALA A 1 335 ? 15.176 23.671 2.775 1.00 76.88 335 ALA A N 1
ATOM 2657 C CA . ALA A 1 335 ? 14.469 24.912 3.080 1.00 76.88 335 ALA A CA 1
ATOM 2658 C C . ALA A 1 335 ? 14.938 26.087 2.207 1.00 76.88 335 ALA A C 1
ATOM 2660 O O . ALA A 1 335 ? 14.159 27.011 1.965 1.00 76.88 335 ALA A O 1
ATOM 2661 N N . ASP A 1 336 ? 16.181 26.039 1.727 1.00 80.56 336 ASP A N 1
ATOM 2662 C CA . ASP A 1 336 ? 16.796 27.102 0.935 1.00 80.56 336 ASP A CA 1
ATOM 2663 C C . ASP A 1 336 ? 16.532 26.910 -0.572 1.00 80.56 336 ASP A C 1
ATOM 2665 O O . ASP A 1 336 ? 16.576 27.871 -1.345 1.00 80.56 336 ASP A O 1
ATOM 2669 N N . GLY A 1 337 ? 16.191 25.684 -0.987 1.00 78.62 337 GLY A N 1
ATOM 2670 C CA . GLY A 1 337 ? 15.886 25.306 -2.367 1.00 78.62 337 GLY A CA 1
ATOM 2671 C C . GLY A 1 337 ? 14.660 24.395 -2.505 1.00 78.62 337 GLY A C 1
ATOM 2672 O O . GLY A 1 337 ? 14.804 23.266 -2.969 1.00 78.62 337 GLY A O 1
ATOM 2673 N N . PRO A 1 338 ? 13.429 24.860 -2.210 1.00 76.25 338 PRO A N 1
ATOM 2674 C CA . PRO A 1 338 ? 12.225 24.013 -2.218 1.00 76.25 338 PRO A CA 1
ATOM 2675 C C . PRO A 1 338 ? 11.824 23.472 -3.604 1.00 76.25 338 PRO A C 1
ATOM 2677 O O . PRO A 1 338 ? 10.984 22.580 -3.688 1.00 76.25 338 PRO A O 1
ATOM 2680 N N . PHE A 1 339 ? 12.413 24.009 -4.677 1.00 80.50 339 PHE A N 1
ATOM 2681 C CA . PHE A 1 339 ? 12.270 23.541 -6.063 1.00 80.50 339 PHE A CA 1
ATOM 2682 C C . PHE A 1 339 ? 13.601 23.040 -6.651 1.00 80.50 339 PHE A C 1
ATOM 2684 O O . PHE A 1 339 ? 13.743 22.928 -7.869 1.00 80.50 339 PHE A O 1
ATOM 2691 N N . GLY A 1 340 ? 14.609 22.826 -5.800 1.00 74.38 340 GLY A N 1
ATOM 2692 C CA . GLY A 1 340 ? 15.891 22.260 -6.196 1.00 74.38 340 GLY A CA 1
ATOM 2693 C C . GLY A 1 340 ? 15.747 20.810 -6.652 1.00 74.38 340 GLY A C 1
ATOM 2694 O O . GLY A 1 340 ? 14.738 20.154 -6.389 1.00 74.38 340 GLY A O 1
ATOM 2695 N N . ALA A 1 341 ? 16.771 20.301 -7.341 1.00 71.62 341 ALA A N 1
ATOM 2696 C CA . ALA A 1 341 ? 16.808 18.890 -7.702 1.00 71.62 341 ALA A CA 1
ATOM 2697 C C . ALA A 1 341 ? 16.737 18.031 -6.424 1.00 71.62 341 ALA A C 1
ATOM 2699 O O . ALA A 1 341 ? 17.480 18.307 -5.475 1.00 71.62 341 ALA A O 1
ATOM 2700 N N . PRO A 1 342 ? 15.862 17.013 -6.372 1.00 73.69 342 PRO A N 1
ATOM 2701 C CA . PRO A 1 342 ? 15.710 16.200 -5.176 1.00 73.69 342 PRO A CA 1
ATOM 2702 C C . PRO A 1 342 ? 17.001 15.428 -4.879 1.00 73.69 342 PRO A C 1
ATOM 2704 O O . PRO A 1 342 ? 17.588 14.808 -5.766 1.00 73.69 342 PRO A O 1
ATOM 2707 N N . ASN A 1 343 ? 17.429 15.426 -3.615 1.00 80.44 343 ASN A N 1
ATOM 2708 C CA . ASN A 1 343 ? 18.509 14.557 -3.152 1.00 80.44 343 ASN A CA 1
ATOM 2709 C C . ASN A 1 343 ? 17.950 13.151 -2.898 1.00 80.44 343 ASN A C 1
ATOM 2711 O O . ASN A 1 343 ? 17.583 12.804 -1.772 1.00 80.44 343 ASN A O 1
ATOM 2715 N N . THR A 1 344 ? 17.796 12.377 -3.968 1.00 89.31 344 THR A N 1
ATOM 2716 C CA . THR A 1 344 ? 17.255 11.019 -3.909 1.00 89.31 344 THR A CA 1
ATOM 2717 C C . THR A 1 344 ? 18.335 10.000 -3.562 1.00 89.31 344 THR A C 1
ATOM 2719 O O . THR A 1 344 ? 19.510 10.175 -3.876 1.00 89.31 344 THR A O 1
ATOM 2722 N N . LEU A 1 345 ? 17.930 8.910 -2.898 1.00 92.31 345 LEU A N 1
ATOM 2723 C CA . LEU A 1 345 ? 18.840 7.819 -2.529 1.00 92.31 345 LEU A CA 1
ATOM 2724 C C . LEU A 1 345 ? 19.527 7.212 -3.760 1.00 92.31 345 LEU A C 1
ATOM 2726 O O . LEU A 1 345 ? 20.698 6.849 -3.719 1.00 92.31 345 LEU A O 1
ATOM 2730 N N . ILE A 1 346 ? 18.781 7.104 -4.858 1.00 92.38 346 ILE A N 1
ATOM 2731 C CA . ILE A 1 346 ? 19.282 6.594 -6.127 1.00 92.38 346 ILE A CA 1
ATOM 2732 C C . ILE A 1 346 ? 19.364 7.762 -7.095 1.00 92.38 346 ILE A C 1
ATOM 2734 O O . ILE A 1 346 ? 18.337 8.319 -7.481 1.00 92.38 346 ILE A O 1
ATOM 2738 N N . ALA A 1 347 ? 20.583 8.104 -7.505 1.00 88.56 347 ALA A N 1
ATOM 2739 C CA . ALA A 1 347 ? 20.831 9.206 -8.424 1.00 88.56 347 ALA A CA 1
ATOM 2740 C C . ALA A 1 347 ? 19.984 9.096 -9.704 1.00 88.56 347 ALA A C 1
ATOM 2742 O O . ALA A 1 347 ? 19.787 7.998 -10.232 1.00 88.56 347 ALA A O 1
ATOM 2743 N N . ASP A 1 348 ? 19.547 10.244 -10.228 1.00 86.12 348 ASP A N 1
ATOM 2744 C CA . ASP A 1 348 ? 18.719 10.340 -11.442 1.00 86.12 348 ASP A CA 1
ATOM 2745 C C . ASP A 1 348 ? 17.383 9.577 -11.335 1.00 86.12 348 ASP A C 1
ATOM 2747 O O . ASP A 1 348 ? 16.904 8.942 -12.277 1.00 86.12 348 ASP A O 1
ATOM 2751 N N . THR A 1 349 ? 16.786 9.602 -10.142 1.00 91.69 349 THR A N 1
ATOM 2752 C CA . THR A 1 349 ? 15.427 9.110 -9.893 1.00 91.69 349 THR A CA 1
ATOM 2753 C C . THR A 1 349 ? 14.632 10.136 -9.094 1.00 91.69 349 THR A C 1
ATOM 2755 O O . THR A 1 349 ? 15.218 10.921 -8.345 1.00 91.69 349 THR A O 1
ATOM 2758 N N . GLY A 1 350 ? 13.304 10.090 -9.225 1.00 90.81 350 GLY A N 1
ATOM 2759 C CA . GLY A 1 350 ? 12.347 10.817 -8.387 1.00 90.81 350 GLY A CA 1
ATOM 2760 C C . GLY A 1 350 ? 11.811 9.975 -7.226 1.00 90.81 350 GLY A C 1
ATOM 2761 O O . GLY A 1 350 ? 10.722 10.249 -6.733 1.00 90.81 350 GLY A O 1
ATOM 2762 N N . PHE A 1 351 ? 12.520 8.918 -6.815 1.00 96.31 351 PHE A N 1
ATOM 2763 C CA . PHE A 1 351 ? 11.973 7.923 -5.894 1.00 96.31 351 PHE A CA 1
ATOM 2764 C C . PHE A 1 351 ? 12.058 8.339 -4.424 1.00 96.31 351 PHE A C 1
ATOM 2766 O O . PHE A 1 351 ? 13.137 8.648 -3.912 1.00 96.31 351 PHE A O 1
ATOM 2773 N N . ALA A 1 352 ? 10.930 8.222 -3.723 1.00 96.50 352 ALA A N 1
ATOM 2774 C CA . ALA A 1 352 ? 10.883 8.070 -2.272 1.00 96.50 352 ALA A CA 1
ATOM 2775 C C . ALA A 1 352 ? 10.580 6.608 -1.910 1.00 96.50 352 ALA A C 1
ATOM 2777 O O . ALA A 1 352 ? 9.703 5.981 -2.507 1.00 96.50 352 ALA A O 1
ATOM 2778 N N . PHE A 1 353 ? 11.279 6.073 -0.910 1.00 97.69 353 PHE A N 1
ATOM 2779 C CA . PHE A 1 353 ? 11.090 4.709 -0.416 1.00 97.69 353 PHE A CA 1
ATOM 2780 C C . PHE A 1 353 ? 10.506 4.768 0.992 1.00 97.69 353 PHE A C 1
ATOM 2782 O O . PHE A 1 353 ? 11.168 5.246 1.908 1.00 97.69 353 PHE A O 1
ATOM 2789 N N . LEU A 1 354 ? 9.282 4.282 1.179 1.00 98.00 354 LEU A N 1
ATOM 2790 C CA . LEU A 1 354 ? 8.598 4.275 2.471 1.00 98.00 354 LEU A CA 1
ATOM 2791 C C . LEU A 1 354 ? 8.448 2.834 2.950 1.00 98.00 354 LEU A C 1
ATOM 2793 O O . LEU A 1 354 ? 7.764 2.025 2.318 1.00 98.00 354 LEU A O 1
ATOM 2797 N N . LYS A 1 355 ? 9.087 2.506 4.067 1.00 96.88 355 LYS A N 1
ATOM 2798 C CA . LYS A 1 355 ? 9.050 1.180 4.674 1.00 96.88 355 LYS A CA 1
ATOM 2799 C C . LYS A 1 355 ? 8.031 1.160 5.808 1.00 96.88 355 LYS A C 1
ATOM 2801 O O . LYS A 1 355 ? 8.059 2.008 6.700 1.00 96.88 355 LYS A O 1
ATOM 2806 N N . GLY A 1 356 ? 7.127 0.188 5.759 1.00 94.62 356 GLY A N 1
ATOM 2807 C CA . GLY A 1 356 ? 6.191 -0.077 6.843 1.00 94.62 356 GLY A CA 1
ATOM 2808 C C . GLY A 1 356 ? 6.879 -0.762 8.027 1.00 94.62 356 GLY A C 1
ATOM 2809 O O . GLY A 1 356 ? 7.880 -1.456 7.839 1.00 94.62 356 GLY A O 1
ATOM 2810 N N . PRO A 1 357 ? 6.332 -0.631 9.244 1.00 92.12 357 PRO A N 1
ATOM 2811 C CA . PRO A 1 357 ? 6.903 -1.273 10.421 1.00 92.12 357 PRO A CA 1
ATOM 2812 C C . PRO A 1 357 ? 6.821 -2.804 10.316 1.00 92.12 357 PRO A C 1
ATOM 2814 O O . PRO A 1 357 ? 5.864 -3.354 9.761 1.00 92.12 357 PRO A O 1
ATOM 2817 N N . ASP A 1 358 ? 7.787 -3.510 10.908 1.00 90.38 358 ASP A N 1
ATOM 2818 C CA . ASP A 1 358 ? 7.835 -4.986 10.926 1.00 90.38 358 ASP A CA 1
ATOM 2819 C C . ASP A 1 358 ? 6.706 -5.616 11.758 1.00 90.38 358 ASP A C 1
ATOM 2821 O O . ASP A 1 358 ? 6.436 -6.818 11.681 1.00 90.38 358 ASP A O 1
ATOM 2825 N N . MET A 1 359 ? 6.015 -4.795 12.550 1.00 89.44 359 MET A N 1
ATOM 2826 C CA . MET A 1 359 ? 4.833 -5.148 13.324 1.00 89.44 359 MET A CA 1
ATOM 2827 C C . MET A 1 359 ? 3.807 -4.018 13.266 1.00 89.44 359 MET A C 1
ATOM 2829 O O . MET A 1 359 ? 4.129 -2.849 13.097 1.00 89.44 359 MET A O 1
ATOM 2833 N N . VAL A 1 360 ? 2.538 -4.361 13.451 1.00 88.56 360 VAL A N 1
ATOM 2834 C CA . VAL A 1 360 ? 1.466 -3.372 13.573 1.00 88.56 360 VAL A CA 1
ATOM 2835 C C . VAL A 1 360 ? 1.597 -2.675 14.925 1.00 88.56 360 VAL A C 1
ATOM 2837 O O . VAL A 1 360 ? 1.579 -3.341 15.959 1.00 88.56 360 VAL A O 1
ATOM 2840 N N . HIS A 1 361 ? 1.687 -1.348 14.933 1.00 89.00 361 HIS A N 1
ATOM 2841 C CA . HIS A 1 361 ? 1.773 -0.561 16.163 1.00 89.00 361 HIS A CA 1
ATOM 2842 C C . HIS A 1 361 ? 0.399 -0.031 16.588 1.00 89.00 361 HIS A C 1
ATOM 2844 O O . HIS A 1 361 ? -0.335 0.547 15.787 1.00 89.00 361 HIS A O 1
ATOM 2850 N N . VAL A 1 362 ? 0.067 -0.198 17.868 1.00 91.25 362 VAL A N 1
ATOM 2851 C CA . VAL A 1 362 ? -1.099 0.413 18.514 1.00 91.25 362 VAL A CA 1
ATOM 2852 C C . VAL A 1 362 ? -0.596 1.288 19.658 1.00 91.25 362 VAL A C 1
ATOM 2854 O O . VAL A 1 362 ? 0.030 0.793 20.592 1.00 91.25 362 VAL A O 1
ATOM 2857 N N . GLY A 1 363 ? -0.849 2.592 19.566 1.00 91.00 363 GLY A N 1
ATOM 2858 C CA . GLY A 1 363 ? -0.526 3.574 20.606 1.00 91.00 363 GLY A CA 1
ATOM 2859 C C . GLY A 1 363 ? -1.784 4.141 21.260 1.00 91.00 363 GLY A C 1
ATOM 2860 O O . GLY A 1 363 ? -2.865 3.563 21.148 1.00 91.00 363 GLY A O 1
ATOM 2861 N N . GLU A 1 364 ? -1.659 5.303 21.897 1.00 90.44 364 GLU A N 1
ATOM 2862 C CA . GLU A 1 364 ? -2.775 5.966 22.591 1.00 90.44 364 GLU A CA 1
ATOM 2863 C C . GLU A 1 364 ? -3.902 6.401 21.641 1.00 90.44 364 GLU A C 1
ATOM 2865 O O . GLU A 1 364 ? -5.078 6.398 22.012 1.00 90.44 364 GLU A O 1
ATOM 2870 N N . ARG A 1 365 ? -3.562 6.756 20.393 1.00 90.25 365 ARG A N 1
ATOM 2871 C CA . ARG A 1 365 ? -4.559 7.099 19.373 1.00 90.25 365 ARG A CA 1
ATOM 2872 C C . ARG A 1 365 ? -5.321 5.835 18.956 1.00 90.25 365 ARG A C 1
ATOM 2874 O O . ARG A 1 365 ? -4.673 4.889 18.507 1.00 90.25 365 ARG A O 1
ATOM 2881 N N . PRO A 1 366 ? -6.668 5.831 18.989 1.00 92.25 366 PRO A N 1
ATOM 2882 C CA . PRO A 1 366 ? -7.448 4.723 18.456 1.00 92.25 366 PRO A CA 1
ATOM 2883 C C . PRO A 1 366 ? -7.101 4.424 16.995 1.00 92.25 366 PRO A C 1
ATOM 2885 O O . PRO A 1 366 ? -7.067 5.324 16.150 1.00 92.25 366 PRO A O 1
ATOM 2888 N N . VAL A 1 367 ? -6.862 3.148 16.701 1.00 90.62 367 VAL A N 1
ATOM 2889 C CA . VAL A 1 367 ? -6.591 2.634 15.358 1.00 90.62 367 VAL A CA 1
ATOM 2890 C C . VAL A 1 367 ? -7.717 1.692 14.957 1.00 90.62 367 VAL A C 1
ATOM 2892 O O . VAL A 1 367 ? -7.992 0.714 15.653 1.00 90.62 367 VAL A O 1
ATOM 2895 N N . SER A 1 368 ? -8.350 1.983 13.819 1.00 90.81 368 SER A N 1
ATOM 2896 C CA . SER A 1 368 ? -9.267 1.063 13.143 1.00 90.81 368 SER A CA 1
ATOM 2897 C C . SER A 1 368 ? -8.498 0.160 12.185 1.00 90.81 368 SER A C 1
ATOM 2899 O O . SER A 1 368 ? -7.624 0.613 11.445 1.00 90.81 368 SER A O 1
ATOM 2901 N N . PHE A 1 369 ? -8.887 -1.113 12.150 1.00 88.00 369 PHE A N 1
ATOM 2902 C CA . PHE A 1 369 ? -8.376 -2.102 11.198 1.00 88.00 369 PHE A CA 1
ATOM 2903 C C . PHE A 1 369 ? -9.280 -2.277 9.972 1.00 88.00 369 PHE A C 1
ATOM 2905 O O . PHE A 1 369 ? -9.047 -3.149 9.136 1.00 88.00 369 PHE A O 1
ATOM 2912 N N . GLY A 1 370 ? -10.289 -1.414 9.834 1.00 87.56 370 GLY A N 1
ATOM 2913 C CA . GLY A 1 370 ? -11.292 -1.479 8.784 1.00 87.56 370 GLY A CA 1
ATOM 2914 C C . GLY A 1 370 ? -12.469 -2.389 9.108 1.00 87.56 370 GLY A C 1
ATOM 2915 O O . GLY A 1 370 ? -12.450 -3.199 10.035 1.00 87.56 370 GLY A O 1
ATOM 2916 N N . GLN A 1 371 ? -13.517 -2.218 8.308 1.00 89.25 371 GLN A N 1
ATOM 2917 C CA . GLN A 1 371 ? -14.726 -3.017 8.397 1.00 89.25 371 GLN A CA 1
ATOM 2918 C C . GLN A 1 371 ? -14.527 -4.337 7.658 1.00 89.25 371 GLN A C 1
ATOM 2920 O O . GLN A 1 371 ? -14.113 -4.363 6.500 1.00 89.25 371 GLN A O 1
ATOM 2925 N N . VAL A 1 372 ? -14.865 -5.435 8.322 1.00 88.44 372 VAL A N 1
ATOM 2926 C CA . VAL A 1 372 ? -14.818 -6.785 7.765 1.00 88.44 372 VAL A CA 1
ATOM 2927 C C . VAL A 1 372 ? -16.240 -7.307 7.657 1.00 88.44 372 VAL A C 1
ATOM 2929 O O . VAL A 1 372 ? -17.011 -7.237 8.615 1.00 88.44 372 VAL A O 1
ATOM 2932 N N . ARG A 1 373 ? -16.607 -7.839 6.490 1.00 89.25 373 ARG A N 1
ATOM 2933 C CA . ARG A 1 373 ? -17.902 -8.497 6.305 1.00 89.25 373 ARG A CA 1
ATOM 2934 C C . ARG A 1 373 ? -17.930 -9.808 7.089 1.00 89.25 373 ARG A C 1
ATOM 2936 O O . ARG A 1 373 ? -16.981 -10.585 7.028 1.00 89.25 373 ARG A O 1
ATOM 2943 N N . ILE A 1 374 ? -19.028 -10.067 7.789 1.00 90.38 374 ILE A N 1
ATOM 2944 C CA . ILE A 1 374 ? -19.253 -11.328 8.501 1.00 90.38 374 ILE A CA 1
ATOM 2945 C C . ILE A 1 374 ? -20.523 -12.000 7.992 1.00 90.38 374 ILE A C 1
ATOM 2947 O O . ILE A 1 374 ? -21.488 -11.344 7.610 1.00 90.38 374 ILE A O 1
ATOM 2951 N N . GLU A 1 375 ? -20.524 -13.329 7.976 1.00 88.00 375 GLU A N 1
ATOM 2952 C CA . GLU A 1 375 ? -21.682 -14.103 7.512 1.00 88.00 375 GLU A CA 1
ATOM 2953 C C . GLU A 1 375 ? -22.792 -14.176 8.561 1.00 88.00 375 GLU A C 1
ATOM 2955 O O . GLU A 1 375 ? -23.969 -14.279 8.229 1.00 88.00 375 GLU A O 1
ATOM 2960 N N . LYS A 1 376 ? -22.416 -14.152 9.844 1.00 89.56 376 LYS A N 1
ATOM 2961 C CA . LYS A 1 376 ? -23.343 -14.333 10.961 1.00 89.56 376 LYS A CA 1
ATOM 2962 C C . LYS A 1 376 ? -23.578 -13.001 11.670 1.00 89.56 376 LYS A C 1
ATOM 2964 O O . LYS A 1 376 ? -22.604 -12.297 11.922 1.00 89.56 376 LYS A O 1
ATOM 2969 N N . PRO A 1 377 ? -24.816 -12.695 12.094 1.00 93.31 377 PRO A N 1
ATOM 2970 C CA . PRO A 1 377 ? -25.175 -11.442 12.764 1.00 93.31 377 PRO A CA 1
ATOM 2971 C C . PRO A 1 377 ? -24.729 -11.410 14.236 1.00 93.31 377 PRO A C 1
ATOM 2973 O O . PRO A 1 377 ? -25.493 -11.032 15.124 1.00 93.31 377 PRO A O 1
ATOM 2976 N N . LYS A 1 378 ? -23.524 -11.906 14.539 1.00 94.75 378 LYS A N 1
ATOM 2977 C CA . LYS A 1 378 ? -23.041 -12.060 15.911 1.00 94.75 378 LYS A CA 1
ATOM 2978 C C . LYS A 1 378 ? -21.519 -11.982 16.008 1.00 94.75 378 LYS A C 1
ATOM 2980 O O . LYS A 1 378 ? -20.817 -12.675 15.277 1.00 94.75 378 LYS A O 1
ATOM 2985 N N . VAL A 1 379 ? -21.037 -11.227 16.995 1.00 95.62 379 VAL A N 1
ATOM 2986 C CA . VAL A 1 379 ? -19.619 -11.079 17.349 1.00 95.62 379 VAL A CA 1
ATOM 2987 C C . VAL A 1 379 ? -19.439 -11.373 18.836 1.00 95.62 379 VAL A C 1
ATOM 2989 O O . VAL A 1 379 ? -20.084 -10.763 19.685 1.00 95.62 379 VAL A O 1
ATOM 2992 N N . THR A 1 380 ? -18.573 -12.330 19.166 1.00 95.69 380 THR A N 1
ATOM 2993 C CA . THR A 1 380 ? -18.325 -12.774 20.552 1.00 95.69 380 THR A CA 1
ATOM 2994 C C . THR A 1 380 ? -17.041 -12.216 21.151 1.00 95.69 380 THR A C 1
ATOM 2996 O O . THR A 1 380 ? -16.875 -12.242 22.366 1.00 95.69 380 THR A O 1
ATOM 2999 N N . GLY A 1 381 ? -16.122 -11.739 20.317 1.00 95.75 381 GLY A N 1
ATOM 3000 C CA . GLY A 1 381 ? -14.807 -11.287 20.741 1.00 95.75 381 GLY A CA 1
ATOM 3001 C C . GLY A 1 381 ? -13.829 -11.200 19.581 1.00 95.75 381 GLY A C 1
ATOM 3002 O O . GLY A 1 381 ? -14.190 -11.435 18.425 1.00 95.75 381 GLY A O 1
ATOM 3003 N N . PHE A 1 382 ? -12.578 -10.897 19.899 1.00 96.31 382 PHE A N 1
ATOM 3004 C CA . PHE A 1 382 ? -11.484 -10.813 18.940 1.00 96.31 382 PHE A CA 1
ATOM 3005 C C . PHE A 1 382 ? -10.195 -11.399 19.522 1.00 96.31 382 PHE A C 1
ATOM 3007 O O . PHE A 1 382 ? -10.012 -11.497 20.734 1.00 96.31 382 PHE A O 1
ATOM 3014 N N . GLN A 1 383 ? -9.300 -11.814 18.636 1.00 95.88 383 GLN A N 1
ATOM 3015 C CA . GLN A 1 383 ? -7.966 -12.290 18.946 1.00 95.88 383 GLN A CA 1
ATOM 3016 C C . GLN A 1 383 ? -6.940 -11.299 18.418 1.00 95.88 383 GLN A C 1
ATOM 3018 O O . GLN A 1 383 ? -6.997 -10.897 17.254 1.00 95.88 383 GLN A O 1
ATOM 3023 N N . ILE A 1 384 ? -5.941 -11.010 19.241 1.00 94.56 384 ILE A N 1
ATOM 3024 C CA . ILE A 1 384 ? -4.703 -10.363 18.814 1.00 94.56 384 ILE A CA 1
ATOM 3025 C C . ILE A 1 384 ? -3.513 -11.282 19.072 1.00 94.56 384 ILE A C 1
ATOM 3027 O O . ILE A 1 384 ? -3.534 -12.126 19.974 1.00 94.56 384 ILE A O 1
ATOM 3031 N N . LYS A 1 385 ? -2.472 -11.126 18.254 1.00 93.06 385 LYS A N 1
ATOM 3032 C CA . LYS A 1 385 ? -1.196 -11.820 18.428 1.00 93.06 385 LYS A CA 1
ATOM 3033 C C . LYS A 1 385 ? -0.102 -10.798 18.670 1.00 93.06 385 LYS A C 1
ATOM 3035 O O . LYS A 1 385 ? 0.205 -10.024 17.766 1.00 93.06 385 LYS A O 1
ATOM 3040 N N . LEU A 1 386 ? 0.461 -10.819 19.866 1.00 92.12 386 LEU A N 1
ATOM 3041 C CA . LEU A 1 386 ? 1.426 -9.831 20.316 1.00 92.12 386 LEU A CA 1
ATOM 3042 C C . LEU A 1 386 ? 2.840 -10.140 19.799 1.00 92.12 386 LEU A C 1
ATOM 3044 O O . LEU A 1 386 ? 3.179 -11.302 19.551 1.00 92.12 386 LEU A O 1
ATOM 3048 N N . GLY A 1 387 ? 3.642 -9.090 19.630 1.00 87.25 387 GLY A N 1
ATOM 3049 C CA . GLY A 1 387 ? 5.058 -9.151 19.266 1.00 87.25 387 GLY A CA 1
ATOM 3050 C C . GLY A 1 387 ? 5.944 -9.764 20.355 1.00 87.25 387 GLY A C 1
ATOM 3051 O O . GLY A 1 387 ? 5.481 -10.095 21.450 1.00 87.25 387 GLY A O 1
ATOM 3052 N N . ALA A 1 388 ? 7.237 -9.931 20.052 1.00 75.19 388 ALA A N 1
ATOM 3053 C CA . ALA A 1 388 ? 8.206 -10.577 20.943 1.00 75.19 388 ALA A CA 1
ATOM 3054 C C . ALA A 1 388 ? 8.429 -9.818 22.273 1.00 75.19 388 ALA A C 1
ATOM 3056 O O . ALA A 1 388 ? 8.691 -10.449 23.302 1.00 75.19 388 ALA A O 1
ATOM 3057 N N . GLU A 1 389 ? 8.222 -8.505 22.275 1.00 68.94 389 GLU A N 1
ATOM 3058 C CA . GLU A 1 389 ? 8.513 -7.586 23.383 1.00 68.94 389 GLU A CA 1
ATOM 3059 C C . GLU A 1 389 ? 7.225 -7.006 23.990 1.00 68.94 389 GLU A C 1
ATOM 3061 O O . GLU A 1 389 ? 7.039 -5.800 24.094 1.00 68.94 389 GLU A O 1
ATOM 3066 N N . SER A 1 390 ? 6.267 -7.865 24.346 1.00 65.31 390 SER A N 1
ATOM 3067 C CA . SER A 1 390 ? 4.984 -7.391 24.884 1.00 65.31 390 SER A CA 1
ATOM 3068 C C . SER A 1 390 ? 5.135 -6.900 26.320 1.00 65.31 390 SER A C 1
ATOM 3070 O O . SER A 1 390 ? 5.331 -7.698 27.237 1.00 65.31 390 SER A O 1
ATOM 3072 N N . LEU A 1 391 ? 5.039 -5.586 26.491 1.00 76.56 391 LEU A N 1
ATOM 3073 C CA . LEU A 1 391 ? 5.108 -4.901 27.776 1.00 76.56 391 LEU A CA 1
ATOM 3074 C C . LEU A 1 391 ? 3.758 -4.901 28.496 1.00 76.56 391 LEU A C 1
ATOM 3076 O O . LEU A 1 391 ? 2.698 -5.100 27.898 1.00 76.56 391 LEU A O 1
ATOM 3080 N N . ALA A 1 392 ? 3.811 -4.658 29.805 1.00 90.69 392 ALA A N 1
ATOM 3081 C CA . ALA A 1 392 ? 2.614 -4.489 30.609 1.00 90.69 392 ALA A CA 1
ATOM 3082 C C . ALA A 1 392 ? 1.928 -3.148 30.296 1.00 90.69 392 ALA A C 1
ATOM 3084 O O . ALA A 1 392 ? 2.575 -2.130 30.038 1.00 90.69 392 ALA A O 1
ATOM 3085 N N . GLY A 1 393 ? 0.600 -3.154 30.305 1.00 94.50 393 GLY A N 1
ATOM 3086 C CA . GLY A 1 393 ? -0.198 -1.980 29.974 1.00 94.50 393 GLY A CA 1
ATOM 3087 C C . GLY A 1 393 ? -1.669 -2.324 29.802 1.00 94.50 393 GLY A C 1
ATOM 3088 O O . GLY A 1 393 ? -2.108 -3.447 30.069 1.00 94.50 393 GLY A O 1
ATOM 3089 N N . THR A 1 394 ? -2.458 -1.342 29.390 1.00 96.50 394 THR A N 1
ATOM 3090 C CA . THR A 1 394 ? -3.906 -1.483 29.234 1.00 96.50 394 THR A CA 1
ATOM 3091 C C . THR A 1 394 ? -4.295 -1.332 27.770 1.00 96.50 394 THR A C 1
ATOM 3093 O O . THR A 1 394 ? -4.108 -0.279 27.165 1.00 96.50 394 THR A O 1
ATOM 3096 N N . LEU A 1 395 ? -4.877 -2.391 27.208 1.00 96.38 395 LEU A N 1
ATOM 3097 C CA . LEU A 1 395 ? -5.457 -2.385 25.872 1.00 96.38 395 LEU A CA 1
ATOM 3098 C C . LEU A 1 395 ? -6.925 -1.987 25.965 1.00 96.38 395 LEU A C 1
ATOM 3100 O O . LEU A 1 395 ? -7.747 -2.725 26.508 1.00 96.38 395 LEU A O 1
ATOM 3104 N N . HIS A 1 396 ? -7.256 -0.842 25.395 1.00 97.88 396 HIS A N 1
ATOM 3105 C CA . HIS A 1 396 ? -8.619 -0.366 25.226 1.00 97.88 396 HIS A CA 1
ATOM 3106 C C . HIS A 1 396 ? -9.156 -0.840 23.879 1.00 97.88 396 HIS A C 1
ATOM 3108 O O . HIS A 1 396 ? -8.435 -0.846 22.880 1.00 97.88 396 HIS A O 1
ATOM 3114 N N . TYR A 1 397 ? -10.427 -1.227 23.841 1.00 97.94 397 TYR A N 1
ATOM 3115 C CA . TYR A 1 397 ? -11.056 -1.688 22.613 1.00 97.94 397 TYR A CA 1
ATOM 3116 C C . TYR A 1 397 ? -12.460 -1.129 22.424 1.00 97.94 397 TYR A C 1
ATOM 3118 O O . TYR A 1 397 ? -13.213 -0.904 23.379 1.00 97.94 397 TYR A O 1
ATOM 3126 N N . ARG A 1 398 ? -12.831 -0.990 21.152 1.00 97.81 398 ARG A N 1
ATOM 3127 C CA . ARG A 1 398 ? -14.203 -0.819 20.684 1.00 97.81 398 ARG A CA 1
ATOM 3128 C C . ARG A 1 398 ? -14.465 -1.848 19.590 1.00 97.81 398 ARG A C 1
ATOM 3130 O O . ARG A 1 398 ? -13.683 -1.975 18.656 1.00 97.81 398 ARG A O 1
ATOM 3137 N N . VAL A 1 399 ? -15.561 -2.585 19.719 1.00 97.69 399 VAL A N 1
ATOM 3138 C CA . VAL A 1 399 ? -16.043 -3.521 18.700 1.00 97.69 399 VAL A CA 1
ATOM 3139 C C . VAL A 1 399 ? -17.409 -3.055 18.235 1.00 97.69 399 VAL A C 1
ATOM 3141 O O . VAL A 1 399 ? -18.290 -2.791 19.055 1.00 97.69 399 VAL A O 1
ATOM 3144 N N . LEU A 1 400 ? -17.568 -2.944 16.923 1.00 97.00 400 LEU A N 1
ATOM 3145 C CA . LEU A 1 400 ? -18.797 -2.519 16.265 1.00 97.00 400 LEU A CA 1
ATOM 3146 C C . LEU A 1 400 ? -19.354 -3.692 15.458 1.00 97.00 400 LEU A C 1
ATOM 3148 O O . LEU A 1 400 ? -18.594 -4.439 14.837 1.00 97.00 400 LEU A O 1
ATOM 3152 N N . LEU A 1 401 ? -20.673 -3.854 15.469 1.00 97.25 401 LEU A N 1
ATOM 3153 C CA . LEU A 1 401 ? -21.424 -4.744 14.588 1.00 97.25 401 LEU A CA 1
ATOM 3154 C C . LEU A 1 401 ? -22.485 -3.900 13.891 1.00 97.25 401 LEU A C 1
ATOM 3156 O O . LEU A 1 401 ? -23.340 -3.326 14.560 1.00 97.25 401 LEU A O 1
ATOM 3160 N N . ARG A 1 402 ? -22.429 -3.829 12.564 1.00 96.25 402 ARG A N 1
ATOM 3161 C CA . ARG A 1 402 ? -23.403 -3.107 11.748 1.00 96.25 402 ARG A CA 1
ATOM 3162 C C . ARG A 1 402 ? -24.196 -4.075 10.893 1.00 96.25 402 ARG A C 1
ATOM 3164 O O . ARG A 1 402 ? -23.619 -5.008 10.333 1.00 96.25 402 ARG A O 1
ATOM 3171 N N . ALA A 1 403 ? -25.493 -3.831 10.783 1.00 95.75 403 ALA A N 1
ATOM 3172 C CA . ALA A 1 403 ? -26.387 -4.495 9.851 1.00 95.75 403 ALA A CA 1
ATOM 3173 C C . ALA A 1 403 ? -26.997 -3.456 8.910 1.00 95.75 403 ALA A C 1
ATOM 3175 O O . ALA A 1 403 ? -27.477 -2.416 9.357 1.00 95.75 403 ALA A O 1
ATOM 3176 N N . PHE A 1 404 ? -26.969 -3.749 7.616 1.00 93.88 404 PHE A N 1
ATOM 3177 C CA . PHE A 1 404 ? -27.499 -2.890 6.560 1.00 93.88 404 PHE A CA 1
ATOM 3178 C C . PHE A 1 404 ? -28.505 -3.682 5.734 1.00 93.88 404 PHE A C 1
ATOM 3180 O O . PHE A 1 404 ? -28.220 -4.833 5.403 1.00 93.88 404 PHE A O 1
ATOM 3187 N N . GLU A 1 405 ? -29.623 -3.075 5.338 1.00 92.00 405 GLU A N 1
ATOM 3188 C CA . GLU A 1 405 ? -30.470 -3.638 4.278 1.00 92.00 405 GLU A CA 1
ATOM 3189 C C . GLU A 1 405 ? -30.135 -2.983 2.940 1.00 92.00 405 GLU A C 1
ATOM 3191 O O . GLU A 1 405 ? -30.152 -1.756 2.798 1.00 92.00 405 GLU A O 1
ATOM 3196 N N . TYR A 1 406 ? -29.849 -3.813 1.941 1.00 80.44 406 TYR A N 1
ATOM 3197 C CA . TYR A 1 406 ? -29.471 -3.333 0.620 1.00 80.44 406 TYR A CA 1
ATOM 3198 C C . TYR A 1 406 ? -30.598 -2.516 -0.033 1.00 80.44 406 TYR A C 1
ATOM 3200 O O . TYR A 1 406 ? -31.745 -2.948 -0.091 1.00 80.44 406 TYR A O 1
ATOM 3208 N N . GLY A 1 407 ? -30.265 -1.336 -0.564 1.00 79.44 407 GLY A N 1
ATOM 3209 C CA . GLY A 1 407 ? -31.226 -0.474 -1.263 1.00 79.44 407 GLY A CA 1
ATOM 3210 C C . GLY A 1 407 ? -32.158 0.333 -0.353 1.00 79.44 407 GLY A C 1
ATOM 3211 O O . GLY A 1 407 ? -33.086 0.963 -0.855 1.00 79.44 407 GLY A O 1
ATOM 3212 N N . THR A 1 408 ? -31.916 0.351 0.961 1.00 83.50 408 THR A N 1
ATOM 3213 C CA . THR A 1 408 ? -32.680 1.165 1.921 1.00 83.50 408 THR A CA 1
ATOM 3214 C C . THR A 1 408 ? -31.752 2.015 2.792 1.00 83.50 408 THR A C 1
ATOM 3216 O O . THR A 1 408 ? -30.540 1.810 2.812 1.00 83.50 408 THR A O 1
ATOM 3219 N N . SER A 1 409 ? -32.315 2.967 3.540 1.00 85.38 409 SER A N 1
ATOM 3220 C CA . SER A 1 409 ? -31.588 3.742 4.555 1.00 85.38 409 SER A CA 1
ATOM 3221 C C . SER A 1 409 ? -31.589 3.075 5.937 1.00 85.38 409 SER A C 1
ATOM 3223 O O . SER A 1 409 ? -31.230 3.719 6.923 1.00 85.38 409 SER A O 1
ATOM 3225 N N . VAL A 1 410 ? -32.061 1.828 6.045 1.00 89.19 410 VAL A N 1
ATOM 3226 C CA . VAL A 1 410 ? -32.194 1.146 7.333 1.00 89.19 410 VAL A CA 1
ATOM 3227 C C . VAL A 1 410 ? -30.849 0.551 7.741 1.00 89.19 410 VAL A C 1
ATOM 3229 O O . VAL A 1 410 ? -30.262 -0.262 7.025 1.00 89.19 410 VAL A O 1
ATOM 3232 N N . ILE A 1 411 ? -30.390 0.951 8.924 1.00 92.56 411 ILE A N 1
ATOM 3233 C CA . ILE A 1 411 ? -29.149 0.497 9.543 1.00 92.56 411 ILE A CA 1
ATOM 3234 C C . ILE A 1 411 ? -29.390 0.198 11.022 1.00 92.56 411 ILE A C 1
ATOM 3236 O O . ILE A 1 411 ? -30.129 0.914 11.698 1.00 92.56 411 ILE A O 1
ATOM 3240 N N . GLU A 1 412 ? -28.733 -0.837 11.532 1.00 95.56 412 GLU A N 1
ATOM 3241 C CA . GLU A 1 412 ? -28.546 -1.041 12.966 1.00 95.56 412 GLU A CA 1
ATOM 3242 C C . GLU A 1 412 ? -27.049 -1.085 13.281 1.00 95.56 412 GLU A C 1
ATOM 3244 O O . GLU A 1 412 ? -26.277 -1.732 12.573 1.00 95.56 412 GLU A O 1
ATOM 3249 N N . GLU A 1 413 ? -26.635 -0.400 14.346 1.00 97.00 413 GLU A N 1
ATOM 3250 C CA . GLU A 1 413 ? -25.272 -0.447 14.869 1.00 97.00 413 GLU A CA 1
ATOM 3251 C C . GLU A 1 413 ? -25.304 -0.851 16.344 1.00 97.00 413 GLU A C 1
ATOM 3253 O O . GLU A 1 413 ? -25.945 -0.208 17.175 1.00 97.00 413 GLU A O 1
ATOM 3258 N N . LEU A 1 414 ? -24.573 -1.914 16.667 1.00 97.44 414 LEU A N 1
ATOM 3259 C CA . LEU A 1 414 ? -24.333 -2.375 18.026 1.00 97.44 414 LEU A CA 1
ATOM 3260 C C . LEU A 1 414 ? -22.862 -2.152 18.377 1.00 97.44 414 LEU A C 1
ATOM 3262 O O . LEU A 1 414 ? -21.973 -2.348 17.544 1.00 97.44 414 LEU A O 1
ATOM 3266 N N . LYS A 1 415 ? -22.596 -1.773 19.629 1.00 97.50 415 LYS A N 1
ATOM 3267 C CA . LYS A 1 415 ? -21.254 -1.424 20.106 1.00 97.50 415 LYS A CA 1
ATOM 3268 C C . LYS A 1 415 ? -20.940 -2.105 21.430 1.00 97.50 415 LYS A C 1
ATOM 3270 O O . LYS A 1 415 ? -21.746 -2.066 22.353 1.00 97.50 415 LYS A O 1
ATOM 3275 N N . SER A 1 416 ? -19.721 -2.624 21.551 1.00 97.50 416 SER A N 1
ATOM 3276 C CA . SER A 1 416 ? -19.112 -3.017 22.822 1.00 97.50 416 SER A CA 1
ATOM 3277 C C . SER A 1 416 ? -17.802 -2.260 23.017 1.00 97.50 416 SER A C 1
ATOM 3279 O O . SER A 1 416 ? -17.033 -2.085 22.073 1.00 97.50 416 SER A O 1
ATOM 3281 N N . THR A 1 417 ? -17.545 -1.790 24.233 1.00 97.75 417 THR A N 1
ATOM 3282 C CA . THR A 1 417 ? -16.293 -1.120 24.607 1.00 97.75 417 THR A CA 1
ATOM 3283 C C . THR A 1 417 ? -15.769 -1.715 25.895 1.00 97.75 417 THR A C 1
ATOM 3285 O O . THR A 1 417 ? -16.556 -2.016 26.791 1.00 97.75 417 THR A O 1
ATOM 3288 N N . GLY A 1 418 ? -14.454 -1.823 26.021 1.00 97.19 418 GLY A N 1
ATOM 3289 C CA . GLY A 1 418 ? -13.839 -2.308 27.246 1.00 97.19 418 GLY A CA 1
ATOM 3290 C C . GLY A 1 418 ? -12.342 -2.062 27.284 1.00 97.19 418 GLY A C 1
ATOM 3291 O O . GLY A 1 418 ? -11.769 -1.418 26.405 1.00 97.19 418 GLY A O 1
ATOM 3292 N N . ALA A 1 419 ? -11.721 -2.579 28.335 1.00 97.00 419 ALA A N 1
ATOM 3293 C CA . ALA A 1 419 ? -10.283 -2.550 28.514 1.00 97.00 419 ALA A CA 1
ATOM 3294 C C . ALA A 1 419 ? -9.814 -3.889 29.085 1.00 97.00 419 ALA A C 1
ATOM 3296 O O . ALA A 1 419 ? -10.520 -4.506 29.885 1.00 97.00 419 ALA A O 1
ATOM 3297 N N . VAL A 1 420 ? -8.629 -4.328 28.675 1.00 94.62 420 VAL A N 1
ATOM 3298 C CA . VAL A 1 420 ? -7.971 -5.519 29.206 1.00 94.62 420 VAL A CA 1
ATOM 3299 C C . VAL A 1 420 ? -6.560 -5.170 29.638 1.00 94.62 420 VAL A C 1
ATOM 3301 O O . VAL A 1 420 ? -5.812 -4.497 28.927 1.00 94.62 420 VAL A O 1
ATOM 3304 N N . ARG A 1 421 ? -6.209 -5.620 30.839 1.00 94.56 421 ARG A N 1
ATOM 3305 C CA . ARG A 1 421 ? -4.861 -5.489 31.366 1.00 94.56 421 ARG A CA 1
ATOM 3306 C C . ARG A 1 421 ? -3.990 -6.580 30.757 1.00 94.56 421 ARG A C 1
ATOM 3308 O O . ARG A 1 421 ? -4.296 -7.756 30.930 1.00 94.56 421 ARG A O 1
ATOM 3315 N N . LEU A 1 422 ? -2.921 -6.191 30.073 1.00 92.62 422 LEU A N 1
ATOM 3316 C CA . LEU A 1 422 ? -1.900 -7.114 29.593 1.00 92.62 422 LEU A CA 1
ATOM 3317 C C . LEU A 1 422 ? -0.723 -7.079 30.568 1.00 92.62 422 LEU A C 1
ATOM 3319 O O . LEU A 1 422 ? -0.266 -6.004 30.959 1.00 92.62 422 LEU A O 1
ATOM 3323 N N . ALA A 1 423 ? -0.272 -8.255 30.998 1.00 86.38 423 ALA A N 1
ATOM 3324 C CA . ALA A 1 423 ? 0.918 -8.406 31.822 1.00 86.38 423 ALA A CA 1
ATOM 3325 C C . ALA A 1 423 ? 2.142 -8.674 30.937 1.00 86.38 423 ALA A C 1
ATOM 3327 O O . ALA A 1 423 ? 2.026 -9.204 29.835 1.00 86.38 423 ALA A O 1
ATOM 3328 N N . SER A 1 424 ? 3.332 -8.362 31.451 1.00 80.19 424 SER A N 1
ATOM 3329 C CA . SER A 1 424 ? 4.605 -8.740 30.825 1.00 80.19 424 SER A CA 1
ATOM 3330 C C . SER A 1 424 ? 4.979 -10.186 31.191 1.00 80.19 424 SER A C 1
ATOM 3332 O O . SER A 1 424 ? 6.035 -10.440 31.768 1.00 80.19 424 SER A O 1
ATOM 3334 N N . ASP A 1 425 ? 4.089 -11.139 30.918 1.00 78.69 425 ASP A N 1
ATOM 3335 C CA . ASP A 1 425 ? 4.234 -12.558 31.288 1.00 78.69 425 ASP A CA 1
ATOM 3336 C C . ASP A 1 425 ? 4.644 -13.463 30.109 1.00 78.69 425 ASP A C 1
ATOM 3338 O O . ASP A 1 425 ? 4.728 -14.684 30.241 1.00 78.69 425 ASP A O 1
ATOM 3342 N N . GLY A 1 426 ? 4.918 -12.865 28.946 1.00 78.44 426 GLY A N 1
ATOM 3343 C CA . GLY A 1 426 ? 5.272 -13.585 27.725 1.00 78.44 426 GLY A CA 1
ATOM 3344 C C . GLY A 1 426 ? 4.075 -14.141 26.946 1.00 78.44 426 GLY A C 1
ATOM 3345 O O . GLY A 1 426 ? 4.286 -14.857 25.961 1.00 78.44 426 GLY A O 1
ATOM 3346 N N . GLN A 1 427 ? 2.831 -13.815 27.322 1.00 80.81 427 GLN A N 1
ATOM 3347 C CA . GLN A 1 427 ? 1.649 -14.163 26.538 1.00 80.81 427 GLN A CA 1
ATOM 3348 C C . GLN A 1 427 ? 1.767 -13.628 25.100 1.00 80.81 427 GLN A C 1
ATOM 3350 O O . GLN A 1 427 ? 1.986 -12.446 24.859 1.00 80.81 427 GLN A O 1
ATOM 3355 N N . ARG A 1 428 ? 1.602 -14.515 24.110 1.00 88.12 428 ARG A N 1
ATOM 3356 C CA . ARG A 1 428 ? 1.695 -14.169 22.674 1.00 88.12 428 ARG A CA 1
ATOM 3357 C C . ARG A 1 428 ? 0.349 -14.019 21.984 1.00 88.12 428 ARG A C 1
ATOM 3359 O O . ARG A 1 428 ? 0.271 -13.463 20.892 1.00 88.12 428 ARG A O 1
ATOM 3366 N N . VAL A 1 429 ? -0.709 -14.562 22.576 1.00 92.38 429 VAL A N 1
ATOM 3367 C CA . VAL A 1 429 ? -2.049 -14.580 21.989 1.00 92.38 429 VAL A CA 1
ATOM 3368 C C . VAL A 1 429 ? -3.049 -14.191 23.058 1.00 92.38 429 VAL A C 1
ATOM 3370 O O . VAL A 1 429 ? -3.136 -14.853 24.092 1.00 92.38 429 VAL A O 1
ATOM 3373 N N . VAL A 1 430 ? -3.822 -13.145 22.786 1.00 92.19 430 VAL A N 1
ATOM 3374 C CA . VAL A 1 430 ? -4.879 -12.662 23.675 1.00 92.19 430 VAL A CA 1
ATOM 3375 C C . VAL A 1 430 ? -6.208 -12.865 22.968 1.00 92.19 430 VAL A C 1
ATOM 3377 O O . VAL A 1 430 ? -6.427 -12.329 21.882 1.00 92.19 430 VAL A O 1
ATOM 3380 N N . ASN A 1 431 ? -7.085 -13.657 23.584 1.00 95.06 431 ASN A N 1
ATOM 3381 C CA . ASN A 1 431 ? -8.468 -13.831 23.154 1.00 95.06 431 ASN A CA 1
ATOM 3382 C C . ASN A 1 431 ? -9.352 -12.957 24.044 1.00 95.06 431 ASN A C 1
ATOM 3384 O O . ASN A 1 431 ? -9.623 -13.321 25.188 1.00 95.06 431 ASN A O 1
ATOM 3388 N N . GLN A 1 432 ? -9.791 -11.817 23.524 1.00 95.69 432 GLN A N 1
ATOM 3389 C CA . GLN A 1 432 ? -10.687 -10.919 24.234 1.00 95.69 432 GLN A CA 1
ATOM 3390 C C . GLN A 1 432 ? -12.137 -11.269 23.903 1.00 95.69 432 GLN A C 1
ATOM 3392 O O . GLN A 1 432 ? -12.629 -10.967 22.815 1.00 95.69 432 GLN A O 1
ATOM 3397 N N . TRP A 1 433 ? -12.832 -11.883 24.858 1.00 95.38 433 TRP A N 1
ATOM 3398 C CA . TRP A 1 433 ? -14.277 -12.097 24.788 1.00 95.38 433 TRP A CA 1
ATOM 3399 C C . TRP A 1 433 ? -15.017 -10.837 25.233 1.00 95.38 433 TRP A C 1
ATOM 3401 O O . TRP A 1 433 ? -14.610 -10.169 26.184 1.00 95.38 433 TRP A O 1
ATOM 3411 N N . LEU A 1 434 ? -16.098 -10.494 24.539 1.00 95.06 434 LEU A N 1
ATOM 3412 C CA . LEU A 1 434 ? -16.971 -9.403 24.962 1.00 95.06 434 LEU A CA 1
ATOM 3413 C C . LEU A 1 434 ? -17.760 -9.846 26.198 1.00 95.06 434 LEU A C 1
ATOM 3415 O O . LEU A 1 434 ? -18.183 -11.000 26.267 1.00 95.06 434 LEU A O 1
ATOM 3419 N N . ALA A 1 435 ? -17.978 -8.931 27.148 1.00 91.44 435 ALA A N 1
ATOM 3420 C CA . ALA A 1 435 ? -18.810 -9.206 28.325 1.00 91.44 435 ALA A CA 1
ATOM 3421 C C . ALA A 1 435 ? -20.217 -9.669 27.912 1.00 91.44 435 ALA A C 1
ATOM 3423 O O . ALA A 1 435 ? -20.742 -10.642 28.447 1.00 91.44 435 ALA A O 1
ATOM 3424 N N . GLU A 1 436 ? -20.766 -9.019 26.885 1.00 93.00 436 GLU A N 1
ATOM 3425 C CA . GLU A 1 436 ? -21.972 -9.442 26.185 1.00 93.00 436 GLU A CA 1
ATOM 3426 C C . GLU A 1 436 ? -21.678 -9.530 24.680 1.00 93.00 436 GLU A C 1
ATOM 3428 O O . GLU A 1 436 ? -21.158 -8.569 24.100 1.00 93.00 436 GLU A O 1
ATOM 3433 N N . PRO A 1 437 ? -21.974 -10.665 24.019 1.00 94.56 437 PRO A N 1
ATOM 3434 C CA . PRO A 1 437 ? -21.841 -10.769 22.573 1.00 94.56 437 PRO A CA 1
ATOM 3435 C C . PRO A 1 437 ? -22.747 -9.765 21.860 1.00 94.56 437 PRO A C 1
ATOM 3437 O O . PRO A 1 437 ? -23.944 -9.703 22.139 1.00 94.56 437 PRO A O 1
ATOM 3440 N N . LEU A 1 438 ? -22.209 -9.062 20.865 1.00 96.50 438 LEU A N 1
ATOM 3441 C CA . LEU A 1 438 ? -23.035 -8.261 19.969 1.00 96.50 438 LEU A CA 1
ATOM 3442 C C 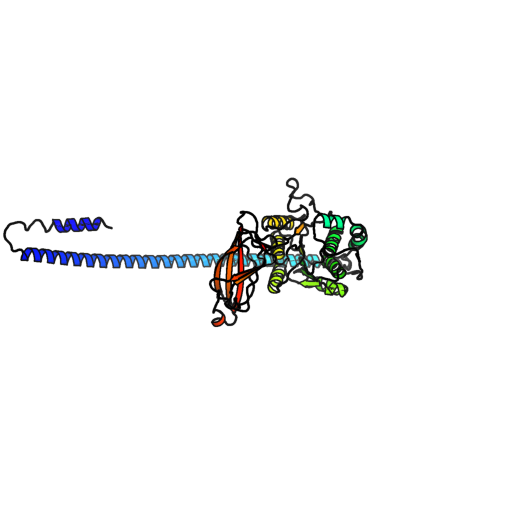. LEU A 1 438 ? -23.816 -9.214 19.077 1.00 96.50 438 LEU A C 1
ATOM 3444 O O . LEU A 1 438 ? -23.217 -10.054 18.402 1.00 96.50 438 LEU A O 1
ATOM 3448 N N . ARG A 1 439 ? -25.141 -9.108 19.082 1.00 95.19 439 ARG A N 1
ATOM 3449 C CA . ARG A 1 439 ? -26.022 -9.894 18.224 1.00 95.19 439 ARG A CA 1
ATOM 3450 C C . ARG A 1 439 ? -27.166 -9.022 17.747 1.00 95.19 439 ARG A C 1
ATOM 3452 O O . ARG A 1 439 ? -27.787 -8.344 18.552 1.00 95.19 439 ARG A O 1
ATOM 3459 N N . THR A 1 440 ? -27.465 -9.135 16.464 1.00 94.25 440 THR A N 1
ATOM 3460 C CA . THR A 1 440 ? -28.612 -8.487 15.842 1.00 94.25 440 THR A CA 1
ATOM 3461 C C . THR A 1 440 ? -29.618 -9.520 15.337 1.00 94.25 440 THR A C 1
ATOM 3463 O O . THR A 1 440 ? -29.245 -10.603 14.880 1.00 94.25 440 THR A O 1
ATOM 3466 N N . ASP A 1 441 ? -30.899 -9.171 15.429 1.00 93.56 441 ASP A N 1
ATOM 3467 C CA . ASP A 1 441 ? -32.013 -9.908 14.833 1.00 93.56 441 ASP A CA 1
ATOM 3468 C C . ASP A 1 441 ? -32.493 -9.238 13.518 1.00 93.56 441 ASP A C 1
ATOM 3470 O O . ASP A 1 441 ? -33.514 -9.621 12.951 1.00 93.56 441 ASP A O 1
ATOM 3474 N N . PHE A 1 442 ? -31.729 -8.277 12.981 1.00 91.06 442 PHE A N 1
ATOM 3475 C CA . PHE A 1 442 ? -32.036 -7.510 11.766 1.00 91.06 442 PHE A CA 1
ATOM 3476 C C . PHE A 1 442 ? -32.359 -8.393 10.554 1.00 91.06 442 PHE A C 1
ATOM 3478 O O . PHE A 1 442 ? -33.295 -8.109 9.811 1.00 91.06 442 PHE A O 1
ATOM 3485 N N . GLY A 1 443 ? -31.656 -9.517 10.394 1.00 87.88 443 GLY A N 1
ATOM 3486 C CA . GLY A 1 443 ? -31.909 -10.477 9.315 1.00 87.88 443 GLY A CA 1
ATOM 3487 C C . GLY A 1 443 ? -33.273 -11.170 9.360 1.00 87.88 443 GLY A C 1
ATOM 3488 O O . GLY A 1 443 ? -33.700 -11.714 8.347 1.00 87.88 443 GLY A O 1
ATOM 3489 N N . TYR A 1 444 ? -33.974 -11.163 10.502 1.00 88.88 444 TYR A N 1
ATOM 3490 C CA . TYR A 1 444 ? -35.358 -11.651 10.565 1.00 88.88 444 TYR A CA 1
ATOM 3491 C C . TYR A 1 444 ? -36.349 -10.658 9.955 1.00 88.88 444 TYR A C 1
ATOM 3493 O O . TYR A 1 444 ? -37.418 -11.061 9.505 1.00 88.88 444 TYR A O 1
ATOM 3501 N N . LEU A 1 445 ? -35.999 -9.371 9.951 1.00 87.44 445 LEU A N 1
ATOM 3502 C CA . LEU A 1 445 ? -36.817 -8.295 9.395 1.00 87.44 445 LEU A CA 1
ATOM 3503 C C . LEU A 1 445 ? -36.457 -8.007 7.933 1.00 87.44 445 LEU A C 1
ATOM 3505 O O . LEU A 1 445 ? -37.322 -7.603 7.160 1.00 87.44 445 LEU A O 1
ATOM 3509 N N . TYR A 1 446 ? -35.198 -8.244 7.555 1.00 88.69 446 TYR A N 1
ATOM 3510 C CA . TYR A 1 446 ? -34.644 -7.848 6.266 1.00 88.69 446 TYR A CA 1
ATOM 3511 C C . TYR A 1 446 ? -33.876 -8.998 5.606 1.00 88.69 446 TYR A C 1
ATOM 3513 O O . TYR A 1 446 ? -32.824 -9.432 6.078 1.00 88.69 446 TYR A O 1
ATOM 3521 N N . ALA A 1 447 ? -34.416 -9.503 4.494 1.00 85.50 447 ALA A N 1
ATOM 3522 C CA . ALA A 1 447 ? -33.909 -10.703 3.831 1.00 85.50 447 ALA A CA 1
ATOM 3523 C C . ALA A 1 447 ? -32.529 -10.516 3.172 1.00 85.50 447 ALA A C 1
ATOM 3525 O O . ALA A 1 447 ? -31.811 -11.502 3.009 1.00 85.50 447 ALA A O 1
ATOM 3526 N N . ASN A 1 448 ? -32.139 -9.285 2.815 1.00 88.69 448 ASN A N 1
ATOM 3527 C CA . ASN A 1 448 ? -30.858 -8.988 2.162 1.00 88.69 448 ASN A CA 1
ATOM 3528 C C . ASN A 1 448 ? -29.862 -8.314 3.112 1.00 88.69 448 ASN A C 1
ATOM 3530 O O . ASN A 1 448 ? -28.985 -7.562 2.674 1.00 88.69 448 ASN A O 1
ATOM 3534 N N . ALA A 1 449 ? -29.983 -8.605 4.407 1.00 91.31 449 ALA A N 1
ATOM 3535 C CA . ALA A 1 449 ? -29.133 -8.025 5.424 1.00 91.31 449 ALA A CA 1
ATOM 3536 C C . ALA A 1 449 ? -27.647 -8.342 5.181 1.00 91.31 449 ALA A C 1
ATOM 3538 O O . ALA A 1 449 ? -27.237 -9.496 5.018 1.00 91.31 449 ALA A O 1
ATOM 3539 N N . VAL A 1 450 ? -26.821 -7.298 5.202 1.00 92.44 450 VAL A N 1
ATOM 3540 C CA . VAL A 1 450 ? -25.361 -7.384 5.151 1.00 92.44 450 VAL A CA 1
ATOM 3541 C C . VAL A 1 450 ? -24.801 -6.996 6.508 1.00 92.44 450 VAL A C 1
ATOM 3543 O O . VAL A 1 450 ? -25.158 -5.953 7.050 1.00 92.44 450 VAL A O 1
ATOM 3546 N N . TYR A 1 451 ? -23.891 -7.815 7.033 1.00 93.25 451 TYR A N 1
ATOM 3547 C CA . TYR A 1 451 ? -23.275 -7.586 8.335 1.00 93.25 451 TYR A CA 1
ATOM 3548 C C . TYR A 1 451 ? -21.801 -7.237 8.195 1.00 93.25 451 TYR A C 1
ATOM 3550 O O . TYR A 1 451 ? -21.052 -7.928 7.495 1.00 93.25 451 TYR A O 1
ATOM 3558 N N . THR A 1 452 ? -21.369 -6.202 8.905 1.00 94.19 452 THR A N 1
ATOM 3559 C CA . THR A 1 452 ? -19.952 -5.863 9.039 1.00 94.19 452 THR A CA 1
ATOM 3560 C C . THR A 1 452 ? -19.567 -5.722 10.500 1.00 94.19 452 THR A C 1
ATOM 3562 O O . THR A 1 452 ? -20.391 -5.423 11.363 1.00 94.19 452 THR A O 1
ATOM 3565 N N . THR A 1 453 ? -18.295 -5.959 10.788 1.00 95.06 453 THR A N 1
ATOM 3566 C CA . THR A 1 453 ? -17.714 -5.706 12.098 1.00 95.06 453 THR A CA 1
ATOM 3567 C C . THR A 1 453 ? -16.406 -4.957 11.973 1.00 95.06 453 THR A C 1
ATOM 3569 O O . THR A 1 453 ? -15.690 -5.087 10.983 1.00 95.06 453 THR A O 1
ATOM 3572 N N . GLU A 1 454 ? -16.110 -4.154 12.980 1.00 95.31 454 GLU A N 1
ATOM 3573 C CA . GLU A 1 454 ? -14.905 -3.347 13.053 1.00 95.31 454 GLU A CA 1
ATOM 3574 C C . GLU A 1 454 ? -14.353 -3.442 14.469 1.00 95.31 454 GLU A C 1
ATOM 3576 O O . GLU A 1 454 ? -15.098 -3.327 15.447 1.00 95.31 454 GLU A O 1
ATOM 3581 N N . VAL A 1 455 ? -13.048 -3.692 14.562 1.00 96.38 455 VAL A N 1
ATOM 3582 C CA . VAL A 1 455 ? -12.304 -3.654 15.818 1.00 96.38 455 VAL A CA 1
ATOM 3583 C C . VAL A 1 455 ? -11.437 -2.413 15.785 1.00 96.38 455 VAL A C 1
ATOM 3585 O O . VAL A 1 455 ? -10.689 -2.191 14.831 1.00 96.38 455 VAL A O 1
ATOM 3588 N N . GLU A 1 456 ? -11.520 -1.637 16.850 1.00 97.00 456 GLU A N 1
ATOM 3589 C CA . GLU A 1 456 ? -10.631 -0.523 17.105 1.00 97.00 456 GLU A CA 1
ATOM 3590 C C . GLU A 1 456 ? -9.888 -0.752 18.407 1.00 97.00 456 GLU A C 1
ATOM 3592 O O . GLU A 1 456 ? -10.483 -1.186 19.399 1.00 97.00 456 GLU A O 1
ATOM 3597 N N . LEU A 1 457 ? -8.598 -0.437 18.396 1.00 96.81 457 LEU A N 1
ATOM 3598 C CA . LEU A 1 457 ? -7.716 -0.618 19.540 1.00 96.81 457 LEU A CA 1
ATOM 3599 C C . LEU A 1 457 ? -7.005 0.691 19.876 1.00 96.81 457 LEU A C 1
ATOM 3601 O O . LEU A 1 457 ? -6.624 1.442 18.980 1.00 96.81 457 LEU A O 1
ATOM 3605 N N . ALA A 1 458 ? -6.799 0.925 21.166 1.00 96.31 458 ALA A N 1
ATOM 3606 C CA . ALA A 1 458 ? -5.902 1.943 21.698 1.00 96.31 458 ALA A CA 1
ATOM 3607 C C . ALA A 1 458 ? -5.115 1.343 22.867 1.00 96.31 458 ALA A C 1
ATOM 3609 O O . ALA A 1 458 ? -5.596 0.440 23.555 1.00 96.31 458 ALA A O 1
ATOM 3610 N N . TRP A 1 459 ? -3.904 1.827 23.095 1.00 95.12 459 TRP A N 1
ATOM 3611 C CA . TRP A 1 459 ? -2.969 1.258 24.054 1.00 95.12 459 TRP A CA 1
ATOM 3612 C C . TRP A 1 459 ? -2.434 2.319 25.004 1.00 95.12 459 TRP A C 1
ATOM 3614 O O . TRP A 1 459 ? -1.966 3.365 24.563 1.00 95.12 459 TRP A O 1
ATOM 3624 N N . THR A 1 460 ? -2.467 1.997 26.296 1.00 95.75 460 THR A N 1
ATOM 3625 C CA . THR A 1 460 ? -1.875 2.801 27.368 1.00 95.75 460 THR A CA 1
ATOM 3626 C C . THR A 1 460 ? -0.761 1.977 28.025 1.00 95.75 460 THR A C 1
ATOM 3628 O O . THR A 1 460 ? -1.078 1.088 28.829 1.00 95.75 460 THR A O 1
ATOM 3631 N N . PRO A 1 461 ? 0.519 2.193 27.674 1.00 94.06 461 PRO A N 1
ATOM 3632 C CA . PRO A 1 461 ? 1.629 1.447 28.266 1.00 94.06 461 PRO A CA 1
ATOM 3633 C C . PRO A 1 461 ? 1.891 1.854 29.720 1.00 94.06 461 PRO A C 1
ATOM 3635 O O . PRO A 1 461 ? 1.676 3.003 30.099 1.00 94.06 461 PRO A O 1
ATOM 3638 N N . ASP A 1 462 ? 2.430 0.937 30.527 1.00 94.12 462 ASP A N 1
ATOM 3639 C CA . ASP A 1 462 ? 2.856 1.258 31.901 1.00 94.12 462 ASP A CA 1
ATOM 3640 C C . ASP A 1 462 ? 4.073 2.178 31.966 1.00 94.12 462 ASP A C 1
ATOM 3642 O O . ASP A 1 462 ? 4.215 2.962 32.903 1.00 94.12 462 ASP A O 1
ATOM 3646 N N . ASP A 1 463 ? 4.962 2.062 30.982 1.00 90.19 463 ASP A N 1
ATOM 3647 C CA . ASP A 1 463 ? 6.163 2.889 30.860 1.00 90.19 463 ASP A CA 1
ATOM 3648 C C . ASP A 1 463 ? 5.887 4.261 30.222 1.00 90.19 463 ASP A C 1
ATOM 3650 O O . ASP A 1 463 ? 6.790 5.091 30.118 1.00 90.19 463 ASP A O 1
ATOM 3654 N N . GLY A 1 464 ? 4.639 4.499 29.810 1.00 86.81 464 GLY A N 1
ATOM 3655 C CA . GLY A 1 464 ? 4.157 5.750 29.242 1.00 86.81 464 GLY A CA 1
ATOM 3656 C C . GLY A 1 464 ? 4.486 5.988 27.767 1.00 86.81 464 GLY A C 1
ATOM 3657 O O . GLY A 1 464 ? 3.893 6.892 27.195 1.00 86.81 464 GLY A O 1
ATOM 3658 N N . ASN A 1 465 ? 5.361 5.201 27.127 1.00 84.75 465 ASN A N 1
ATOM 3659 C CA . ASN A 1 465 ? 5.844 5.524 25.776 1.00 84.75 465 ASN A CA 1
ATOM 3660 C C . ASN A 1 465 ? 5.836 4.357 24.783 1.00 84.75 465 ASN A C 1
ATOM 3662 O O . ASN A 1 465 ? 5.798 4.608 23.576 1.00 84.75 465 ASN A O 1
ATOM 3666 N N . THR A 1 466 ? 5.882 3.097 25.224 1.00 88.31 466 THR A N 1
ATOM 3667 C CA . THR A 1 466 ? 6.103 1.994 24.280 1.00 88.31 466 THR A CA 1
ATOM 3668 C C . THR A 1 466 ? 4.801 1.526 23.615 1.00 88.31 466 THR A C 1
ATOM 3670 O O . THR A 1 466 ? 3.876 1.089 24.311 1.00 88.31 466 THR A O 1
ATOM 3673 N N . PRO A 1 467 ? 4.688 1.570 22.270 1.00 89.94 467 PRO A N 1
ATOM 3674 C CA . PRO A 1 467 ? 3.492 1.105 21.576 1.00 89.94 467 PRO A CA 1
ATOM 3675 C C . PRO A 1 467 ? 3.319 -0.413 21.702 1.00 89.94 467 PRO A C 1
ATOM 3677 O O . PRO A 1 467 ? 4.288 -1.171 21.748 1.00 89.94 467 PRO A O 1
ATOM 3680 N N . LEU A 1 468 ? 2.070 -0.877 21.679 1.00 91.44 468 LEU A N 1
ATOM 3681 C CA . LEU A 1 468 ? 1.778 -2.301 21.586 1.00 91.44 468 LEU A CA 1
ATOM 3682 C C . LEU A 1 468 ? 2.062 -2.787 20.166 1.00 91.44 468 LEU A C 1
ATOM 3684 O O . LEU A 1 468 ? 1.528 -2.250 19.196 1.00 91.44 468 LEU A O 1
ATOM 3688 N N . GLN A 1 469 ? 2.858 -3.844 20.054 1.00 91.56 469 GLN A N 1
ATOM 3689 C CA . GLN A 1 469 ? 3.200 -4.456 18.776 1.00 91.56 469 GLN A CA 1
ATOM 3690 C C . GLN A 1 469 ? 2.341 -5.695 18.520 1.00 91.56 469 GLN A C 1
ATOM 3692 O O . GLN A 1 469 ? 2.294 -6.614 19.343 1.00 91.56 469 GLN A O 1
ATOM 3697 N N . LEU A 1 470 ? 1.685 -5.750 17.361 1.00 91.19 470 LEU A N 1
ATOM 3698 C CA . LEU A 1 470 ? 0.932 -6.910 16.896 1.00 91.19 470 LEU A CA 1
ATOM 3699 C C . LEU A 1 470 ? 1.612 -7.518 15.668 1.00 91.19 470 LEU A C 1
ATOM 3701 O O . LEU A 1 470 ? 1.961 -6.834 14.712 1.00 91.19 470 LEU A O 1
ATOM 3705 N N . THR A 1 471 ? 1.725 -8.842 15.651 1.00 89.75 471 THR A N 1
ATOM 3706 C CA . THR A 1 471 ? 2.287 -9.587 14.506 1.00 89.75 471 THR A CA 1
ATOM 3707 C C . THR A 1 471 ? 1.347 -9.628 13.296 1.00 89.75 471 THR A C 1
ATOM 3709 O O . THR A 1 471 ? 1.750 -10.022 12.205 1.00 89.75 471 THR A O 1
ATOM 3712 N N . LYS A 1 472 ? 0.072 -9.272 13.491 1.00 86.88 472 LYS A N 1
ATOM 3713 C CA . LYS A 1 472 ? -0.965 -9.179 12.457 1.00 86.88 472 LYS A CA 1
ATOM 3714 C C . LYS A 1 472 ? -2.165 -8.377 12.965 1.00 86.88 472 LYS A C 1
ATOM 3716 O O . LYS A 1 472 ? -2.325 -8.207 14.175 1.00 86.88 472 LYS A O 1
ATOM 3721 N N . ASN A 1 473 ? -3.052 -7.993 12.048 1.00 89.88 473 ASN A N 1
ATOM 3722 C CA . ASN A 1 473 ? -4.331 -7.361 12.380 1.00 89.88 473 ASN A CA 1
ATOM 3723 C C . ASN A 1 473 ? -5.196 -8.255 13.298 1.00 89.88 473 ASN A C 1
ATOM 3725 O O . ASN A 1 473 ? -5.100 -9.492 13.222 1.00 89.88 473 ASN A O 1
ATOM 3729 N N . PRO A 1 474 ? -6.063 -7.658 14.140 1.00 92.62 474 PRO A N 1
ATOM 3730 C CA . PRO A 1 474 ? -7.016 -8.395 14.963 1.00 92.62 474 PRO A CA 1
ATOM 3731 C C . PRO A 1 474 ? -7.922 -9.296 14.122 1.00 92.62 474 PRO A C 1
ATOM 3733 O O . PRO A 1 474 ? -8.331 -8.941 13.018 1.00 92.62 474 PRO A O 1
ATOM 3736 N N . VAL A 1 475 ? -8.257 -10.468 14.658 1.00 92.44 475 VAL A N 1
ATOM 3737 C CA . VAL A 1 475 ? -9.142 -11.439 14.002 1.00 92.44 475 VAL A CA 1
ATOM 3738 C C . VAL A 1 475 ? -10.367 -11.663 14.871 1.00 92.44 475 VAL A C 1
ATOM 3740 O O . VAL A 1 475 ? -10.239 -11.881 16.070 1.00 92.44 475 VAL A O 1
ATOM 3743 N N . ILE A 1 476 ? -11.558 -11.647 14.281 1.00 92.00 476 ILE A N 1
ATOM 3744 C CA . ILE A 1 476 ? -12.798 -11.933 15.009 1.00 92.00 476 ILE A CA 1
ATOM 3745 C C . ILE A 1 476 ? -12.799 -13.387 15.480 1.00 92.00 476 ILE A C 1
ATOM 3747 O O . ILE A 1 476 ? -12.490 -14.303 14.715 1.00 92.00 476 ILE A O 1
ATOM 3751 N N . LEU A 1 477 ? -13.131 -13.604 16.753 1.00 86.38 477 LEU A N 1
ATOM 3752 C CA . LEU A 1 477 ? -13.200 -14.948 17.312 1.00 86.38 477 LEU A CA 1
ATOM 3753 C C . LEU A 1 477 ? -14.410 -15.703 16.744 1.00 86.38 477 LEU A C 1
ATOM 3755 O O . LEU A 1 477 ? -15.492 -15.123 16.616 1.00 86.38 477 LEU A O 1
ATOM 3759 N N . PRO A 1 478 ? -14.261 -17.003 16.434 1.00 68.06 478 PRO A N 1
ATOM 3760 C CA . PRO A 1 478 ? -15.392 -17.831 16.052 1.00 68.06 478 PRO A CA 1
ATOM 3761 C C . PRO A 1 478 ? -16.388 -17.949 17.214 1.00 68.06 478 PRO A C 1
ATOM 3763 O O . PRO A 1 478 ? -16.033 -17.831 18.384 1.00 68.06 478 PRO A O 1
ATOM 3766 N N . LEU A 1 479 ? -17.645 -18.251 16.884 1.00 59.53 479 LEU A N 1
ATOM 3767 C CA . LEU A 1 479 ? -18.767 -18.304 17.834 1.00 59.53 479 LEU A CA 1
ATOM 3768 C C . LEU A 1 479 ? -18.628 -19.326 18.979 1.00 59.53 479 LEU A C 1
ATOM 3770 O O . LEU A 1 479 ? -19.445 -19.304 19.900 1.00 59.53 479 LEU A O 1
ATOM 3774 N N . ALA A 1 480 ? -17.645 -20.224 18.924 1.00 52.22 480 ALA A N 1
ATOM 3775 C CA . ALA A 1 480 ? -17.370 -21.175 19.990 1.00 52.22 480 ALA A CA 1
ATOM 3776 C C . ALA A 1 480 ? -16.476 -20.515 21.052 1.00 52.22 480 ALA A C 1
ATOM 3778 O O . ALA A 1 480 ? -15.256 -20.460 20.905 1.00 52.22 480 ALA A O 1
ATOM 3779 N N . GLY A 1 481 ? -17.100 -20.008 22.119 1.00 46.25 481 GLY A N 1
ATOM 3780 C CA . GLY A 1 481 ? -16.405 -19.707 23.373 1.00 46.25 481 GLY A CA 1
ATOM 3781 C C . GLY A 1 481 ? -15.757 -20.963 23.972 1.00 46.25 481 GLY A C 1
ATOM 3782 O O . GLY A 1 481 ? -16.090 -22.077 23.553 1.00 46.25 481 GLY A O 1
ATOM 3783 N N . PRO A 1 482 ? -14.840 -20.823 24.947 1.00 39.94 482 PRO A N 1
ATOM 3784 C CA . PRO A 1 482 ? -14.336 -21.974 25.681 1.00 39.94 482 PRO A CA 1
ATOM 3785 C C . PRO A 1 482 ? -15.521 -22.748 26.270 1.00 39.94 482 PRO A C 1
ATOM 3787 O O . PRO A 1 482 ? -16.353 -22.191 26.987 1.00 39.94 482 PRO A O 1
ATOM 3790 N N . VAL A 1 483 ? -15.607 -24.036 25.933 1.00 39.84 483 VAL A N 1
ATOM 3791 C CA . VAL A 1 483 ? -16.466 -24.986 26.641 1.00 39.84 483 VAL A CA 1
ATOM 3792 C C . VAL A 1 483 ? -16.034 -24.925 28.101 1.00 39.84 483 VAL A C 1
ATOM 3794 O O . VAL A 1 483 ? -14.850 -25.087 28.387 1.00 39.84 483 VAL A O 1
ATOM 3797 N N . GLY A 1 484 ? -16.972 -24.588 28.987 1.00 37.78 484 GLY A N 1
ATOM 3798 C CA . GLY A 1 484 ? -16.702 -24.242 30.377 1.00 37.78 484 GLY A CA 1
ATOM 3799 C C . GLY A 1 484 ? -15.709 -25.184 31.053 1.00 37.78 484 GLY A C 1
ATOM 3800 O O . GLY A 1 484 ? -15.987 -26.363 31.247 1.00 37.78 484 GLY A O 1
ATOM 3801 N N . GLY A 1 485 ? -14.562 -24.630 31.436 1.00 29.45 485 GLY A N 1
ATOM 3802 C CA . GLY A 1 485 ? -13.722 -25.174 32.488 1.00 29.45 485 GLY A CA 1
ATOM 3803 C C . GLY A 1 485 ? -14.021 -24.393 33.755 1.00 29.45 485 GLY A C 1
ATOM 3804 O O . GLY A 1 485 ? -13.455 -23.328 33.971 1.00 29.45 485 GLY A O 1
ATOM 3805 N N . SER A 1 486 ? -14.956 -24.891 34.555 1.00 32.59 486 SER A N 1
ATOM 3806 C CA . SER A 1 486 ? -15.051 -24.522 35.962 1.00 32.59 486 SER A CA 1
ATOM 3807 C C . SER A 1 486 ? -13.824 -25.060 36.701 1.00 32.59 486 SER A C 1
ATOM 3809 O O . SER A 1 486 ? -13.654 -26.281 36.746 1.00 32.59 486 SER A O 1
ATOM 3811 N N . ALA A 1 487 ? -13.020 -24.171 37.278 1.00 31.81 487 ALA A N 1
ATOM 3812 C CA . ALA A 1 487 ? -12.391 -24.308 38.596 1.00 31.81 487 ALA A CA 1
ATOM 3813 C C . ALA A 1 487 ? -11.752 -22.970 38.976 1.00 31.81 487 ALA A C 1
ATOM 3815 O O . ALA A 1 487 ? -10.855 -22.525 38.225 1.00 31.81 487 ALA A O 1
#

Sequence (487 aa):
MTNVLKRLALKGINAAGYTLLRAGEPEAIRAEAVANAEERVARIREEAVANAEERVERIRQEAVANAEERVERIRKEADEDAEMRIGAIRSEAEDDAARRAERNRTEADDHVQVRDASLYPSMVSDIRPIEHITRGCFQDRTEATEASITEYMESEIALGRVFNYFSEYPTQSMLSTNARMAIFGLIRMIKPATVVEIGTYYAGTSEVIARALWENRSGVLHTVDPYGARRCPSILRKWPKELRDRVRYWSENSAAFFERATRDHLQFDMVFVDGNHDFEFALFDLMAAARLLRPGGLIIVDNCEQAGPLSACRSFLRDMPGWEEIGRLASSPDADGPFGAPNTLIADTGFAFLKGPDMVHVGERPVSFGQVRIEKPKVTGFQIKLGAESLAGTLHYRVLLRAFEYGTSVIEELKSTGAVRLASDGQRVVNQWLAEPLRTDFGYLYANAVYTTEVELAWTPDDGNTPLQLTKNPVILPLAGPVGGSA

Secondary structure (DSSP, 8-state):
-TTHHHHHHHHHHHHHTTS--SS---HHHHHHHHHHHHHHHHHHHHHHHHHHHHHHHHHHHHHHHHHHHHHHHHHHHHHHHHHHHHHHHHHHHHHHHHHHHHHHHHHHHHTTS---TTSS--TT--PPPP--SSTTT--SPPP--HHHHHHHHHSHIIIIIIHHHHSS-STT--S-HHHHHHHHHHHHHH--SEEEEE--TTSHHHHHHHHHHHHHT--EEEEE-TT-TTTHHHHHTTS-HHHHTTEEEE-S-HHHHHHHHHHTT--EEEEEE-S--SHHHHHHHHHHHHHHEEEEEEEEE--TTSHHHHHHHHHHHHHSTT-EEESSTTTS--SS-TTSPP--SSTT---EEEEPPSSEEE-SS-EEEEEEEESSSEEEEEEEEB-TT--SEEEEEEEEEEEEETTSS-EEEEEEEEEEEEPSS---EEEEEEEEEEE--HHHH-TTEEEEEEEEEEEEETTSSPPEEESS--EEPPS-PPP----

pLDDT: mean 84.81, std 17.02, range [29.45, 98.88]

Radius of gyration: 37.65 Å; chains: 1; bounding box: 100×70×115 Å

Foldseek 3Di:
DPPPVVVVVVVVCVPPPPPPPDDDDDPVVVVVVVVVVVVVVVVVVVVVVVVVVVVVVVVVVVVVVVVVVVVVVVVVVVVVVVVVVVVVVVVVVVVVVVVVVVVVVVVVVVVVPPPDPVVPPPLLPDPDDQDQQQPPNEDPAAADALVVLVCQCPDCSLVPRQLVVQCCPPVQDPAHSLRLSSLLVNCLRRVKQEEEEQDCRQVRSVQSNLSSNLNSVHHAYEYEALPCPPRNVVSLVPHDPSSNVRYDYYNRHLVVVLVVCVQVLAATQEYEYPHDQAQVSLLVNLVSNLLRYAAFGKYKYFPCLDPRNLVSVLVCPVVPPQKDKRDPQNPDQDPVCNNDDTPDSGPRTRIIMITHHNFDWAAQDKDKSDKDWDPAQKFFWKKFFFDQQAAWWKKKKKKKKKKDAPPDPDIDIDMAIDMDTDHRPRDGMDTDTTPDMRGDPVCVVHVRIIMIMMMMIHIQGPVRDDTTTTNDDMGTDPPDDPPDDDD